Protein AF-0000000076750427 (afdb_homodimer)

Organism: NCBI:txid927661

pLDDT: mean 95.07, std 7.95, range [50.03, 99.0]

Nearest PDB structures (foldseek):
  4wec-assembly1_A  TM=8.550E-01  e=2.413E-19  Mycolicibacterium smegmatis MC2 155
  1uls-assembly1_C  TM=8.514E-01  e=1.960E-18  Thermus thermophilus
  1uls-assembly2_F  TM=8.350E-01  e=1.960E-18  Thermus thermophilus
  5jla-assembly1_A  TM=8.441E-01  e=3.853E-18  Paraburkholderia xenovorans LB400
  5jla-assembly1_C  TM=8.435E-01  e=1.950E-17  Paraburkholderia xenovorans LB400

Foldseek 3Di:
DAAEEEFEPCLDFLNVLLQLVVVVVRHQYEYEYQDPVSQVVSCVVRVHHYFHADLLDLVRLLVSLVVCVVVDVAHAEYELDWFAQFDCVQQCQAPVRDDPVRQCVGLSRLPVSLVSNCVSRVVRNVRDQAHEYEREAALLLAPVQCCDPVFPNVPRHHDRRNVSSVNNLVVQLVCCVVCVRYFGEYEHLAFEQDPRVVGPGPHHSNSSSVRRNCRRPVVDPAHGSFYKAQCVRVVDGGMGTDHD/DAAEEEFEPCLDFLNVLLQLVVVVVRHQYEYEYQDPVSQVVSCVVRVHHYFHADLLDLVSLLVSLVVCVVVDVAHAEYELDWFAQFDCVQQCQAPVRDDPVRLCVGLSRLPVSLVSNCVSRVVRNVRDQAHEYEREAALLLAPVQCCDPPFPNVPRHTDRRNVNSVNNLVVQLVCCVVCVRYFGEYEHLAFEQDPRVVGPGPHHSNSSSVRRNCRRPVVDPAHGSFYKAQCVRVVDGGMGTDHD

Secondary structure (DSSP, 8-state):
---EEEEES-SSHHHHHHHHHHHHTT-EEEEEES-HHHHHHHHHHHTPEEEE--TT-HHHHHHHHHHHHHH-S--SEEEE-------TTTTTTSGGG--HHHHHHHHIIIIIIHHHHHHHHHHHHTTSSS-EEEEE--GGG-HHHHT-TTSGGGG---SHHHHHHHHHHHHHHHHHHH-TTSEEEEEE--SB-SGGGTT--SB-HHHHHHHHHHHHHT-S---TTEEEEE-GGGT-SSEEEPP-/---EEEEES-SSHHHHHHHHHHHHTT-EEEEEES-HHHHHHHHHHHTPEEEE--TT-HHHHHHHHHHHHHH-S--SEEEE-------TTTTTTSGGG--HHHHHHHHIIIIIIHHHHHHHHHHHHTTSSS-EEEEE--GGG-HHHHT-TTSGGGG---SHHHHHHHHHHHHHHHHHHH-TTSEEEEEE--SB-SGGGTT--SB-HHHHHHHHHHHHHT-S---TTEEEEE-GGGT-SSEEEPP-

Solvent-accessible surface area (backbone atoms only — not comparable to full-atom values): 23358 Å² total; per-residue (Å²): 130,83,46,31,34,38,32,33,40,22,53,48,55,39,28,28,38,30,48,45,55,41,36,75,71,60,32,47,33,36,30,15,15,62,48,61,68,60,18,41,55,41,15,57,77,59,74,33,43,60,38,59,33,33,60,74,35,70,66,38,37,51,52,38,37,52,52,48,57,73,75,35,87,46,27,32,25,42,34,42,46,44,63,58,59,52,69,57,73,61,24,71,37,34,52,77,47,45,47,56,66,47,37,48,59,19,32,40,35,40,32,41,10,43,49,45,49,48,47,59,41,40,72,32,28,71,61,27,93,73,15,27,37,36,38,59,44,38,62,60,21,11,52,54,49,34,69,29,84,86,28,81,51,34,77,66,52,41,39,45,39,34,21,26,28,24,20,35,47,38,42,24,35,32,39,27,69,70,36,78,76,36,46,19,29,23,26,17,40,52,59,37,33,28,83,80,59,73,49,69,33,88,36,48,28,58,61,17,12,49,44,49,46,25,59,58,72,59,74,44,94,68,68,64,34,35,43,32,23,54,25,60,79,76,76,38,85,58,67,44,78,50,70,66,130,83,46,30,34,38,32,31,39,21,53,49,55,41,27,27,36,31,48,44,56,42,37,76,72,60,32,47,32,36,30,17,14,63,49,61,68,60,17,42,55,39,14,56,76,60,74,33,43,60,36,59,34,34,60,77,34,70,66,38,37,51,52,38,38,51,52,48,57,74,75,36,87,45,27,32,25,42,33,41,46,44,64,56,58,50,66,56,77,62,24,70,40,32,52,77,45,45,45,54,65,47,37,49,58,17,32,39,35,40,32,42,11,44,48,46,47,49,47,57,40,40,72,32,28,71,60,27,92,73,15,27,38,36,38,59,44,38,62,60,21,11,52,53,50,35,70,29,84,87,28,83,52,34,77,65,51,42,40,44,38,33,20,25,28,24,20,35,47,38,43,25,34,32,41,27,70,69,35,78,76,34,45,19,29,24,26,16,41,53,58,38,33,27,82,80,60,72,50,70,33,89,36,49,26,57,62,18,13,50,45,48,46,25,59,58,72,60,74,43,94,67,70,63,33,36,43,33,21,54,25,59,79,76,77,37,85,60,67,43,79,50,69,66

Structure (mmCIF, N/CA/C/O backbone):
data_AF-0000000076750427-model_v1
#
loop_
_entity.id
_entity.type
_entity.pdbx_description
1 polymer 'Short-chain alcohol dehydrogenase'
#
loop_
_atom_site.group_PDB
_atom_site.id
_atom_site.type_symbol
_atom_site.label_atom_id
_atom_site.label_alt_id
_atom_site.label_comp_id
_atom_site.label_asym_id
_atom_site.label_entity_id
_atom_site.label_seq_id
_atom_site.pdbx_PDB_ins_code
_atom_site.Cartn_x
_atom_site.Cartn_y
_atom_site.Cartn_z
_atom_site.occupancy
_atom_site.B_iso_or_equiv
_atom_site.auth_seq_id
_atom_site.auth_comp_id
_atom_site.auth_asym_id
_atom_site.auth_atom_id
_atom_site.pdbx_PDB_model_num
ATOM 1 N N . MET A 1 1 ? 7.48 32.469 18.359 1 65.62 1 MET A N 1
ATOM 2 C CA . MET A 1 1 ? 7.246 32.531 16.922 1 65.62 1 MET A CA 1
ATOM 3 C C . MET A 1 1 ? 5.945 31.812 16.562 1 65.62 1 MET A C 1
ATOM 5 O O . MET A 1 1 ? 5.539 30.859 17.219 1 65.62 1 MET A O 1
ATOM 9 N N . THR A 1 2 ? 5.184 32.375 15.664 1 89.19 2 THR A N 1
ATOM 10 C CA . THR A 1 2 ? 3.885 31.812 15.312 1 89.19 2 THR A CA 1
ATOM 11 C C . THR A 1 2 ? 4.051 30.469 14.602 1 89.19 2 THR A C 1
ATOM 13 O O . THR A 1 2 ? 4.926 30.328 13.742 1 89.19 2 THR A O 1
ATOM 16 N N . GLN A 1 3 ? 3.4 29.484 15.125 1 97.56 3 GLN A N 1
ATOM 17 C CA . GLN A 1 3 ? 3.445 28.172 14.492 1 97.56 3 GLN A CA 1
ATOM 18 C C . GLN A 1 3 ? 2.564 28.125 13.25 1 97.56 3 GLN A C 1
ATOM 20 O O . GLN A 1 3 ? 1.476 28.703 13.234 1 97.56 3 GLN A O 1
ATOM 25 N N . ILE A 1 4 ? 3.07 27.484 12.156 1 98.81 4 ILE A N 1
ATOM 26 C CA . ILE A 1 4 ? 2.391 27.453 10.867 1 98.81 4 ILE A CA 1
ATOM 27 C C . ILE A 1 4 ? 2.061 26 10.5 1 98.81 4 ILE A C 1
ATOM 29 O O . ILE A 1 4 ? 2.918 25.125 10.594 1 98.81 4 ILE A O 1
ATOM 33 N N . ALA A 1 5 ? 0.811 25.797 10.125 1 98.94 5 ALA A N 1
ATOM 34 C CA . ALA A 1 5 ? 0.359 24.469 9.719 1 98.94 5 ALA A CA 1
ATOM 35 C C . ALA A 1 5 ? -0.297 24.516 8.336 1 98.94 5 ALA A C 1
ATOM 37 O O . ALA A 1 5 ? -1.083 25.422 8.047 1 98.94 5 ALA A O 1
ATOM 38 N N . LEU A 1 6 ? 0.085 23.609 7.484 1 98.94 6 LEU A N 1
ATOM 39 C CA . LEU A 1 6 ? -0.599 23.406 6.211 1 98.94 6 LEU A CA 1
ATOM 40 C C . LEU A 1 6 ? -1.448 22.141 6.246 1 98.94 6 LEU A C 1
ATOM 42 O O . LEU A 1 6 ? -0.969 21.078 6.645 1 98.94 6 LEU A O 1
ATOM 46 N N . VAL A 1 7 ? -2.719 22.25 5.895 1 98.94 7 VAL A N 1
ATOM 47 C CA . VAL A 1 7 ? -3.656 21.141 5.852 1 98.94 7 VAL A CA 1
ATOM 48 C C . VAL A 1 7 ? -4.176 20.953 4.426 1 98.94 7 VAL A C 1
ATOM 50 O O . VAL A 1 7 ? -4.844 21.844 3.885 1 98.94 7 VAL A O 1
ATOM 53 N N . THR A 1 8 ? -3.869 19.844 3.809 1 98.94 8 THR A N 1
ATOM 54 C CA . THR A 1 8 ? -4.414 19.578 2.48 1 98.94 8 THR A CA 1
ATOM 55 C C . THR A 1 8 ? -5.844 19.062 2.578 1 98.94 8 THR A C 1
ATOM 57 O O . THR A 1 8 ? -6.199 18.375 3.541 1 98.94 8 THR A O 1
ATOM 60 N N . GLY A 1 9 ? -6.637 19.328 1.521 1 97.75 9 GLY A N 1
ATOM 61 C CA . GLY A 1 9 ? -8.023 18.875 1.525 1 97.75 9 GLY A CA 1
ATOM 62 C C . GLY A 1 9 ? -8.828 19.453 2.682 1 97.75 9 GLY A C 1
ATOM 63 O O . GLY A 1 9 ? -9.531 18.719 3.373 1 97.75 9 GLY A O 1
ATOM 64 N N . SER A 1 10 ? -8.734 20.734 2.934 1 97.44 10 SER A N 1
ATOM 65 C CA . SER A 1 10 ? -9.258 21.297 4.176 1 97.44 10 SER A CA 1
ATOM 66 C C . SER A 1 10 ? -10.562 22.047 3.938 1 97.44 10 SER A C 1
ATOM 68 O O . SER A 1 10 ? -11.055 22.734 4.824 1 97.44 10 SER A O 1
ATOM 70 N N . ASN A 1 11 ? -11.164 21.875 2.748 1 95.06 11 ASN A N 1
ATOM 71 C CA . ASN A 1 11 ? -12.352 22.656 2.438 1 95.06 11 ASN A CA 1
ATOM 72 C C . ASN A 1 11 ? -13.602 22.047 3.053 1 95.06 11 ASN A C 1
ATOM 74 O O . ASN A 1 11 ? -14.641 22.703 3.145 1 95.06 11 ASN A O 1
ATOM 78 N N . LYS A 1 12 ? -13.555 20.797 3.447 1 93.31 12 LYS A N 1
ATOM 79 C CA . LYS A 1 12 ? -14.688 20.156 4.09 1 93.31 12 LYS A CA 1
ATOM 80 C C . LYS A 1 12 ? -14.234 18.984 4.969 1 93.31 12 LYS A C 1
ATOM 82 O O . LYS A 1 12 ? -13.047 18.656 5 1 93.31 12 LYS A O 1
ATOM 87 N N . GLY A 1 13 ? -15.148 18.531 5.762 1 94.88 13 GLY A N 1
ATOM 88 C CA . GLY A 1 13 ? -14.953 17.297 6.484 1 94.88 13 GLY A CA 1
ATOM 89 C C . GLY A 1 13 ? -13.891 17.391 7.562 1 94.88 13 GLY A C 1
ATOM 90 O O . GLY A 1 13 ? -13.844 18.375 8.305 1 94.88 13 GLY A O 1
ATOM 91 N N . ILE A 1 14 ? -13.125 16.312 7.723 1 97.19 14 ILE A N 1
ATOM 92 C CA . ILE A 1 14 ? -12.109 16.188 8.766 1 97.19 14 ILE A CA 1
ATOM 93 C C . ILE A 1 14 ? -11.047 17.266 8.578 1 97.19 14 ILE A C 1
ATOM 95 O O . ILE A 1 14 ? -10.578 17.859 9.555 1 97.19 14 ILE A O 1
ATOM 99 N N . GLY A 1 15 ? -10.688 17.562 7.297 1 98.25 15 GLY A N 1
ATOM 100 C CA . GLY A 1 15 ? -9.688 18.578 7.012 1 98.25 15 GLY A CA 1
ATOM 101 C C . GLY A 1 15 ? -10.102 19.969 7.469 1 98.25 15 GLY A C 1
ATOM 102 O O . GLY A 1 15 ? -9.297 20.703 8.039 1 98.25 15 GLY A O 1
ATOM 103 N N . HIS A 1 16 ? -11.336 20.25 7.203 1 98.31 16 HIS A N 1
ATOM 104 C CA . HIS A 1 16 ? -11.859 21.547 7.609 1 98.31 16 HIS A CA 1
ATOM 105 C C . HIS A 1 16 ? -11.859 21.688 9.125 1 98.31 16 HIS A C 1
ATOM 107 O O . HIS A 1 16 ? -11.422 22.719 9.656 1 98.31 16 HIS A O 1
ATOM 113 N N . GLU A 1 17 ? -12.297 20.703 9.797 1 98.62 17 GLU A N 1
ATOM 114 C CA . GLU A 1 17 ? -12.32 20.719 11.258 1 98.62 17 GLU A CA 1
ATOM 115 C C . GLU A 1 17 ? -10.914 20.719 11.836 1 98.62 17 GLU A C 1
ATOM 117 O O . GLU A 1 17 ? -10.664 21.328 12.883 1 98.62 17 GLU A O 1
ATOM 122 N N . THR A 1 18 ? -9.953 20.047 11.18 1 98.88 18 THR A N 1
ATOM 123 C CA . THR A 1 18 ? -8.555 20.078 11.594 1 98.88 18 THR A CA 1
ATOM 124 C C . THR A 1 18 ? -8.008 21.5 11.508 1 98.88 18 THR A C 1
ATOM 126 O O . THR A 1 18 ? -7.379 21.984 12.453 1 98.88 18 THR A O 1
ATOM 129 N N . ALA A 1 19 ? -8.305 22.156 10.406 1 98.88 19 ALA A N 1
ATOM 130 C CA . ALA A 1 19 ? -7.887 23.547 10.227 1 98.88 19 ALA A CA 1
ATOM 131 C C . ALA A 1 19 ? -8.484 24.438 11.312 1 98.88 19 ALA A C 1
ATOM 133 O O . ALA A 1 19 ? -7.777 25.266 11.898 1 98.88 19 ALA A O 1
ATOM 134 N N . ARG A 1 20 ? -9.75 24.25 11.586 1 98.81 20 ARG A N 1
ATOM 135 C CA . ARG A 1 20 ? -10.43 25.047 12.609 1 98.81 20 ARG A CA 1
ATOM 136 C C . ARG A 1 20 ? -9.773 24.859 13.969 1 98.81 20 ARG A C 1
ATOM 138 O O . ARG A 1 20 ? -9.422 25.844 14.625 1 98.81 20 ARG A O 1
ATOM 145 N N . LEU A 1 21 ? -9.57 23.641 14.367 1 98.81 21 LEU A N 1
ATOM 146 C CA . LEU A 1 21 ? -9.031 23.344 15.688 1 98.81 21 LEU A CA 1
ATOM 147 C C . LEU A 1 21 ? -7.602 23.859 15.828 1 98.81 21 LEU A C 1
ATOM 149 O O . LEU A 1 21 ? -7.203 24.312 16.906 1 98.81 21 LEU A O 1
ATOM 153 N N . LEU A 1 22 ? -6.793 23.797 14.766 1 98.81 22 LEU A N 1
ATOM 154 C CA . LEU A 1 22 ? -5.441 24.344 14.789 1 98.81 22 LEU A CA 1
ATOM 155 C C . LEU A 1 22 ? -5.477 25.859 14.961 1 98.81 22 LEU A C 1
ATOM 157 O O . LEU A 1 22 ? -4.676 26.422 15.703 1 98.81 22 LEU A O 1
ATOM 161 N N . GLY A 1 23 ? -6.41 26.5 14.281 1 98.38 23 GLY A N 1
ATOM 162 C CA . GLY A 1 23 ? -6.582 27.938 14.469 1 98.38 23 GLY A CA 1
ATOM 163 C C . GLY A 1 23 ? -6.898 28.312 15.898 1 98.38 23 GLY A C 1
ATOM 164 O O . GLY A 1 23 ? -6.344 29.281 16.422 1 98.38 23 GLY A O 1
ATOM 165 N N . GLU A 1 24 ? -7.742 27.562 16.469 1 97.94 24 GLU A N 1
ATOM 166 C CA . GLU A 1 24 ? -8.133 27.781 17.859 1 97.94 24 GLU A CA 1
ATOM 167 C C . GLU A 1 24 ? -6.945 27.625 18.812 1 97.94 24 GLU A C 1
ATOM 169 O O . GLU A 1 24 ? -6.953 28.172 19.906 1 97.94 24 GLU A O 1
ATOM 174 N N . ARG A 1 25 ? -5.961 26.938 18.406 1 97.25 25 ARG A N 1
ATOM 175 C CA . ARG A 1 25 ? -4.766 26.703 19.203 1 97.25 25 ARG A CA 1
ATOM 176 C C . ARG A 1 25 ? -3.684 27.734 18.875 1 97.25 25 ARG A C 1
ATOM 178 O O . ARG A 1 25 ? -2.557 27.625 19.375 1 97.25 25 ARG A O 1
ATOM 185 N N . GLY A 1 26 ? -3.996 28.656 17.953 1 97.56 26 GLY A N 1
ATOM 186 C CA . GLY A 1 26 ? -3.111 29.797 17.719 1 97.56 26 GLY A CA 1
ATOM 187 C C . GLY A 1 26 ? -2.221 29.609 16.5 1 97.56 26 GLY A C 1
ATOM 188 O O . GLY A 1 26 ? -1.374 30.453 16.219 1 97.56 26 GLY A O 1
ATOM 189 N N . TYR A 1 27 ? -2.381 28.562 15.758 1 98.5 27 TYR A N 1
ATOM 190 C CA . TYR A 1 27 ? -1.583 28.359 14.555 1 98.5 27 TYR A CA 1
ATOM 191 C C . TYR A 1 27 ? -2.023 29.297 13.438 1 98.5 27 TYR A C 1
ATOM 193 O O . TYR A 1 27 ? -3.215 29.594 13.297 1 98.5 27 TYR A O 1
ATOM 201 N N . THR A 1 28 ? -1.06 29.781 12.75 1 98.62 28 THR A N 1
ATOM 202 C CA . THR A 1 28 ? -1.363 30.234 11.398 1 98.62 28 THR A CA 1
ATOM 203 C C . THR A 1 28 ? -1.673 29.047 10.492 1 98.62 28 THR A C 1
ATOM 205 O O . THR A 1 28 ? -0.818 28.188 10.273 1 98.62 28 THR A O 1
ATOM 208 N N . VAL A 1 29 ? -2.904 29.047 9.984 1 98.81 29 VAL A N 1
ATOM 209 C CA . VAL A 1 29 ? -3.332 27.875 9.219 1 98.81 29 VAL A CA 1
ATOM 210 C C . VAL A 1 29 ? -3.342 28.219 7.73 1 98.81 29 VAL A C 1
ATOM 212 O O . VAL A 1 29 ? -3.973 29.188 7.309 1 98.81 29 VAL A O 1
ATOM 215 N N . LEU A 1 30 ? -2.559 27.438 6.98 1 98.94 30 LEU A N 1
ATOM 216 C CA . LEU A 1 30 ? -2.654 27.391 5.523 1 98.94 30 LEU A CA 1
ATOM 217 C C . LEU A 1 30 ? -3.605 26.297 5.074 1 98.94 30 LEU A C 1
ATOM 219 O O . LEU A 1 30 ? -3.268 25.109 5.141 1 98.94 30 LEU A O 1
ATOM 223 N N . ALA A 1 31 ? -4.844 26.703 4.664 1 98.81 31 ALA A N 1
ATOM 224 C CA . ALA A 1 31 ? -5.898 25.781 4.246 1 98.81 31 ALA A CA 1
ATOM 225 C C . ALA A 1 31 ? -5.816 25.5 2.748 1 98.81 31 ALA A C 1
ATOM 227 O O . ALA A 1 31 ? -6.176 26.359 1.93 1 98.81 31 ALA A O 1
ATOM 228 N N . ALA A 1 32 ? -5.426 24.312 2.395 1 98.81 32 ALA A N 1
ATOM 229 C CA . ALA A 1 32 ? -5.164 24 0.991 1 98.81 32 ALA A CA 1
ATOM 230 C C . ALA A 1 32 ? -6.297 23.172 0.391 1 98.81 32 ALA A C 1
ATOM 232 O O . ALA A 1 32 ? -6.84 22.281 1.05 1 98.81 32 ALA A O 1
ATOM 233 N N . ALA A 1 33 ? -6.656 23.484 -0.777 1 98.38 33 ALA A N 1
ATOM 234 C CA . ALA A 1 33 ? -7.66 22.75 -1.545 1 98.38 33 ALA A CA 1
ATOM 235 C C . ALA A 1 33 ? -7.461 22.953 -3.043 1 98.38 33 ALA A C 1
ATOM 237 O O . ALA A 1 33 ? -6.797 23.906 -3.463 1 98.38 33 ALA A O 1
ATOM 238 N N . ARG A 1 34 ? -7.996 22.094 -3.803 1 96.88 34 ARG A N 1
ATOM 239 C CA . ARG A 1 34 ? -7.797 22.125 -5.246 1 96.88 34 ARG A CA 1
ATOM 240 C C . ARG A 1 34 ? -8.68 23.188 -5.891 1 96.88 34 ARG A C 1
ATOM 242 O O . ARG A 1 34 ? -8.25 23.891 -6.812 1 96.88 34 ARG A O 1
ATOM 249 N N . ASP A 1 35 ? -9.883 23.328 -5.352 1 96.75 35 ASP A N 1
ATOM 250 C CA . ASP A 1 35 ? -10.852 24.25 -5.914 1 96.75 35 ASP A CA 1
ATOM 251 C C . ASP A 1 35 ? -10.711 25.641 -5.277 1 96.75 35 ASP A C 1
ATOM 253 O O . ASP A 1 35 ? -10.914 25.797 -4.074 1 96.75 35 ASP A O 1
ATOM 257 N N . SER A 1 36 ? -10.484 26.609 -6.066 1 97.44 36 SER A N 1
ATOM 258 C CA . SER A 1 36 ? -10.188 27.938 -5.535 1 97.44 36 SER A CA 1
ATOM 259 C C . SER A 1 36 ? -11.422 28.578 -4.895 1 97.44 36 SER A C 1
ATOM 261 O O . SER A 1 36 ? -11.32 29.219 -3.848 1 97.44 36 SER A O 1
ATOM 263 N N . SER A 1 37 ? -12.547 28.375 -5.523 1 97.5 37 SER A N 1
ATOM 264 C CA . SER A 1 37 ? -13.758 29 -5.008 1 97.5 37 SER A CA 1
ATOM 265 C C . SER A 1 37 ? -14.18 28.375 -3.68 1 97.5 37 SER A C 1
ATOM 267 O O . SER A 1 37 ? -14.336 29.078 -2.68 1 97.5 37 SER A O 1
ATOM 269 N N . ARG A 1 38 ? -14.32 27.156 -3.629 1 96.12 38 ARG A N 1
ATOM 270 C CA . ARG A 1 38 ? -14.727 26.453 -2.414 1 96.12 38 ARG A CA 1
ATOM 271 C C . ARG A 1 38 ? -13.672 26.578 -1.324 1 96.12 38 ARG A C 1
ATOM 273 O O . ARG A 1 38 ? -14 26.734 -0.146 1 96.12 38 ARG A O 1
ATOM 280 N N . GLY A 1 39 ? -12.422 26.562 -1.737 1 98.12 39 GLY A N 1
ATOM 281 C CA . GLY A 1 39 ? -11.32 26.656 -0.797 1 98.12 39 GLY A CA 1
ATOM 282 C C . GLY A 1 39 ? -11.227 28.016 -0.13 1 98.12 39 GLY A C 1
ATOM 283 O O . GLY A 1 39 ? -11.039 28.109 1.085 1 98.12 39 GLY A O 1
ATOM 284 N N . THR A 1 40 ? -11.391 29.031 -0.912 1 98.12 40 THR A N 1
ATOM 285 C CA . THR A 1 40 ? -11.336 30.375 -0.371 1 98.12 40 THR A CA 1
ATOM 286 C C . THR A 1 40 ? -12.469 30.609 0.623 1 98.12 40 THR A C 1
ATOM 288 O O . THR A 1 40 ? -12.25 31.141 1.711 1 98.12 40 THR A O 1
ATOM 291 N N . ALA A 1 41 ? -13.625 30.156 0.251 1 98.25 41 ALA A N 1
ATOM 292 C CA . ALA A 1 41 ? -14.773 30.312 1.138 1 98.25 41 ALA A CA 1
ATOM 293 C C . ALA A 1 41 ? -14.555 29.594 2.463 1 98.25 41 ALA A C 1
ATOM 295 O O . ALA A 1 41 ? -14.836 30.141 3.531 1 98.25 41 ALA A O 1
ATOM 296 N N . ALA A 1 42 ? -14.062 28.406 2.402 1 98.06 42 ALA A N 1
ATOM 297 C CA . ALA A 1 42 ? -13.812 27.609 3.6 1 98.06 42 ALA A CA 1
ATOM 298 C C . ALA A 1 42 ? -12.734 28.25 4.469 1 98.06 42 ALA A C 1
ATOM 300 O O . ALA A 1 42 ? -12.867 28.297 5.691 1 98.06 42 ALA A O 1
ATOM 301 N N . ALA A 1 43 ? -11.68 28.719 3.867 1 98.56 43 ALA A N 1
ATOM 302 C CA . ALA A 1 43 ? -10.586 29.359 4.59 1 98.56 43 ALA A CA 1
ATOM 303 C C . ALA A 1 43 ? -11.055 30.641 5.266 1 98.56 43 ALA A C 1
ATOM 305 O O . ALA A 1 43 ? -10.734 30.891 6.43 1 98.56 43 ALA A O 1
ATOM 306 N N . ASP A 1 44 ? -11.797 31.406 4.559 1 98.31 44 ASP A N 1
ATOM 307 C CA . ASP A 1 44 ? -12.305 32.656 5.094 1 98.31 44 ASP A CA 1
ATOM 308 C C . ASP A 1 44 ? -13.172 32.438 6.332 1 98.31 44 ASP A C 1
ATOM 310 O O . ASP A 1 44 ? -13.086 33.188 7.305 1 98.31 44 ASP A O 1
ATOM 314 N N . ALA A 1 45 ? -13.914 31.406 6.242 1 98.19 45 ALA A N 1
ATOM 315 C CA . ALA A 1 45 ? -14.805 31.078 7.355 1 98.19 45 ALA A CA 1
ATOM 316 C C . ALA A 1 45 ? -14.008 30.766 8.617 1 98.19 45 ALA A C 1
ATOM 318 O O . ALA A 1 45 ? -14.516 30.922 9.734 1 98.19 45 ALA A O 1
ATOM 319 N N . LEU A 1 46 ? -12.734 30.391 8.492 1 98.25 46 LEU A N 1
ATOM 320 C CA . LEU A 1 46 ? -11.906 29.969 9.617 1 98.25 46 LEU A CA 1
ATOM 321 C C . LEU A 1 46 ? -10.891 31.047 9.977 1 98.25 46 LEU A C 1
ATOM 323 O O . LEU A 1 46 ? -10.148 30.891 10.953 1 98.25 46 LEU A O 1
ATOM 327 N N . GLY A 1 47 ? -10.844 32.094 9.18 1 98.06 47 GLY A N 1
ATOM 328 C CA . GLY A 1 47 ? -9.766 33.031 9.344 1 98.06 47 GL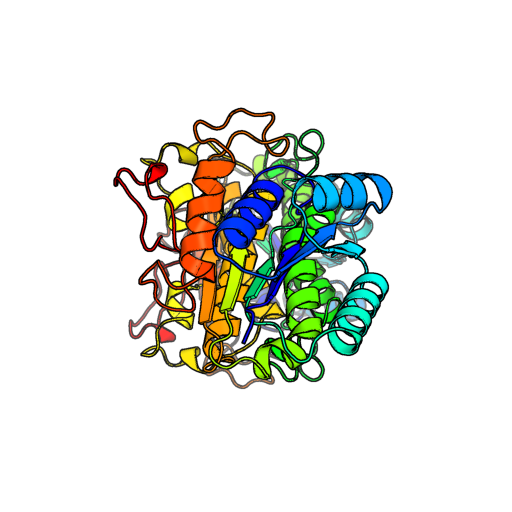Y A CA 1
ATOM 329 C C . GLY A 1 47 ? -8.406 32.5 8.961 1 98.06 47 GLY A C 1
ATOM 330 O O . GLY A 1 47 ? -7.379 32.938 9.484 1 98.06 47 GLY A O 1
ATOM 331 N N . ALA A 1 48 ? -8.367 31.484 8.133 1 98.56 48 ALA A N 1
ATOM 332 C CA . ALA A 1 48 ? -7.133 30.859 7.652 1 98.56 48 ALA A CA 1
ATOM 333 C C . ALA A 1 48 ? -6.715 31.438 6.301 1 98.56 48 ALA A C 1
ATOM 335 O O . ALA A 1 48 ? -7.457 32.219 5.695 1 98.56 48 ALA A O 1
ATOM 336 N N . THR A 1 49 ? -5.57 31.172 5.898 1 98.56 49 THR A N 1
ATOM 337 C CA . THR A 1 49 ? -5.074 31.547 4.582 1 98.56 49 THR A CA 1
ATOM 338 C C . THR A 1 49 ? -5.305 30.438 3.568 1 98.56 49 THR A C 1
ATOM 340 O O . THR A 1 49 ? -4.902 29.297 3.797 1 98.56 49 THR A O 1
ATOM 343 N N . PHE A 1 50 ? -5.953 30.766 2.451 1 98.75 50 PHE A N 1
ATOM 344 C CA . PHE A 1 50 ? -6.184 29.766 1.406 1 98.75 50 PHE A CA 1
ATOM 345 C C . PHE A 1 50 ? -4.926 29.562 0.57 1 98.75 50 PHE A C 1
ATOM 347 O O . PHE A 1 50 ? -4.258 30.516 0.193 1 98.75 50 PHE A O 1
ATOM 354 N N . VAL A 1 51 ? -4.562 28.297 0.311 1 98.81 51 VAL A N 1
ATOM 355 C CA . VAL A 1 51 ? -3.504 27.906 -0.612 1 98.81 51 VAL A CA 1
ATOM 356 C C . VAL A 1 51 ? -4.066 26.938 -1.652 1 98.81 51 VAL A C 1
ATOM 358 O O . VAL A 1 51 ? -4.543 25.859 -1.308 1 98.81 51 VAL A O 1
ATOM 361 N N . GLN A 1 52 ? -4.051 27.312 -2.93 1 98.75 52 GLN A N 1
ATOM 362 C CA . GLN A 1 52 ? -4.484 26.375 -3.965 1 98.75 52 GLN A CA 1
ATOM 363 C C . GLN A 1 52 ? -3.465 25.25 -4.156 1 98.75 52 GLN A C 1
ATOM 365 O O . GLN A 1 52 ? -2.285 25.516 -4.406 1 98.75 52 GLN A O 1
ATOM 370 N N . LEU A 1 53 ? -3.967 24.047 -4.008 1 98.81 53 LEU A N 1
ATOM 371 C CA . LEU A 1 53 ? -3.076 22.906 -4.082 1 98.81 53 LEU A CA 1
ATOM 372 C C . LEU A 1 53 ? -3.848 21.641 -4.473 1 98.81 53 LEU A C 1
ATOM 374 O O . LEU A 1 53 ? -4.758 21.219 -3.754 1 98.81 53 LEU A O 1
ATOM 378 N N . ASP A 1 54 ? -3.541 21.156 -5.652 1 98.81 54 ASP A N 1
ATOM 379 C CA . ASP A 1 54 ? -4.008 19.844 -6.102 1 98.81 54 ASP A CA 1
ATOM 380 C C . ASP A 1 54 ? -2.928 18.781 -5.91 1 98.81 54 ASP A C 1
ATOM 382 O O . ASP A 1 54 ? -1.915 18.781 -6.613 1 98.81 54 ASP A O 1
ATOM 386 N N . VAL A 1 55 ? -3.223 17.828 -5.016 1 98.81 55 VAL A N 1
ATOM 387 C CA . VAL A 1 55 ? -2.188 16.891 -4.617 1 98.81 55 VAL A CA 1
ATOM 388 C C . VAL A 1 55 ? -1.901 15.922 -5.766 1 98.81 55 VAL A C 1
ATOM 390 O O . VAL A 1 55 ? -0.921 15.172 -5.727 1 98.81 55 VAL A O 1
ATOM 393 N N . THR A 1 56 ? -2.715 15.906 -6.848 1 98.5 56 THR A N 1
ATOM 394 C CA . THR A 1 56 ? -2.5 15 -7.973 1 98.5 56 THR A CA 1
ATOM 395 C C . THR A 1 56 ? -1.746 15.711 -9.094 1 98.5 56 THR A C 1
ATOM 397 O O . THR A 1 56 ? -1.519 15.125 -10.156 1 98.5 56 THR A O 1
ATOM 400 N N . ASP A 1 57 ? -1.372 16.938 -8.875 1 98.75 57 ASP A N 1
ATOM 401 C CA . ASP A 1 57 ? -0.714 17.75 -9.891 1 98.75 57 ASP A CA 1
ATOM 402 C C . ASP A 1 57 ? 0.593 18.344 -9.359 1 98.75 57 ASP A C 1
ATOM 404 O O . ASP A 1 57 ? 0.583 19.297 -8.586 1 98.75 57 ASP A O 1
ATOM 408 N N . ASP A 1 58 ? 1.693 17.891 -9.914 1 98.5 58 ASP A N 1
ATOM 409 C CA . ASP A 1 58 ? 3.006 18.25 -9.391 1 98.5 58 ASP A CA 1
ATOM 410 C C . ASP A 1 58 ? 3.297 19.734 -9.609 1 98.5 58 ASP A C 1
ATOM 412 O O . ASP A 1 58 ? 3.977 20.375 -8.805 1 98.5 58 ASP A O 1
ATOM 416 N N . GLU A 1 59 ? 2.801 20.266 -10.648 1 98.56 59 GLU A N 1
ATOM 417 C CA . GLU A 1 59 ? 2.975 21.703 -10.867 1 98.56 59 GLU A CA 1
ATOM 418 C C . GLU A 1 59 ? 2.215 22.516 -9.828 1 98.56 59 GLU A C 1
ATOM 420 O O . GLU A 1 59 ? 2.727 23.516 -9.32 1 98.56 59 GLU A O 1
ATOM 425 N N . SER A 1 60 ? 1.006 22.078 -9.539 1 98.81 60 SER A N 1
ATOM 426 C CA . SER A 1 60 ? 0.221 22.719 -8.484 1 98.81 60 SER A CA 1
ATOM 427 C C . SER A 1 60 ? 0.937 22.641 -7.141 1 98.81 60 SER A C 1
ATOM 429 O O . SER A 1 60 ? 0.994 23.641 -6.41 1 98.81 60 SER A O 1
ATOM 431 N N . ILE A 1 61 ? 1.55 21.547 -6.832 1 98.94 61 ILE A N 1
ATOM 432 C CA . ILE A 1 61 ? 2.258 21.312 -5.578 1 98.94 61 ILE A CA 1
ATOM 433 C C . ILE A 1 61 ? 3.475 22.234 -5.5 1 98.94 61 ILE A C 1
ATOM 435 O O . ILE A 1 61 ? 3.684 22.922 -4.492 1 98.94 61 ILE A O 1
ATOM 439 N N . ARG A 1 62 ? 4.219 22.266 -6.555 1 98.62 62 ARG A N 1
ATOM 440 C CA . ARG A 1 62 ? 5.406 23.109 -6.586 1 98.62 62 ARG A CA 1
ATOM 441 C C . ARG A 1 62 ? 5.039 24.594 -6.441 1 98.62 62 ARG A C 1
ATOM 443 O O . ARG A 1 62 ? 5.727 25.344 -5.742 1 98.62 62 ARG A O 1
ATOM 450 N N . GLY A 1 63 ? 4.004 24.953 -7.133 1 98.75 63 GLY A N 1
ATOM 451 C CA . GLY A 1 63 ? 3.535 26.328 -7.016 1 98.75 63 GLY A CA 1
ATOM 452 C C . GLY A 1 63 ? 3.123 26.703 -5.605 1 98.75 63 GLY A C 1
ATOM 453 O O . GLY A 1 63 ? 3.461 27.781 -5.117 1 98.75 63 GLY A O 1
ATOM 454 N N . ALA A 1 64 ? 2.418 25.828 -4.941 1 98.88 64 ALA A N 1
ATOM 455 C CA . ALA A 1 64 ? 1.992 26.062 -3.562 1 98.88 64 ALA A CA 1
ATOM 456 C C . ALA A 1 64 ? 3.193 26.156 -2.629 1 98.88 64 ALA A C 1
ATOM 458 O O . ALA A 1 64 ? 3.254 27.047 -1.775 1 98.88 64 ALA A O 1
ATOM 459 N N . ALA A 1 65 ? 4.176 25.266 -2.773 1 98.88 65 ALA A N 1
ATOM 460 C CA . ALA A 1 65 ? 5.375 25.281 -1.937 1 98.88 65 ALA A CA 1
ATOM 461 C C . ALA A 1 65 ? 6.164 26.562 -2.123 1 98.88 65 ALA A C 1
ATOM 463 O O . ALA A 1 65 ? 6.645 27.156 -1.15 1 98.88 65 ALA A O 1
ATOM 464 N N . ALA A 1 66 ? 6.262 26.953 -3.357 1 98.75 66 ALA A N 1
ATOM 465 C CA . ALA A 1 66 ? 6.977 28.188 -3.66 1 98.75 66 ALA A CA 1
ATOM 466 C C . ALA A 1 66 ? 6.281 29.391 -3.029 1 98.75 66 ALA A C 1
ATOM 468 O O . ALA A 1 66 ? 6.938 30.281 -2.479 1 98.75 66 ALA A O 1
ATOM 469 N N . ARG A 1 67 ? 5.004 29.406 -3.119 1 98.62 67 ARG A N 1
ATOM 470 C CA . ARG A 1 67 ? 4.242 30.5 -2.529 1 98.62 67 ARG A CA 1
ATOM 471 C C . ARG A 1 67 ? 4.438 30.547 -1.017 1 98.62 67 ARG A C 1
ATOM 473 O O . ARG A 1 67 ? 4.695 31.609 -0.453 1 98.62 67 ARG A O 1
ATOM 480 N N . VAL A 1 68 ? 4.301 29.422 -0.372 1 98.81 68 VAL A N 1
ATOM 481 C CA . VAL A 1 68 ? 4.445 29.375 1.079 1 98.81 68 VAL A CA 1
ATOM 482 C C . VAL A 1 68 ? 5.859 29.797 1.473 1 98.81 68 VAL A C 1
ATOM 484 O O . VAL A 1 68 ? 6.051 30.531 2.445 1 98.81 68 VAL A O 1
ATOM 487 N N . ALA A 1 69 ? 6.844 29.406 0.703 1 98.62 69 ALA A N 1
ATOM 488 C CA . ALA A 1 69 ? 8.234 29.75 0.98 1 98.62 69 ALA A CA 1
ATOM 489 C C . ALA A 1 69 ? 8.469 31.25 0.846 1 98.62 69 ALA A C 1
ATOM 491 O O . ALA A 1 69 ? 9.328 31.812 1.527 1 98.62 69 ALA A O 1
ATOM 492 N N . ALA A 1 70 ? 7.73 31.859 -0.034 1 98.44 70 ALA A N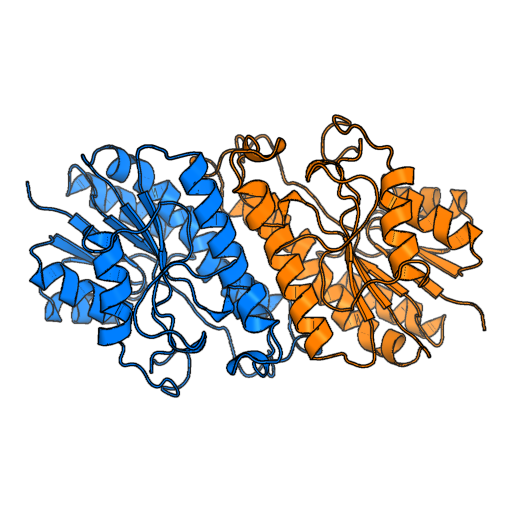 1
ATOM 493 C CA . ALA A 1 70 ? 7.855 33.281 -0.241 1 98.44 70 ALA A CA 1
ATOM 494 C C . ALA A 1 70 ? 7.211 34.062 0.901 1 98.44 70 ALA A C 1
ATOM 496 O O . ALA A 1 70 ? 7.641 35.188 1.226 1 98.44 70 ALA A O 1
ATOM 497 N N . GLU A 1 71 ? 6.266 33.469 1.566 1 98.12 71 GLU A N 1
ATOM 498 C CA . GLU A 1 71 ? 5.449 34.188 2.535 1 98.12 71 GLU A CA 1
ATOM 499 C C . GLU A 1 71 ? 5.836 33.812 3.965 1 98.12 71 GLU A C 1
ATOM 501 O O . GLU A 1 71 ? 5.551 34.562 4.902 1 98.12 71 GLU A O 1
ATOM 506 N N . HIS A 1 72 ? 6.414 32.719 4.113 1 97.88 72 HIS A N 1
ATOM 507 C CA . HIS A 1 72 ? 6.758 32.219 5.438 1 97.88 72 HIS A CA 1
ATOM 508 C C . HIS A 1 72 ? 8.172 31.641 5.461 1 97.88 72 HIS A C 1
ATOM 510 O O . HIS A 1 72 ? 8.625 31.062 4.477 1 97.88 72 HIS A O 1
ATOM 516 N N . ASP A 1 73 ? 8.844 31.719 6.582 1 96.94 73 ASP A N 1
ATOM 517 C CA . ASP A 1 73 ? 10.234 31.297 6.711 1 96.94 73 ASP A CA 1
ATOM 518 C C . ASP A 1 73 ? 10.32 29.797 6.941 1 96.94 73 ASP A C 1
ATOM 520 O O . ASP A 1 73 ? 11.352 29.172 6.66 1 96.94 73 ASP A O 1
ATOM 524 N N . HIS A 1 74 ? 9.273 29.297 7.562 1 98.38 74 HIS A N 1
ATOM 525 C CA . HIS A 1 74 ? 9.258 27.875 7.922 1 98.38 74 HIS A CA 1
ATOM 526 C C . HIS A 1 74 ? 7.836 27.328 7.93 1 98.38 74 HIS A C 1
ATOM 528 O O . HIS A 1 74 ? 6.879 28.062 7.676 1 98.38 74 HIS A O 1
ATOM 534 N N . LEU A 1 75 ? 7.703 26.047 8.008 1 98.81 75 LEU A N 1
ATOM 535 C CA . LEU A 1 75 ? 6.473 25.312 8.25 1 98.81 75 LEU A CA 1
ATOM 536 C C . LEU A 1 75 ? 6.633 24.359 9.438 1 98.81 75 LEU A C 1
ATOM 538 O O . LEU A 1 75 ? 7.59 23.594 9.492 1 98.81 75 LEU A O 1
ATOM 542 N N . ASP A 1 76 ? 5.754 24.469 10.383 1 98.88 76 ASP A N 1
ATOM 543 C CA . ASP A 1 76 ? 5.895 23.656 11.594 1 98.88 76 ASP A CA 1
ATOM 544 C C . ASP A 1 76 ? 5.207 22.312 11.438 1 98.88 76 ASP A C 1
ATOM 546 O O . ASP A 1 76 ? 5.688 21.297 11.961 1 98.88 76 ASP A O 1
ATOM 550 N N . VAL A 1 77 ? 4.039 22.312 10.75 1 98.94 77 VAL A N 1
ATOM 551 C CA . VAL A 1 77 ? 3.227 21.109 10.672 1 98.94 77 VAL A CA 1
ATOM 552 C C . VAL A 1 77 ? 2.676 20.953 9.258 1 98.94 77 VAL A C 1
ATOM 554 O O . VAL A 1 77 ? 2.162 21.906 8.672 1 98.94 77 VAL A O 1
ATOM 557 N N . LEU A 1 78 ? 2.85 19.812 8.672 1 99 78 LEU A N 1
ATOM 558 C CA . LEU A 1 78 ? 2.188 19.406 7.438 1 99 78 LEU A CA 1
ATOM 559 C C . LEU A 1 78 ? 1.19 18.281 7.703 1 99 78 LEU A C 1
ATOM 561 O O . LEU A 1 78 ? 1.559 17.234 8.242 1 99 78 LEU A O 1
ATOM 565 N N . ILE A 1 79 ? -0.044 18.531 7.402 1 99 79 ILE A N 1
ATOM 566 C CA . ILE A 1 79 ? -1.083 17.516 7.52 1 99 79 ILE A CA 1
ATOM 567 C C . ILE A 1 79 ? -1.546 17.078 6.125 1 99 79 ILE A C 1
ATOM 569 O O . ILE A 1 79 ? -2.221 17.844 5.43 1 99 79 ILE A O 1
ATOM 573 N N . ASN A 1 80 ? -1.156 15.914 5.762 1 98.94 80 ASN A N 1
ATOM 574 C CA . ASN A 1 80 ? -1.671 15.281 4.551 1 98.94 80 ASN A CA 1
ATOM 575 C C . ASN A 1 80 ? -3.035 14.641 4.789 1 98.94 80 ASN A C 1
ATOM 577 O O . ASN A 1 80 ? -3.121 13.461 5.137 1 98.94 80 ASN A O 1
ATOM 581 N N . ASN A 1 81 ? -4.078 15.406 4.496 1 98.69 81 ASN A N 1
ATOM 582 C CA . ASN A 1 81 ? -5.449 15 4.785 1 98.69 81 ASN A CA 1
ATOM 583 C C . ASN A 1 81 ? -6.227 14.711 3.506 1 98.69 81 ASN A C 1
ATOM 585 O O . ASN A 1 81 ? -7.191 13.938 3.523 1 98.69 81 ASN A O 1
ATOM 589 N N . ALA A 1 82 ? -5.777 15.344 2.387 1 97.75 82 ALA A N 1
ATOM 590 C CA . ALA A 1 82 ? -6.473 15.086 1.128 1 97.75 82 ALA A CA 1
ATOM 591 C C . ALA A 1 82 ? -6.531 13.586 0.833 1 97.75 82 ALA A C 1
ATOM 593 O O . ALA A 1 82 ? -5.52 12.891 0.939 1 97.75 82 ALA A O 1
ATOM 594 N N . GLY A 1 83 ? -7.684 13.078 0.584 1 94.69 83 GLY A N 1
ATOM 595 C CA . GLY A 1 83 ? -7.883 11.664 0.307 1 94.69 83 GLY A CA 1
ATOM 596 C C . GLY A 1 83 ? -9.242 11.359 -0.286 1 94.69 83 GLY A C 1
ATOM 597 O O . GLY A 1 83 ? -10.156 12.18 -0.213 1 94.69 83 GLY A O 1
ATOM 598 N N . LEU A 1 84 ? -9.305 10.203 -0.885 1 91.5 84 LEU A N 1
ATOM 599 C CA . LEU A 1 84 ? -10.594 9.75 -1.41 1 91.5 84 LEU A CA 1
ATOM 600 C C . LEU A 1 84 ? -10.727 8.242 -1.275 1 91.5 84 LEU A C 1
ATOM 602 O O . LEU A 1 84 ? -9.727 7.527 -1.17 1 91.5 84 LEU A O 1
ATOM 606 N N . ILE A 1 85 ? -11.898 7.773 -1.164 1 87.69 85 ILE A N 1
ATOM 607 C CA . ILE A 1 85 ? -12.188 6.348 -1.046 1 87.69 85 ILE A CA 1
ATOM 608 C C . ILE A 1 85 ? -12.266 5.719 -2.436 1 87.69 85 ILE A C 1
ATOM 610 O O . ILE A 1 85 ? -11.945 4.539 -2.607 1 87.69 85 ILE A O 1
ATOM 614 N N . GLY A 1 86 ? -12.523 6.488 -3.498 1 80.56 86 GLY A N 1
ATOM 615 C CA . GLY A 1 86 ? -12.719 5.996 -4.852 1 80.56 86 GLY A CA 1
ATOM 616 C C . GLY A 1 86 ? -14.18 5.762 -5.191 1 80.56 86 GLY A C 1
ATOM 617 O O . GLY A 1 86 ? -15.047 5.832 -4.316 1 80.56 86 GLY A O 1
ATOM 618 N N . ASP A 1 87 ? -14.445 5.695 -6.562 1 67.69 87 ASP A N 1
ATOM 619 C CA . ASP A 1 87 ? -15.82 5.52 -7.027 1 67.69 87 ASP A CA 1
ATOM 620 C C . ASP A 1 87 ? -16.391 4.176 -6.582 1 67.69 87 ASP A C 1
ATOM 622 O O . ASP A 1 87 ? -15.828 3.123 -6.906 1 67.69 87 ASP A O 1
ATOM 626 N N . HIS A 1 88 ? -17.359 4.215 -5.695 1 57.66 88 HIS A N 1
ATOM 627 C CA . HIS A 1 88 ? -18.016 3.072 -5.086 1 57.66 88 HIS A CA 1
ATOM 628 C C . HIS A 1 88 ? -18.625 2.158 -6.145 1 57.66 88 HIS A C 1
ATOM 630 O O . HIS A 1 88 ? -18.703 0.942 -5.949 1 57.66 88 HIS A O 1
ATOM 636 N N . GLU A 1 89 ? -19.188 2.744 -7.145 1 57.09 89 GLU A N 1
ATOM 637 C CA . GLU A 1 89 ? -19.906 1.909 -8.102 1 57.09 89 GLU A CA 1
ATOM 638 C C . GLU A 1 89 ? -18.969 0.925 -8.789 1 57.09 89 GLU A C 1
ATOM 640 O O . GLU A 1 89 ? -19.344 -0.22 -9.055 1 57.09 89 GLU A O 1
ATOM 645 N N . GLU A 1 90 ? -17.938 1.284 -9.297 1 50.53 90 GLU A N 1
ATOM 646 C CA . GLU A 1 90 ? -17.031 0.394 -10.008 1 50.53 90 GLU A CA 1
ATOM 647 C C . GLU A 1 90 ? -16.438 -0.656 -9.07 1 50.53 90 GLU A C 1
ATOM 649 O O . GLU A 1 90 ? -16.234 -1.803 -9.469 1 50.53 90 GLU A O 1
ATOM 654 N N . ALA A 1 91 ? -16 -0.252 -8.07 1 50.03 91 ALA A N 1
ATOM 655 C CA . ALA A 1 91 ? -15.367 -1.172 -7.129 1 50.03 91 ALA A CA 1
ATOM 656 C C . ALA A 1 91 ? -16.406 -2.059 -6.445 1 50.03 91 ALA A C 1
ATOM 658 O O . ALA A 1 91 ? -16.047 -2.908 -5.621 1 50.03 91 ALA A O 1
ATOM 659 N N . ARG A 1 92 ? -17.797 -2.008 -7.32 1 55.69 92 ARG A N 1
ATOM 660 C CA . ARG A 1 92 ? -18.859 -2.648 -6.555 1 55.69 92 ARG A CA 1
ATOM 661 C C . ARG A 1 92 ? -18.406 -2.955 -5.133 1 55.69 92 ARG A C 1
ATOM 663 O O . ARG A 1 92 ? -18.984 -3.807 -4.457 1 55.69 92 ARG A O 1
ATOM 670 N N . GLY A 1 93 ? -17.266 -2.5 -4.922 1 74.62 93 GLY A N 1
ATOM 671 C CA . GLY A 1 93 ? -16.672 -2.471 -3.598 1 74.62 93 GLY A CA 1
ATOM 672 C C . GLY A 1 93 ? -15.914 -3.742 -3.254 1 74.62 93 GLY A C 1
ATOM 673 O O . GLY A 1 93 ? -15.398 -3.883 -2.143 1 74.62 93 GLY A O 1
ATOM 674 N N . ARG A 1 94 ? -15.93 -4.684 -4.395 1 89.88 94 ARG A N 1
ATOM 675 C CA . ARG A 1 94 ? -15.258 -5.941 -4.09 1 89.88 94 ARG A CA 1
ATOM 676 C C . ARG A 1 94 ? -13.914 -6.035 -4.809 1 89.88 94 ARG A C 1
ATOM 678 O O . ARG A 1 94 ? -13.734 -5.453 -5.879 1 89.88 94 ARG A O 1
ATOM 685 N N . PRO A 1 95 ? -13.047 -6.863 -4.266 1 96 95 PRO A N 1
ATOM 686 C CA . PRO A 1 95 ? -11.742 -7.074 -4.898 1 96 95 PRO A CA 1
ATOM 687 C C . PRO A 1 95 ? -11.859 -7.609 -6.324 1 96 95 PRO A C 1
ATOM 689 O O . PRO A 1 95 ? -11.172 -7.117 -7.227 1 96 95 PRO A O 1
ATOM 692 N N . SER A 1 96 ? -12.797 -8.453 -6.602 1 96.06 96 SER A N 1
ATOM 693 C CA . SER A 1 96 ? -12.953 -9.102 -7.898 1 96.06 96 SER A CA 1
ATOM 694 C C . SER A 1 96 ? -13.469 -8.125 -8.945 1 96.06 96 SER A C 1
ATOM 696 O O . SER A 1 96 ? -13.422 -8.414 -10.148 1 96.06 96 SER A O 1
ATOM 698 N N . GLY A 1 97 ? -13.953 -7.035 -8.57 1 93.5 97 GLY A N 1
ATOM 699 C CA . GLY A 1 97 ? -14.461 -6.027 -9.484 1 93.5 97 GLY A CA 1
ATOM 700 C C . GLY A 1 97 ? -13.586 -4.793 -9.555 1 93.5 97 GLY A C 1
ATOM 701 O O . GLY A 1 97 ? -13.945 -3.811 -10.211 1 93.5 97 GLY A O 1
ATOM 702 N N . THR A 1 98 ? -12.438 -4.816 -8.906 1 95.44 98 THR A N 1
ATOM 703 C CA . THR A 1 98 ? -11.555 -3.656 -8.852 1 95.44 98 THR A CA 1
ATOM 704 C C . THR A 1 98 ? -10.852 -3.441 -10.188 1 95.44 98 THR A C 1
ATOM 706 O O . THR A 1 98 ? -10.273 -4.375 -10.75 1 95.44 98 THR A O 1
ATOM 709 N N . SER A 1 99 ? -10.922 -2.211 -10.719 1 94.44 99 SER A N 1
ATOM 710 C CA . SER A 1 99 ? -10.25 -1.868 -11.977 1 94.44 99 SER A CA 1
ATOM 711 C C . SER A 1 99 ? -8.938 -1.131 -11.719 1 94.44 99 SER A C 1
ATOM 713 O O . SER A 1 99 ? -8.758 -0.521 -10.664 1 94.44 99 SER A O 1
ATOM 715 N N . ARG A 1 100 ? -8.07 -1.194 -12.68 1 96.12 100 ARG A N 1
ATOM 716 C CA . ARG A 1 100 ? -6.828 -0.424 -12.641 1 96.12 100 ARG A CA 1
ATOM 717 C C . ARG A 1 100 ? -7.113 1.065 -12.477 1 96.12 100 ARG A C 1
ATOM 719 O O . ARG A 1 100 ? -6.395 1.767 -11.758 1 96.12 100 ARG A O 1
ATOM 726 N N . GLU A 1 101 ? -8.109 1.512 -13.148 1 94.94 101 GLU A N 1
ATOM 727 C CA . GLU A 1 101 ? -8.477 2.924 -13.094 1 94.94 101 GLU A CA 1
ATOM 728 C C . GLU A 1 101 ? -8.875 3.336 -11.68 1 94.94 101 GLU A C 1
ATOM 730 O O . GLU A 1 101 ? -8.492 4.406 -11.203 1 94.94 101 GLU A O 1
ATOM 735 N N . ALA A 1 102 ? -9.633 2.482 -10.992 1 94.69 102 ALA A N 1
ATOM 736 C CA . ALA A 1 102 ? -10.031 2.768 -9.617 1 94.69 102 ALA A CA 1
ATOM 737 C C . ALA A 1 102 ? -8.812 2.854 -8.703 1 94.69 102 ALA A C 1
ATOM 739 O O . ALA A 1 102 ? -8.734 3.734 -7.84 1 94.69 102 ALA A O 1
ATOM 740 N N . LEU A 1 103 ? -7.906 1.934 -8.914 1 97.12 103 LEU A N 1
ATOM 741 C CA . LEU A 1 103 ? -6.68 1.952 -8.125 1 97.12 103 LEU A CA 1
ATOM 742 C C . LEU A 1 103 ? -5.887 3.229 -8.383 1 97.12 103 LEU A C 1
ATOM 744 O O . LEU A 1 103 ? -5.484 3.914 -7.438 1 97.12 103 LEU A O 1
ATOM 748 N N . ARG A 1 104 ? -5.734 3.547 -9.656 1 97.12 104 ARG A N 1
ATOM 749 C CA . ARG A 1 104 ? -4.984 4.742 -10.023 1 97.12 104 ARG A CA 1
ATOM 750 C C . ARG A 1 104 ? -5.578 5.988 -9.375 1 97.12 104 ARG A C 1
ATOM 752 O O . ARG A 1 104 ? -4.848 6.809 -8.82 1 97.12 104 ARG A O 1
ATOM 759 N N . GLN A 1 105 ? -6.809 6.051 -9.461 1 95.44 105 GLN A N 1
ATOM 760 C CA . GLN A 1 105 ? -7.484 7.23 -8.922 1 95.44 105 GLN A CA 1
ATOM 761 C C . GLN A 1 105 ? -7.195 7.395 -7.43 1 95.44 105 GLN A C 1
ATOM 763 O O . GLN A 1 105 ? -6.82 8.477 -6.98 1 95.44 105 GLN A O 1
ATOM 768 N N . VAL A 1 106 ? -7.285 6.371 -6.676 1 96.94 106 VAL A N 1
ATOM 769 C CA . VAL A 1 106 ? -7.164 6.43 -5.223 1 96.94 106 VAL A CA 1
ATOM 770 C C . VAL A 1 106 ? -5.699 6.598 -4.832 1 96.94 106 VAL A C 1
ATOM 772 O O . VAL A 1 106 ? -5.367 7.438 -3.994 1 96.94 106 VAL A O 1
ATOM 775 N N . PHE A 1 107 ? -4.797 5.895 -5.461 1 98.5 107 PHE A N 1
ATOM 776 C CA . PHE A 1 107 ? -3.391 5.93 -5.078 1 98.5 107 PHE A CA 1
ATOM 777 C C . PHE A 1 107 ? -2.754 7.254 -5.473 1 98.5 107 PHE A C 1
ATOM 779 O O . PHE A 1 107 ? -1.865 7.754 -4.777 1 98.5 107 PHE A O 1
ATOM 786 N N . GLU A 1 108 ? -3.217 7.84 -6.578 1 98.31 108 GLU A N 1
ATOM 787 C CA . GLU A 1 108 ? -2.689 9.125 -7.023 1 98.31 108 GLU A CA 1
ATOM 788 C C . GLU A 1 108 ? -2.891 10.203 -5.961 1 98.31 108 GLU A C 1
ATOM 790 O O . GLU A 1 108 ? -2.037 11.078 -5.785 1 98.31 108 GLU A O 1
ATOM 795 N N . THR A 1 109 ? -3.932 10.086 -5.297 1 97.94 109 THR A N 1
ATOM 796 C CA . THR A 1 109 ? -4.273 11.078 -4.293 1 97.94 109 THR A CA 1
ATOM 797 C C . THR A 1 109 ? -3.762 10.664 -2.918 1 97.94 109 THR A C 1
ATOM 799 O O . THR A 1 109 ? -2.975 11.383 -2.299 1 97.94 109 THR A O 1
ATOM 802 N N . ASN A 1 110 ? -4.082 9.445 -2.475 1 98.5 110 ASN A N 1
ATOM 803 C CA . ASN A 1 110 ? -3.91 9.039 -1.085 1 98.5 110 ASN A CA 1
ATOM 804 C C . ASN A 1 110 ? -2.445 8.75 -0.763 1 98.5 110 ASN A C 1
ATOM 806 O O . ASN A 1 110 ? -2.031 8.844 0.395 1 98.5 110 ASN A O 1
ATOM 810 N N . VAL A 1 111 ? -1.702 8.367 -1.805 1 98.94 111 VAL A N 1
ATOM 811 C CA . VAL A 1 111 ? -0.34 7.914 -1.537 1 98.94 111 VAL A CA 1
ATOM 812 C C . VAL A 1 111 ? 0.653 8.789 -2.297 1 98.94 111 VAL A C 1
ATOM 814 O O . VAL A 1 111 ? 1.479 9.477 -1.687 1 98.94 111 VAL A O 1
ATOM 817 N N . PHE A 1 112 ? 0.52 8.852 -3.619 1 98.81 112 PHE A N 1
ATOM 818 C CA . PHE A 1 112 ? 1.491 9.578 -4.426 1 98.81 112 PHE A CA 1
ATOM 819 C C . PHE A 1 112 ? 1.436 11.07 -4.121 1 98.81 112 PHE A C 1
ATOM 821 O O . PHE A 1 112 ? 2.473 11.734 -4.035 1 98.81 112 PHE A O 1
ATOM 828 N N . GLY A 1 113 ? 0.217 11.539 -3.953 1 98.88 113 GLY A N 1
ATOM 829 C CA . GLY A 1 113 ? 0.038 12.938 -3.598 1 98.88 113 GLY A CA 1
ATOM 830 C C . GLY A 1 113 ? 0.676 13.297 -2.271 1 98.88 113 GLY A C 1
ATOM 831 O O . GLY A 1 113 ? 1.348 14.328 -2.162 1 98.88 113 GLY A O 1
ATOM 832 N N . ALA A 1 114 ? 0.505 12.453 -1.255 1 98.94 114 ALA A N 1
ATOM 833 C CA . ALA A 1 114 ? 1.071 12.711 0.067 1 98.94 114 ALA A CA 1
ATOM 834 C C . ALA A 1 114 ? 2.596 12.75 0.012 1 98.94 114 ALA A C 1
ATOM 836 O O . ALA A 1 114 ? 3.223 13.602 0.651 1 98.94 114 ALA A O 1
ATOM 837 N N . VAL A 1 115 ? 3.205 11.859 -0.759 1 98.75 115 VAL A N 1
ATOM 838 C CA . VAL A 1 115 ? 4.656 11.812 -0.897 1 98.75 115 VAL A CA 1
ATOM 839 C C . VAL A 1 115 ? 5.145 13.062 -1.629 1 98.75 115 VAL A C 1
ATOM 841 O O . VAL A 1 115 ? 6.098 13.711 -1.196 1 98.75 115 VAL A O 1
ATOM 844 N N . ALA A 1 116 ? 4.457 13.414 -2.717 1 98.75 116 ALA A N 1
ATOM 845 C CA . ALA A 1 116 ? 4.848 14.578 -3.51 1 98.75 116 ALA A CA 1
ATOM 846 C C . ALA A 1 116 ? 4.754 15.859 -2.686 1 98.75 116 ALA A C 1
ATOM 848 O O . ALA A 1 116 ? 5.664 16.703 -2.715 1 98.75 116 ALA A O 1
ATOM 849 N N . VAL A 1 117 ? 3.682 15.992 -1.968 1 98.94 117 VAL A N 1
ATOM 850 C CA . VAL A 1 117 ? 3.482 17.172 -1.134 1 98.94 117 VAL A CA 1
ATOM 851 C C . VAL A 1 117 ? 4.543 17.219 -0.035 1 98.94 117 VAL A C 1
ATOM 853 O O . VAL A 1 117 ? 5.164 18.25 0.199 1 98.94 117 VAL A O 1
ATOM 856 N N . THR A 1 118 ? 4.758 16.094 0.64 1 98.94 118 THR A N 1
ATOM 857 C CA . THR A 1 118 ? 5.742 16.031 1.714 1 98.94 118 THR A CA 1
ATOM 858 C C . THR A 1 118 ? 7.113 16.469 1.219 1 98.94 118 THR A C 1
ATOM 860 O O . THR A 1 118 ? 7.754 17.328 1.836 1 98.94 118 THR A O 1
ATOM 863 N N . ASN A 1 119 ? 7.516 15.945 0.095 1 98.38 119 ASN A N 1
ATOM 864 C CA . ASN A 1 119 ? 8.852 16.25 -0.414 1 98.38 119 ASN A CA 1
ATOM 865 C C . ASN A 1 119 ? 8.961 17.703 -0.862 1 98.38 119 ASN A C 1
ATOM 867 O O . ASN A 1 119 ? 10.016 18.328 -0.708 1 98.38 119 ASN A O 1
ATOM 871 N N . ALA A 1 120 ? 7.891 18.234 -1.397 1 98.81 120 ALA A N 1
ATOM 872 C CA . ALA A 1 120 ? 7.898 19.625 -1.847 1 98.81 120 ALA A CA 1
ATOM 873 C C . ALA A 1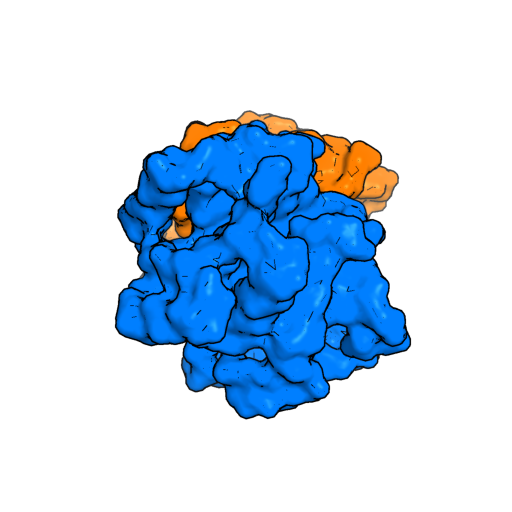 120 ? 8.016 20.594 -0.664 1 98.81 120 ALA A C 1
ATOM 875 O O . ALA A 1 120 ? 8.602 21.672 -0.786 1 98.81 120 ALA A O 1
ATOM 876 N N . PHE A 1 121 ? 7.504 20.234 0.494 1 98.88 121 PHE A N 1
ATOM 877 C CA . PHE A 1 121 ? 7.449 21.156 1.624 1 98.88 121 PHE A CA 1
ATOM 878 C C . PHE A 1 121 ? 8.539 20.828 2.639 1 98.88 121 PHE A C 1
ATOM 880 O O . PHE A 1 121 ? 8.695 21.547 3.635 1 98.88 121 PHE A O 1
ATOM 887 N N . LEU A 1 122 ? 9.305 19.781 2.373 1 98.75 122 LEU A N 1
ATOM 888 C CA . LEU A 1 122 ? 10.312 19.312 3.312 1 98.75 122 LEU A CA 1
ATOM 889 C C . LEU A 1 122 ? 11.344 20.406 3.598 1 98.75 122 LEU A C 1
ATOM 891 O O . LEU A 1 122 ? 11.742 20.609 4.746 1 98.75 122 LEU A O 1
ATOM 895 N N . PRO A 1 123 ? 11.734 21.203 2.604 1 98.56 123 PRO A N 1
ATOM 896 C CA . PRO A 1 123 ? 12.688 22.266 2.906 1 98.56 123 PRO A CA 1
ATOM 897 C C . PRO A 1 123 ? 12.164 23.266 3.939 1 98.56 123 PRO A C 1
ATOM 899 O O . PRO A 1 123 ? 12.914 23.734 4.793 1 98.56 123 PRO A O 1
ATOM 902 N N . LEU A 1 124 ? 10.914 23.578 3.926 1 98.81 124 LEU A N 1
ATOM 903 C CA . LEU A 1 124 ? 10.328 24.5 4.891 1 98.81 124 LEU A CA 1
ATOM 904 C C . LEU A 1 124 ? 10.172 23.828 6.254 1 98.81 124 LEU A C 1
ATOM 906 O O . LEU A 1 124 ? 10.344 24.484 7.289 1 98.81 124 LEU A O 1
ATOM 910 N N . LEU A 1 125 ? 9.844 22.547 6.242 1 98.81 125 LEU A N 1
ATOM 911 C CA . LEU A 1 125 ? 9.703 21.797 7.484 1 98.81 125 LEU A CA 1
ATOM 912 C C . LEU A 1 125 ? 11.031 21.719 8.227 1 98.81 125 LEU A C 1
ATOM 914 O O . LEU A 1 125 ? 11.078 21.891 9.453 1 98.81 125 LEU A O 1
ATOM 918 N N . ARG A 1 126 ? 12.086 21.562 7.535 1 98.06 126 ARG A N 1
ATOM 919 C CA . ARG A 1 126 ? 13.414 21.391 8.125 1 98.06 126 ARG A CA 1
ATOM 920 C C . ARG A 1 126 ? 13.891 22.672 8.789 1 98.06 126 ARG A C 1
ATOM 922 O O . ARG A 1 126 ? 14.859 22.672 9.555 1 98.06 126 ARG A O 1
ATOM 929 N N . LYS A 1 127 ? 13.211 23.75 8.492 1 98.12 127 LYS A N 1
ATOM 930 C CA . LYS A 1 127 ? 13.578 25.031 9.086 1 98.12 127 LYS A CA 1
ATOM 931 C C . LYS A 1 127 ? 12.852 25.266 10.406 1 98.12 127 LYS A C 1
ATOM 933 O O . LYS A 1 127 ? 13.188 26.172 11.156 1 98.12 127 LYS A O 1
ATOM 938 N N . ALA A 1 128 ? 11.883 24.453 10.742 1 98.25 128 ALA A N 1
ATOM 939 C CA . ALA A 1 128 ? 11.133 24.578 11.984 1 98.25 128 ALA A CA 1
ATOM 940 C C . ALA A 1 128 ? 11.867 23.906 13.141 1 98.25 128 ALA A C 1
ATOM 942 O O . ALA A 1 128 ? 12.602 22.938 12.938 1 98.25 128 ALA A O 1
ATOM 943 N N . PRO A 1 129 ? 11.688 24.359 14.336 1 96.94 129 PRO A N 1
ATOM 944 C CA . PRO A 1 129 ? 12.398 23.797 15.484 1 96.94 129 PRO A CA 1
ATOM 945 C C . PRO A 1 129 ? 11.945 22.375 15.812 1 96.94 129 PRO A C 1
ATOM 947 O O . PRO A 1 129 ? 12.758 21.547 16.234 1 96.94 129 PRO A O 1
ATOM 950 N N . SER A 1 130 ? 10.656 22.094 15.719 1 96.94 130 SER A N 1
ATOM 951 C CA . SER A 1 130 ? 10.086 20.781 16.016 1 96.94 130 SER A CA 1
ATOM 952 C C . SER A 1 130 ? 9.008 20.406 15 1 96.94 130 SER A C 1
ATOM 954 O O . SER A 1 130 ? 7.836 20.266 15.352 1 96.94 130 SER A O 1
ATOM 956 N N . PRO A 1 131 ? 9.398 20.156 13.742 1 98.69 131 PRO A N 1
ATOM 957 C CA . PRO A 1 131 ? 8.43 19.922 12.672 1 98.69 131 PRO A CA 1
ATOM 958 C C . PRO A 1 131 ? 7.719 18.578 12.812 1 98.69 131 PRO A C 1
ATOM 960 O O . PRO A 1 131 ? 8.289 17.625 13.344 1 98.69 131 PRO A O 1
ATOM 963 N N . ARG A 1 132 ? 6.473 18.547 12.375 1 98.81 132 ARG A N 1
ATOM 964 C CA . ARG A 1 132 ? 5.652 17.328 12.414 1 98.81 132 ARG A CA 1
ATOM 965 C C . ARG A 1 132 ? 4.922 17.125 11.086 1 98.81 132 ARG A C 1
ATOM 967 O O . ARG A 1 132 ? 4.461 18.094 10.469 1 98.81 132 ARG A O 1
ATOM 974 N N . ILE A 1 133 ? 4.859 15.914 10.656 1 98.94 133 ILE A N 1
ATOM 975 C CA . ILE A 1 133 ? 4.047 15.477 9.531 1 98.94 133 ILE A CA 1
ATOM 976 C C . ILE A 1 133 ? 2.973 14.5 10.016 1 98.94 133 ILE A C 1
ATOM 978 O O . ILE A 1 133 ? 3.271 13.547 10.734 1 98.94 133 ILE A O 1
ATOM 982 N N . VAL A 1 134 ? 1.728 14.781 9.719 1 99 134 VAL A N 1
ATOM 983 C CA . VAL A 1 134 ? 0.634 13.859 10.008 1 99 134 VAL A CA 1
ATOM 984 C C . VAL A 1 134 ? -0.014 13.406 8.703 1 99 134 VAL A C 1
ATOM 986 O O . VAL A 1 134 ? -0.607 14.211 7.98 1 99 134 VAL A O 1
ATOM 989 N N . ASN A 1 135 ? 0.174 12.141 8.375 1 98.94 135 ASN A N 1
ATOM 990 C CA . ASN A 1 135 ? -0.556 11.5 7.289 1 98.94 135 ASN A CA 1
ATOM 991 C C . ASN A 1 135 ? -1.888 10.93 7.77 1 98.94 135 ASN A C 1
ATOM 993 O O . ASN A 1 135 ? -1.916 10.039 8.617 1 98.94 135 ASN A O 1
ATOM 997 N N . VAL A 1 136 ? -2.994 11.414 7.211 1 98.88 136 VAL A N 1
ATOM 998 C CA . VAL A 1 136 ? -4.293 10.922 7.664 1 98.88 136 VAL A CA 1
ATOM 999 C C . VAL A 1 136 ? -4.594 9.578 7.012 1 98.88 136 VAL A C 1
ATOM 1001 O O . VAL A 1 136 ? -4.941 9.516 5.832 1 98.88 136 VAL A O 1
ATOM 1004 N N . SER A 1 137 ? -4.445 8.562 7.797 1 98.44 137 SER A N 1
ATOM 1005 C CA . SER A 1 137 ? -4.723 7.188 7.387 1 98.44 137 SER A CA 1
ATOM 1006 C C . SER A 1 137 ? -6.066 6.711 7.934 1 98.44 137 SER A C 1
ATOM 1008 O O . SER A 1 137 ? -7.074 7.41 7.816 1 98.44 137 SER A O 1
ATOM 1010 N N . SER A 1 138 ? -6.148 5.52 8.32 1 96.12 138 SER A N 1
ATOM 1011 C CA . SER A 1 138 ? -7.395 4.906 8.758 1 96.12 138 SER A CA 1
ATOM 1012 C C . SER A 1 138 ? -7.145 3.555 9.422 1 96.12 138 SER A C 1
ATOM 1014 O O . SER A 1 138 ? -6.109 2.924 9.188 1 96.12 138 SER A O 1
ATOM 1016 N N . GLU A 1 139 ? -8.086 3.158 10.25 1 94.56 139 GLU A N 1
ATOM 1017 C CA . GLU A 1 139 ? -8.031 1.806 10.805 1 94.56 139 GLU A CA 1
ATOM 1018 C C . GLU A 1 139 ? -8.125 0.758 9.695 1 94.56 139 GLU A C 1
ATOM 1020 O O . GLU A 1 139 ? -7.621 -0.357 9.844 1 94.56 139 GLU A O 1
ATOM 1025 N N . VAL A 1 140 ? -8.695 1.11 8.578 1 94.5 140 VAL A N 1
ATOM 1026 C CA . VAL A 1 140 ? -8.828 0.13 7.508 1 94.5 140 VAL A CA 1
ATOM 1027 C C . VAL A 1 140 ? -7.492 -0.049 6.797 1 94.5 140 VAL A C 1
ATOM 1029 O O . VAL A 1 140 ? -7.324 -0.976 6 1 94.5 140 VAL A O 1
ATOM 1032 N N . GLY A 1 141 ? -6.5 0.8 7.078 1 97.44 141 GLY A N 1
ATOM 1033 C CA . GLY A 1 141 ? -5.148 0.63 6.566 1 97.44 141 GLY A CA 1
ATOM 1034 C C . GLY A 1 141 ? -4.324 -0.352 7.379 1 97.44 141 GLY A C 1
ATOM 1035 O O . GLY A 1 141 ? -3.209 -0.7 6.992 1 97.44 141 GLY A O 1
ATOM 1036 N N . SER A 1 142 ? -4.82 -0.718 8.547 1 98.06 142 SER A N 1
ATOM 1037 C CA . SER A 1 142 ? -4.211 -1.775 9.344 1 98.06 142 SER A CA 1
ATOM 1038 C C . SER A 1 142 ? -4.629 -3.154 8.844 1 98.06 142 SER A C 1
ATOM 1040 O O . SER A 1 142 ? -5.777 -3.562 9.023 1 98.06 142 SER A O 1
ATOM 1042 N N . ILE A 1 143 ? -3.707 -3.879 8.273 1 98.31 143 ILE A N 1
ATOM 1043 C CA . ILE A 1 143 ? -4.039 -5.219 7.793 1 98.31 143 ILE A CA 1
ATOM 1044 C C . ILE A 1 143 ? -4.426 -6.105 8.969 1 98.31 143 ILE A C 1
ATOM 1046 O O . ILE A 1 143 ? -5.367 -6.898 8.875 1 98.31 143 ILE A O 1
ATOM 1050 N N . THR A 1 144 ? -3.729 -5.926 10.094 1 97 144 THR A N 1
ATOM 1051 C CA . THR A 1 144 ? -4.008 -6.691 11.305 1 97 144 THR A CA 1
ATOM 1052 C C . THR A 1 144 ? -5.461 -6.516 11.734 1 97 144 THR A C 1
ATOM 1054 O O . THR A 1 144 ? -6.16 -7.496 12 1 97 144 THR A O 1
ATOM 1057 N N . THR A 1 145 ? -5.922 -5.285 11.703 1 94.75 145 THR A N 1
ATOM 1058 C CA . THR A 1 145 ? -7.258 -4.973 12.195 1 94.75 145 THR A CA 1
ATOM 1059 C C . THR A 1 145 ? -8.32 -5.484 11.234 1 94.75 145 THR A C 1
ATOM 1061 O O . THR A 1 145 ? -9.258 -6.172 11.641 1 94.75 145 THR A O 1
ATOM 1064 N N . ILE A 1 146 ? -8.117 -5.262 9.984 1 94.38 146 ILE A N 1
ATOM 1065 C CA . ILE A 1 146 ? -9.219 -5.504 9.07 1 94.38 146 ILE A CA 1
ATOM 1066 C C . ILE A 1 146 ? -9.258 -6.98 8.68 1 94.38 146 ILE A C 1
ATOM 1068 O O . ILE A 1 146 ? -10.258 -7.457 8.125 1 94.38 146 ILE A O 1
ATOM 1072 N N . SER A 1 147 ? -8.148 -7.723 8.969 1 95.5 147 SER A N 1
ATOM 1073 C CA . SER A 1 147 ? -8.125 -9.141 8.641 1 95.5 147 SER A CA 1
ATOM 1074 C C . SER A 1 147 ? -8.523 -9.992 9.844 1 95.5 147 SER A C 1
ATOM 1076 O O . SER A 1 147 ? -8.555 -11.227 9.758 1 95.5 147 SER A O 1
ATOM 1078 N N . ASP A 1 148 ? -8.82 -9.383 10.969 1 94.38 148 ASP A N 1
ATOM 1079 C CA . ASP A 1 148 ? -9.297 -10.07 12.172 1 94.38 148 ASP A CA 1
ATOM 1080 C C . ASP A 1 148 ? -10.789 -10.344 12.094 1 94.38 148 ASP A C 1
ATOM 1082 O O . ASP A 1 148 ? -11.602 -9.414 12.133 1 94.38 148 ASP A O 1
ATOM 1086 N N . PRO A 1 149 ? -11.172 -11.641 12.07 1 94.38 149 PRO A N 1
ATOM 1087 C CA . PRO A 1 149 ? -12.594 -11.961 11.922 1 94.38 149 PRO A CA 1
ATOM 1088 C C . PRO A 1 149 ? -13.438 -11.453 13.086 1 94.38 149 PRO A C 1
ATOM 1090 O O . PRO A 1 149 ? -14.664 -11.359 12.969 1 94.38 149 PRO A O 1
ATOM 1093 N N . GLU A 1 150 ? -12.789 -11.117 14.203 1 94.12 150 GLU A N 1
ATOM 1094 C CA . GLU A 1 150 ? -13.531 -10.656 15.375 1 94.12 150 GLU A CA 1
ATOM 1095 C C . GLU A 1 150 ? -13.734 -9.148 15.344 1 94.12 150 GLU A C 1
ATOM 1097 O O . GLU A 1 150 ? -14.453 -8.594 16.172 1 94.12 150 GLU A O 1
ATOM 1102 N N . ASN A 1 151 ? -13.062 -8.477 14.438 1 92.69 151 ASN A N 1
ATOM 1103 C CA . ASN A 1 151 ? -13.219 -7.031 14.312 1 92.69 151 ASN A CA 1
ATOM 1104 C C . ASN A 1 151 ? -14.453 -6.676 13.484 1 92.69 151 ASN A C 1
ATOM 1106 O O . ASN A 1 151 ? -14.711 -7.293 12.453 1 92.69 151 ASN A O 1
ATOM 1110 N N . PRO A 1 152 ? -15.219 -5.664 13.922 1 88.69 152 PRO A N 1
ATOM 1111 C CA . PRO A 1 152 ? -16.406 -5.273 13.172 1 88.69 152 PRO A CA 1
ATOM 1112 C C . PRO A 1 152 ? -16.094 -4.855 11.734 1 88.69 152 PRO A C 1
ATOM 1114 O O . PRO A 1 152 ? -16.969 -4.926 10.859 1 88.69 152 PRO A O 1
ATOM 1117 N N . LEU A 1 153 ? -14.891 -4.5 11.492 1 88.5 153 LEU A N 1
ATOM 1118 C CA . LEU A 1 153 ? -14.5 -4.035 10.172 1 88.5 153 LEU A CA 1
ATOM 1119 C C . LEU A 1 153 ? -14.164 -5.207 9.258 1 88.5 153 LEU A C 1
ATOM 1121 O O . LEU A 1 153 ? -13.891 -5.02 8.07 1 88.5 153 LEU A O 1
ATOM 1125 N N . TYR A 1 154 ? -14.258 -6.375 9.781 1 92.56 154 TYR A N 1
ATOM 1126 C CA . TYR A 1 154 ? -13.891 -7.547 8.992 1 92.56 154 TYR A CA 1
ATOM 1127 C C . TYR A 1 154 ? -14.766 -7.656 7.746 1 92.56 154 TYR A C 1
ATOM 1129 O O . TYR A 1 154 ? -14.312 -8.148 6.707 1 92.56 154 TYR A O 1
ATOM 1137 N N . GLN A 1 155 ? -15.953 -7.141 7.836 1 89.75 155 GLN A N 1
ATOM 1138 C CA . GLN A 1 155 ? -16.906 -7.281 6.742 1 89.75 155 GLN A CA 1
ATOM 1139 C C . GLN A 1 155 ? -16.562 -6.344 5.59 1 89.75 155 GLN A C 1
ATOM 1141 O O . GLN A 1 155 ? -17.062 -6.512 4.477 1 89.75 155 GLN A O 1
ATOM 1146 N N . LEU A 1 156 ? -15.758 -5.316 5.863 1 88.06 156 LEU A N 1
ATOM 1147 C CA . LEU A 1 156 ? -15.328 -4.422 4.797 1 88.06 156 LEU A CA 1
ATOM 1148 C C . LEU A 1 156 ? -14.367 -5.133 3.846 1 88.06 156 LEU A C 1
ATOM 1150 O O . LEU A 1 156 ? -13.344 -5.664 4.277 1 88.06 156 LEU A O 1
ATOM 1154 N N . VAL A 1 157 ? -14.93 -5.141 2.639 1 90.75 157 VAL A N 1
ATOM 1155 C CA . VAL A 1 157 ? -14.117 -5.785 1.609 1 90.75 157 VAL A CA 1
ATOM 1156 C C . VAL A 1 157 ? -13.906 -4.82 0.443 1 90.75 157 VAL A C 1
ATOM 1158 O O . VAL A 1 157 ? -14.844 -4.148 0.007 1 90.75 157 VAL A O 1
ATOM 1161 N N . GLY A 1 158 ? -12.75 -4.496 0.114 1 92.69 158 GLY A N 1
ATOM 1162 C CA . GLY A 1 158 ? -12.352 -3.613 -0.97 1 92.69 158 GLY A CA 1
ATOM 1163 C C . GLY A 1 158 ? -10.844 -3.408 -1.049 1 92.69 158 GLY A C 1
ATOM 1164 O O . GLY A 1 158 ? -10.133 -3.605 -0.062 1 92.69 158 GLY A O 1
ATOM 1165 N N . ILE A 1 159 ? -10.43 -2.992 -2.205 1 95.88 159 ILE A N 1
ATOM 1166 C CA . ILE A 1 159 ? -8.984 -2.945 -2.346 1 95.88 159 ILE A CA 1
ATOM 1167 C C . ILE A 1 159 ? -8.516 -1.493 -2.418 1 95.88 159 ILE A C 1
ATOM 1169 O O . ILE A 1 159 ? -7.625 -1.082 -1.673 1 95.88 159 ILE A O 1
ATOM 1173 N N . PRO A 1 160 ? -9.133 -0.626 -3.217 1 96.31 160 PRO A N 1
ATOM 1174 C CA . PRO A 1 160 ? -8.469 0.645 -3.504 1 96.31 160 PRO A CA 1
ATOM 1175 C C . PRO A 1 160 ? -8.188 1.464 -2.246 1 96.31 160 PRO A C 1
ATOM 1177 O O . PRO A 1 160 ? -7.043 1.852 -1.998 1 96.31 160 PRO A O 1
ATOM 1180 N N . TYR A 1 161 ? -9.172 1.628 -1.428 1 95.56 161 TYR A N 1
ATOM 1181 C CA . TYR A 1 161 ? -9.008 2.514 -0.28 1 95.56 161 TYR A CA 1
ATOM 1182 C C . TYR A 1 161 ? -8.164 1.851 0.806 1 95.56 161 TYR A C 1
ATOM 1184 O O . TYR A 1 161 ? -7.125 2.379 1.205 1 95.56 161 TYR A O 1
ATOM 1192 N N . PRO A 1 162 ? -8.445 0.63 1.277 1 96.38 162 PRO A N 1
ATOM 1193 C CA . PRO A 1 162 ? -7.621 0.009 2.316 1 96.38 162 PRO A CA 1
ATOM 1194 C C . PRO A 1 162 ? -6.164 -0.152 1.894 1 96.38 162 PRO A C 1
ATOM 1196 O O . PRO A 1 162 ? -5.254 0.132 2.678 1 96.38 162 PRO A O 1
ATOM 1199 N N . ALA A 1 163 ? -5.977 -0.547 0.677 1 98.06 163 ALA A N 1
ATOM 1200 C CA . ALA A 1 163 ? -4.605 -0.742 0.208 1 98.06 163 ALA A CA 1
ATOM 1201 C C . ALA A 1 163 ? -3.855 0.585 0.135 1 98.06 163 ALA A C 1
ATOM 1203 O O . ALA A 1 163 ? -2.654 0.643 0.406 1 98.06 163 ALA A O 1
ATOM 1204 N N . SER A 1 164 ? -4.512 1.623 -0.257 1 98.38 164 SER A N 1
ATOM 1205 C CA . SER A 1 164 ? -3.877 2.936 -0.291 1 98.38 164 SER A CA 1
ATOM 1206 C C . SER A 1 164 ? -3.475 3.393 1.107 1 98.38 164 SER A C 1
ATOM 1208 O O . SER A 1 164 ? -2.381 3.928 1.3 1 98.38 164 SER A O 1
ATOM 1210 N N . LYS A 1 165 ? -4.359 3.186 2.045 1 98.44 165 LYS A N 1
ATOM 1211 C CA . LYS A 1 165 ? -4.059 3.621 3.406 1 98.44 165 LYS A CA 1
ATOM 1212 C C . LYS A 1 165 ? -2.982 2.744 4.035 1 98.44 165 LYS A C 1
ATOM 1214 O O . LYS A 1 165 ? -2.166 3.227 4.824 1 98.44 165 LYS A O 1
ATOM 1219 N N . THR A 1 166 ? -2.943 1.492 3.654 1 98.88 166 THR A N 1
ATOM 1220 C CA . THR A 1 166 ? -1.851 0.63 4.094 1 98.88 166 THR A CA 1
ATOM 1221 C C . THR A 1 166 ? -0.521 1.107 3.516 1 98.88 166 THR A C 1
ATOM 1223 O O . THR A 1 166 ? 0.49 1.148 4.223 1 98.88 166 THR A O 1
ATOM 1226 N N . ALA A 1 167 ? -0.532 1.416 2.258 1 98.94 167 ALA A N 1
ATOM 1227 C CA . ALA A 1 167 ? 0.67 1.965 1.637 1 98.94 167 ALA A CA 1
ATOM 1228 C C . ALA A 1 167 ? 1.096 3.264 2.316 1 98.94 167 ALA A C 1
ATOM 1230 O O . ALA A 1 167 ? 2.287 3.498 2.529 1 98.94 167 ALA A O 1
ATOM 1231 N N . LEU A 1 168 ? 0.144 4.086 2.662 1 98.94 168 LEU A N 1
ATOM 1232 C CA . LEU A 1 168 ? 0.435 5.34 3.352 1 98.94 168 LEU A CA 1
ATOM 1233 C C . LEU A 1 168 ? 1.068 5.074 4.711 1 98.94 168 LEU A C 1
ATOM 1235 O O . LEU A 1 168 ? 1.934 5.836 5.156 1 98.94 168 LEU A O 1
ATOM 1239 N N . ASN A 1 169 ? 0.644 3.996 5.395 1 98.88 169 ASN A N 1
ATOM 1240 C CA . ASN A 1 169 ? 1.275 3.592 6.645 1 98.88 169 ASN A CA 1
ATOM 1241 C C . ASN A 1 169 ? 2.752 3.264 6.445 1 98.88 169 ASN A C 1
ATOM 1243 O O . ASN A 1 169 ? 3.596 3.67 7.246 1 98.88 169 ASN A O 1
ATOM 1247 N N . MET A 1 170 ? 3.053 2.566 5.367 1 98.81 170 MET A N 1
ATOM 1248 C CA . MET A 1 170 ? 4.453 2.27 5.078 1 98.81 170 MET A CA 1
ATOM 1249 C C . MET A 1 170 ? 5.227 3.547 4.758 1 98.81 170 MET A C 1
ATOM 1251 O O . MET A 1 170 ? 6.352 3.727 5.223 1 98.81 170 MET A O 1
ATOM 1255 N N . VAL A 1 171 ? 4.629 4.406 3.99 1 98.81 171 VAL A N 1
ATOM 1256 C CA . VAL A 1 171 ? 5.223 5.703 3.68 1 98.81 171 VAL A CA 1
ATOM 1257 C C . VAL A 1 171 ? 5.586 6.43 4.973 1 98.81 171 VAL A C 1
ATOM 1259 O O . VAL A 1 171 ? 6.684 6.977 5.098 1 98.81 171 VAL A O 1
ATOM 1262 N N . THR A 1 172 ? 4.719 6.387 5.918 1 98.88 172 THR A N 1
ATOM 1263 C CA . THR A 1 172 ? 4.918 7.027 7.211 1 98.88 172 THR A CA 1
ATOM 1264 C C . THR A 1 172 ? 6.129 6.43 7.93 1 98.88 172 THR A C 1
ATOM 1266 O O . THR A 1 172 ? 7.004 7.16 8.391 1 98.88 172 THR A O 1
ATOM 1269 N N . ALA A 1 173 ? 6.164 5.125 7.992 1 98.56 173 ALA A N 1
ATOM 1270 C CA . ALA A 1 173 ? 7.266 4.445 8.672 1 98.56 173 ALA A CA 1
ATOM 1271 C C . ALA A 1 173 ? 8.602 4.762 8.008 1 98.56 173 ALA A C 1
ATOM 1273 O O . ALA A 1 173 ? 9.602 4.984 8.688 1 98.56 173 ALA A O 1
ATOM 1274 N N . MET A 1 174 ? 8.625 4.824 6.703 1 97.88 174 MET A N 1
ATOM 1275 C CA . MET A 1 174 ? 9.867 5.047 5.965 1 97.88 174 MET A CA 1
ATOM 1276 C C . MET A 1 174 ? 10.359 6.477 6.156 1 97.88 174 MET A C 1
ATOM 1278 O O . MET A 1 174 ? 11.555 6.703 6.344 1 97.88 174 MET A O 1
ATOM 1282 N N . TYR A 1 175 ? 9.438 7.434 6.098 1 98.62 175 TYR A N 1
ATOM 1283 C CA . TYR A 1 175 ? 9.852 8.805 6.355 1 98.62 175 TYR A CA 1
ATOM 1284 C C . TYR A 1 175 ? 10.43 8.945 7.758 1 98.62 175 TYR A C 1
ATOM 1286 O O . TYR A 1 175 ? 11.422 9.656 7.961 1 98.62 175 TYR A O 1
ATOM 1294 N N . ALA A 1 176 ? 9.812 8.32 8.727 1 98.44 176 ALA A N 1
ATOM 1295 C CA . ALA A 1 176 ? 10.266 8.43 10.109 1 98.44 176 ALA A CA 1
ATOM 1296 C C . ALA A 1 176 ? 11.688 7.906 10.266 1 98.44 176 ALA A C 1
ATOM 1298 O O . ALA A 1 176 ? 12.445 8.391 11.109 1 98.44 176 ALA A O 1
ATOM 1299 N N . LYS A 1 177 ? 12.016 6.93 9.5 1 96.81 177 LYS A N 1
ATOM 1300 C CA . LYS A 1 177 ? 13.359 6.359 9.555 1 96.81 177 LYS A CA 1
ATOM 1301 C C . LYS A 1 177 ? 14.391 7.328 8.984 1 96.81 177 LYS A C 1
ATOM 1303 O O . LYS A 1 177 ? 15.516 7.426 9.492 1 96.81 177 LYS A O 1
ATOM 1308 N N . GLU A 1 178 ? 14 8.023 7.957 1 95.94 178 GLU A N 1
ATOM 1309 C CA . GLU A 1 178 ? 14.945 8.953 7.352 1 95.94 178 GLU A CA 1
ATOM 1310 C C . GLU A 1 178 ? 15 10.273 8.125 1 95.94 178 GLU A C 1
ATOM 1312 O O . GLU A 1 178 ? 16.078 10.812 8.359 1 95.94 178 GLU A O 1
ATOM 1317 N N . LEU A 1 179 ? 13.797 10.789 8.43 1 97.81 179 LEU A N 1
ATOM 1318 C CA . LEU A 1 179 ? 13.68 12.141 8.961 1 97.81 179 LEU A CA 1
ATOM 1319 C C . LEU A 1 179 ? 13.672 12.133 10.484 1 97.81 179 LEU A C 1
ATOM 1321 O O . LEU A 1 179 ? 12.664 12.477 11.109 1 97.81 179 LEU A O 1
ATOM 1325 N N . THR A 1 180 ? 14.812 11.961 11.062 1 95.75 180 THR A N 1
ATOM 1326 C CA . THR A 1 180 ? 14.898 11.828 12.516 1 95.75 180 THR A CA 1
ATOM 1327 C C . THR A 1 180 ? 14.641 13.172 13.195 1 95.75 180 THR A C 1
ATOM 1329 O O . THR A 1 180 ? 14.352 13.227 14.391 1 95.75 180 THR A O 1
ATOM 1332 N N . GLU A 1 181 ? 14.688 14.242 12.398 1 97.25 181 GLU A N 1
ATOM 1333 C CA . GLU A 1 181 ? 14.453 15.586 12.922 1 97.25 181 GLU A CA 1
ATOM 1334 C C . GLU A 1 181 ? 12.984 15.977 12.812 1 97.25 181 GLU A C 1
ATOM 1336 O O . GLU A 1 181 ? 12.57 17.031 13.305 1 97.25 181 GLU A O 1
ATOM 1341 N N . VAL A 1 182 ? 12.172 15.203 12.18 1 98.38 182 VAL A N 1
ATOM 1342 C CA . VAL A 1 182 ? 10.75 15.43 11.969 1 98.38 182 VAL A CA 1
ATOM 1343 C C . VAL A 1 182 ? 9.945 14.273 12.562 1 98.38 182 VAL A C 1
ATOM 1345 O O . VAL A 1 182 ? 10.219 13.102 12.273 1 98.38 182 VAL A O 1
ATOM 1348 N N . ASP A 1 183 ? 8.992 14.531 13.453 1 98.69 183 ASP A N 1
ATOM 1349 C CA . ASP A 1 183 ? 8.062 13.484 13.844 1 98.69 183 ASP A CA 1
ATOM 1350 C C . ASP A 1 183 ? 7.043 13.219 12.734 1 98.69 183 ASP A C 1
ATOM 1352 O O . ASP A 1 183 ? 6.418 14.148 12.219 1 98.69 183 ASP A O 1
ATOM 1356 N N . VAL A 1 184 ? 6.91 11.992 12.32 1 98.88 184 VAL A N 1
ATOM 1357 C CA . VAL A 1 184 ? 6 11.602 11.258 1 98.88 184 VAL A CA 1
ATOM 1358 C C . VAL A 1 184 ? 4.98 10.594 11.797 1 98.88 184 VAL A C 1
ATOM 1360 O O . VAL A 1 184 ? 5.352 9.578 12.383 1 98.88 184 VAL A O 1
ATOM 1363 N N . PHE A 1 185 ? 3.664 10.906 11.555 1 98.88 185 PHE A N 1
ATOM 1364 C CA . PHE A 1 185 ? 2.611 10.055 12.102 1 98.88 185 PHE A CA 1
ATOM 1365 C C . PHE A 1 185 ? 1.611 9.672 11.016 1 98.88 185 PHE A C 1
ATOM 1367 O O . PHE A 1 185 ? 1.347 10.453 10.102 1 98.88 185 PHE A O 1
ATOM 1374 N N . ALA A 1 186 ? 1.115 8.484 11.148 1 98.88 186 ALA A N 1
ATOM 1375 C CA . ALA A 1 186 ? -0.178 8.164 10.547 1 98.88 186 ALA A CA 1
ATOM 1376 C C . ALA A 1 186 ? -1.307 8.312 11.562 1 98.88 186 ALA A C 1
ATOM 1378 O O . ALA A 1 186 ? -1.205 7.828 12.695 1 98.88 186 ALA A O 1
ATOM 1379 N N . ALA A 1 187 ? -2.367 8.977 11.188 1 98.88 187 ALA A N 1
ATOM 1380 C CA . ALA A 1 187 ? -3.471 9.234 12.109 1 98.88 187 ALA A CA 1
ATOM 1381 C C . ALA A 1 187 ? -4.699 8.406 11.734 1 98.88 187 ALA A C 1
ATOM 1383 O O . ALA A 1 187 ? -5.043 8.297 10.555 1 98.88 187 ALA A O 1
ATOM 1384 N N . ASN A 1 188 ? -5.312 7.852 12.688 1 98.44 188 ASN A N 1
ATOM 1385 C CA . ASN A 1 188 ? -6.617 7.215 12.555 1 98.44 188 ASN A CA 1
ATOM 1386 C C . ASN A 1 188 ? -7.719 8.047 13.203 1 98.44 188 ASN A C 1
ATOM 1388 O O . ASN A 1 188 ? -7.965 7.934 14.406 1 98.44 188 ASN A O 1
ATOM 1392 N N . PRO A 1 189 ? -8.383 8.789 12.367 1 97.44 189 PRO A N 1
ATOM 1393 C CA . PRO A 1 189 ? -9.43 9.648 12.922 1 97.44 189 PRO A CA 1
ATOM 1394 C C . PRO A 1 189 ? -10.641 8.867 13.414 1 97.44 189 PRO A C 1
ATOM 1396 O O . PRO A 1 189 ? -11.508 9.422 14.102 1 97.44 189 PRO A O 1
ATOM 1399 N N . GLY A 1 190 ? -10.711 7.57 13.031 1 94.75 190 GLY A N 1
ATOM 1400 C CA . GLY A 1 190 ? -11.906 6.785 13.305 1 94.75 190 GLY A CA 1
ATOM 1401 C C . GLY A 1 190 ? -12.961 6.895 12.227 1 94.75 190 GLY A C 1
ATOM 1402 O O . GLY A 1 190 ? -12.742 7.555 11.203 1 94.75 190 GLY A O 1
ATOM 1403 N N . TYR A 1 191 ? -14.062 6.223 12.383 1 91.06 191 TYR A N 1
ATOM 1404 C CA . TYR A 1 191 ? -15.125 6.16 11.383 1 91.06 191 TYR A CA 1
ATOM 1405 C C . TYR A 1 191 ? -16.031 7.379 11.477 1 91.06 191 TYR A C 1
ATOM 1407 O O . TYR A 1 191 ? -17.094 7.32 12.094 1 91.06 191 TYR A O 1
ATOM 1415 N N . CYS A 1 192 ? -15.617 8.422 10.766 1 87.62 192 CYS A N 1
ATOM 1416 C CA . CYS A 1 192 ? -16.297 9.711 10.867 1 87.62 192 CYS A CA 1
ATOM 1417 C C . CYS A 1 192 ? -17.344 9.859 9.773 1 87.62 192 CYS A C 1
ATOM 1419 O O . CYS A 1 192 ? -17.125 9.453 8.633 1 87.62 192 CYS A O 1
ATOM 1421 N N . ALA A 1 193 ? -18.406 10.445 10.109 1 83.56 193 ALA A N 1
ATOM 1422 C CA . ALA A 1 193 ? -19.469 10.75 9.156 1 83.56 193 ALA A CA 1
ATOM 1423 C C . ALA A 1 193 ? -19.062 11.898 8.234 1 83.56 193 ALA A C 1
ATOM 1425 O O . ALA A 1 193 ? -19.078 13.062 8.641 1 83.56 193 ALA A O 1
ATOM 1426 N N . THR A 1 194 ? -18.641 11.555 7.016 1 81.5 194 THR A N 1
ATOM 1427 C CA . THR A 1 194 ? -18.234 12.539 6.012 1 81.5 194 THR A CA 1
ATOM 1428 C C . THR A 1 194 ? -18.766 12.156 4.637 1 81.5 194 THR A C 1
ATOM 1430 O O . THR A 1 194 ? -19.375 11.094 4.477 1 81.5 194 THR A O 1
ATOM 1433 N N . ASP A 1 195 ? -18.594 13.023 3.668 1 76.31 195 ASP A N 1
ATOM 1434 C CA . ASP A 1 195 ? -18.984 12.727 2.291 1 76.31 195 ASP A CA 1
ATOM 1435 C C . ASP A 1 195 ? -18.297 11.461 1.79 1 76.31 195 ASP A C 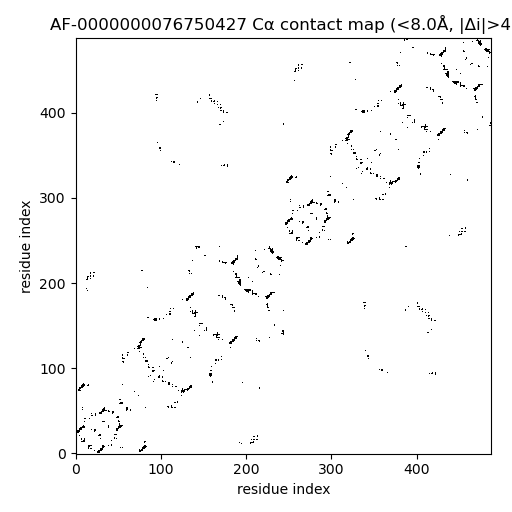1
ATOM 1437 O O . ASP A 1 195 ? -18.844 10.734 0.964 1 76.31 195 ASP A O 1
ATOM 1441 N N . LEU A 1 196 ? -17.203 11.148 2.381 1 73 196 LEU A N 1
ATOM 1442 C CA . LEU A 1 196 ? -16.391 10.023 1.935 1 73 196 LEU A CA 1
ATOM 1443 C C . LEU A 1 196 ? -17.141 8.711 2.078 1 73 196 LEU A C 1
ATOM 1445 O O . LEU A 1 196 ? -16.969 7.797 1.267 1 73 196 LEU A O 1
ATOM 1449 N N . ASN A 1 197 ? -18.016 8.656 3.088 1 74.25 197 ASN A N 1
ATOM 1450 C CA . ASN A 1 197 ? -18.719 7.406 3.342 1 74.25 197 ASN A CA 1
ATOM 1451 C C . ASN A 1 197 ? -20.234 7.621 3.373 1 74.25 197 ASN A C 1
ATOM 1453 O O . ASN A 1 197 ? -20.953 6.863 4.02 1 74.25 197 ASN A O 1
ATOM 1457 N N . GLY A 1 198 ? -20.688 8.703 2.82 1 76.38 198 GLY A N 1
ATOM 1458 C CA . GLY A 1 198 ? -22.109 9.016 2.818 1 76.38 198 GLY A CA 1
ATOM 1459 C C . GLY A 1 198 ? -22.672 9.258 4.207 1 76.38 198 GLY A C 1
ATOM 1460 O O . GLY A 1 198 ? -23.812 8.906 4.492 1 76.38 198 GLY A O 1
ATOM 1461 N N . HIS A 1 199 ? -21.797 9.672 5.078 1 82.31 199 HIS A N 1
ATOM 1462 C CA . HIS A 1 199 ? -22.125 10.07 6.441 1 82.31 199 HIS A CA 1
ATOM 1463 C C . HIS A 1 199 ? -22.625 8.883 7.258 1 82.31 199 HIS A C 1
ATOM 1465 O O . HIS A 1 199 ? -23.531 9.023 8.086 1 82.31 199 HIS A O 1
ATOM 1471 N N . SER A 1 200 ? -22.016 7.711 6.996 1 78.25 200 SER A N 1
ATOM 1472 C CA . SER A 1 200 ? -22.438 6.504 7.695 1 78.25 200 SER A CA 1
ATOM 1473 C C . SER A 1 200 ? -21.609 6.285 8.961 1 78.25 200 SER A C 1
ATOM 1475 O O . SER A 1 200 ? -21.922 5.41 9.773 1 78.25 200 SER A O 1
ATOM 1477 N N . GLY A 1 201 ? -20.656 7.133 9.219 1 84.44 201 GLY A N 1
ATOM 1478 C CA . GLY A 1 201 ? -19.812 6.977 10.391 1 84.44 201 GLY A CA 1
ATOM 1479 C C . GLY A 1 201 ? -20.484 7.375 11.68 1 84.44 201 GLY A C 1
ATOM 1480 O O . GLY A 1 201 ? -21.469 8.117 11.664 1 84.44 201 GLY A O 1
ATOM 1481 N N . PHE A 1 202 ? -19.859 6.938 12.828 1 87.38 202 PHE A N 1
ATOM 1482 C CA . PHE A 1 202 ? -20.516 7.223 14.102 1 87.38 202 PHE A CA 1
ATOM 1483 C C . PHE A 1 202 ? -19.781 8.336 14.844 1 87.38 202 PHE A C 1
ATOM 1485 O O . PHE A 1 202 ? -20.25 8.828 15.867 1 87.38 202 PHE A O 1
ATOM 1492 N N . ARG A 1 203 ? -18.641 8.766 14.242 1 91.56 203 ARG A N 1
ATOM 1493 C CA . ARG A 1 203 ? -17.922 9.914 14.797 1 91.56 203 ARG A CA 1
ATOM 1494 C C . ARG A 1 203 ? -18.172 11.164 13.961 1 91.56 203 ARG A C 1
ATOM 1496 O O . ARG A 1 203 ? -18.391 11.078 12.75 1 91.56 203 ARG A O 1
ATOM 1503 N N . THR A 1 204 ? -18.141 12.297 14.641 1 94.12 204 THR A N 1
ATOM 1504 C CA . THR A 1 204 ? -18.203 13.562 13.914 1 94.12 204 THR A CA 1
ATOM 1505 C C . THR A 1 204 ? -16.859 13.906 13.305 1 94.12 204 THR A C 1
ATOM 1507 O O . THR A 1 204 ? -15.812 13.445 13.789 1 94.12 204 THR A O 1
ATOM 1510 N N . PRO A 1 205 ? -16.844 14.727 12.281 1 95.5 205 PRO A N 1
ATOM 1511 C CA . PRO A 1 205 ? -15.57 15.188 11.734 1 95.5 205 PRO A CA 1
ATOM 1512 C C . PRO A 1 205 ? -14.695 15.875 12.781 1 95.5 205 PRO A C 1
ATOM 1514 O O . PRO A 1 205 ? -13.469 15.719 12.766 1 95.5 205 PRO A O 1
ATOM 1517 N N . ALA A 1 206 ? -15.305 16.547 13.727 1 97 206 ALA A N 1
ATOM 1518 C CA . ALA A 1 206 ? -14.562 17.234 14.773 1 97 206 ALA A CA 1
ATOM 1519 C C . ALA A 1 206 ? -13.852 16.25 15.695 1 97 206 ALA A C 1
ATOM 1521 O O . ALA A 1 206 ? -12.719 16.484 16.125 1 97 206 ALA A O 1
ATOM 1522 N N . GLN A 1 207 ? -14.523 15.164 15.977 1 96.44 207 GLN A N 1
ATOM 1523 C CA . GLN A 1 207 ? -13.914 14.125 16.797 1 96.44 207 GLN A CA 1
ATOM 1524 C C . GLN A 1 207 ? -12.711 13.5 16.094 1 96.44 207 GLN A C 1
ATOM 1526 O O . GLN A 1 207 ? -11.68 13.25 16.719 1 96.44 207 GLN A O 1
ATOM 1531 N N . GLY A 1 208 ? -12.836 13.25 14.82 1 97.69 208 GLY A N 1
ATOM 1532 C CA . GLY A 1 208 ? -11.711 12.758 14.039 1 97.69 208 GLY A CA 1
ATOM 1533 C C . GLY A 1 208 ? -10.57 13.75 13.953 1 97.69 208 GLY A C 1
ATOM 1534 O O . GLY A 1 208 ? -9.398 13.367 14.094 1 97.69 208 GLY A O 1
ATOM 1535 N N . ALA A 1 209 ? -10.922 14.977 13.773 1 98.62 209 ALA A N 1
ATOM 1536 C CA . ALA A 1 209 ? -9.93 16.047 13.664 1 98.62 209 ALA A CA 1
ATOM 1537 C C . ALA A 1 209 ? -9.125 16.188 14.953 1 98.62 209 ALA A C 1
ATOM 1539 O O . ALA A 1 209 ? -7.938 16.516 14.922 1 98.62 209 ALA A O 1
ATOM 1540 N N . ALA A 1 210 ? -9.734 15.93 16.078 1 98.5 210 ALA A N 1
ATOM 1541 C CA . ALA A 1 210 ? -9.062 16.062 17.359 1 98.5 210 ALA A CA 1
ATOM 1542 C C . ALA A 1 210 ? -7.859 15.125 17.453 1 98.5 210 ALA A C 1
ATOM 1544 O O . ALA A 1 210 ? -6.84 15.477 18.047 1 98.5 210 ALA A O 1
ATOM 1545 N N . VAL A 1 211 ? -7.977 13.953 16.859 1 98.5 211 VAL A N 1
ATOM 1546 C CA . VAL A 1 211 ? -6.883 12.992 16.844 1 98.5 211 VAL A CA 1
ATOM 1547 C C . VAL A 1 211 ? -5.715 13.562 16.031 1 98.5 211 VAL A C 1
ATOM 1549 O O . VAL A 1 211 ? -4.562 13.508 16.484 1 98.5 211 VAL A O 1
ATOM 1552 N N . ILE A 1 212 ? -5.996 14.133 14.906 1 98.88 212 ILE A N 1
ATOM 1553 C CA . ILE A 1 212 ? -5.004 14.703 14 1 98.88 212 ILE A CA 1
ATOM 1554 C C . ILE A 1 212 ? -4.309 15.883 14.68 1 98.88 212 ILE A C 1
ATOM 1556 O O . ILE A 1 212 ? -3.078 15.984 14.656 1 98.88 212 ILE A O 1
ATOM 1560 N N . VAL A 1 213 ? -5.066 16.703 15.367 1 98.88 213 VAL A N 1
ATOM 1561 C CA . VAL A 1 213 ? -4.555 17.906 16.016 1 98.88 213 VAL A CA 1
ATOM 1562 C C . VAL A 1 213 ? -3.682 17.516 17.203 1 98.88 213 VAL A C 1
ATOM 1564 O O . VAL A 1 213 ? -2.645 18.125 17.453 1 98.88 213 VAL A O 1
ATOM 1567 N N . ALA A 1 214 ? -4.09 16.484 17.922 1 98.81 214 ALA A N 1
ATOM 1568 C CA . ALA A 1 214 ? -3.285 16.016 19.047 1 98.81 214 ALA A CA 1
ATOM 1569 C C . ALA A 1 214 ? -1.892 15.594 18.594 1 98.81 214 ALA A C 1
ATOM 1571 O O . ALA A 1 214 ? -0.897 15.875 19.266 1 98.81 214 ALA A O 1
ATOM 1572 N N . LEU A 1 215 ? -1.796 14.969 17.453 1 98.81 215 LEU A N 1
ATOM 1573 C CA . LEU A 1 215 ? -0.511 14.578 16.875 1 98.81 215 LEU A CA 1
ATOM 1574 C C . LEU A 1 215 ? 0.248 15.797 16.359 1 98.81 215 LEU A C 1
ATOM 1576 O O . LEU A 1 215 ? 1.449 15.93 16.594 1 98.81 215 LEU A O 1
ATOM 1580 N N . ALA A 1 216 ? -0.429 16.688 15.727 1 98.81 216 ALA A N 1
ATOM 1581 C CA . ALA A 1 216 ? 0.159 17.844 15.062 1 98.81 216 ALA A CA 1
ATOM 1582 C C . ALA A 1 216 ? 0.762 18.812 16.078 1 98.81 216 ALA A C 1
ATOM 1584 O O . ALA A 1 216 ? 1.761 19.484 15.805 1 98.81 216 ALA A O 1
ATOM 1585 N N . THR A 1 217 ? 0.183 18.891 17.297 1 98.12 217 THR A N 1
ATOM 1586 C CA . THR A 1 217 ? 0.555 19.922 18.266 1 98.12 217 THR A CA 1
ATOM 1587 C C . THR A 1 217 ? 1.444 19.344 19.359 1 98.12 217 THR A C 1
ATOM 1589 O O . THR A 1 217 ? 1.953 20.078 20.203 1 98.12 217 THR A O 1
ATOM 1592 N N . GLY A 1 218 ? 1.518 18.078 19.406 1 97.31 218 GLY A N 1
ATOM 1593 C CA . GLY A 1 218 ? 2.32 17.438 20.453 1 97.31 218 GLY A CA 1
ATOM 1594 C C . GLY A 1 218 ? 1.54 17.156 21.719 1 97.31 218 GLY A C 1
ATOM 1595 O O . GLY A 1 218 ? 2.125 16.797 22.734 1 97.31 218 GLY A O 1
ATOM 1596 N N . GLU A 1 219 ? 0.243 17.266 21.578 1 96.88 219 GLU A N 1
ATOM 1597 C CA . GLU A 1 219 ? -0.608 16.953 22.719 1 96.88 219 GLU A CA 1
ATOM 1598 C C . GLU A 1 219 ? -0.676 15.445 22.953 1 96.88 219 GLU A C 1
ATOM 1600 O O . GLU A 1 219 ? -0.914 14.992 24.078 1 96.88 219 GLU A O 1
ATOM 1605 N N . ALA A 1 220 ? -0.501 14.695 21.891 1 95.94 220 ALA A N 1
ATOM 1606 C CA . ALA A 1 220 ? -0.459 13.234 21.984 1 95.94 220 ALA A CA 1
ATOM 1607 C C . ALA A 1 220 ? 0.968 12.742 22.203 1 95.94 220 ALA A C 1
ATOM 1609 O O . ALA A 1 220 ? 1.907 13.25 21.578 1 95.94 220 ALA A O 1
ATOM 1610 N N . SER A 1 221 ? 1.156 11.852 23.156 1 93.69 221 SER A N 1
ATOM 1611 C CA . SER A 1 221 ? 2.436 11.172 23.328 1 93.69 221 SER A CA 1
ATOM 1612 C C . SER A 1 221 ? 2.529 9.945 22.422 1 93.69 221 SER A C 1
ATOM 1614 O O . SER A 1 221 ? 2.385 8.812 22.891 1 93.69 221 SER A O 1
ATOM 1616 N N . ALA A 1 222 ? 2.691 10.141 21.234 1 96.69 222 ALA A N 1
ATOM 1617 C CA . ALA A 1 222 ? 2.777 9.07 20.234 1 96.69 222 ALA A CA 1
ATOM 1618 C C . ALA A 1 222 ? 4.191 8.945 19.688 1 96.69 222 ALA A C 1
ATOM 1620 O O . ALA A 1 222 ? 4.859 9.953 19.438 1 96.69 222 ALA A O 1
ATOM 1621 N N . PRO A 1 223 ? 4.68 7.766 19.547 1 97.06 223 PRO A N 1
ATOM 1622 C CA . PRO A 1 223 ? 5.973 7.613 18.875 1 97.06 223 PRO A CA 1
ATOM 1623 C C . PRO A 1 223 ? 5.906 7.914 17.391 1 97.06 223 PRO A C 1
ATOM 1625 O O . PRO A 1 223 ? 4.926 7.566 16.734 1 97.06 223 PRO A O 1
ATOM 1628 N N . SER A 1 224 ? 6.938 8.578 16.859 1 98.25 224 SER A N 1
ATOM 1629 C CA . SER A 1 224 ? 7.047 8.828 15.422 1 98.25 224 SER A CA 1
ATOM 1630 C C . SER A 1 224 ? 7.055 7.516 14.633 1 98.25 224 SER A C 1
ATOM 1632 O O . SER A 1 224 ? 7.555 6.5 15.117 1 98.25 224 SER A O 1
ATOM 1634 N N . GLY A 1 225 ? 6.477 7.488 13.492 1 98.38 225 GLY A N 1
ATOM 1635 C CA . GLY A 1 225 ? 6.551 6.367 12.57 1 98.38 225 GLY A CA 1
ATOM 1636 C C . GLY A 1 225 ? 5.484 5.316 12.812 1 98.38 225 GLY A C 1
ATOM 1637 O O . GLY A 1 225 ? 5.617 4.172 12.375 1 98.38 225 GLY A O 1
ATOM 1638 N N . ARG A 1 226 ? 4.43 5.719 13.555 1 98.25 226 ARG A N 1
ATOM 1639 C CA . ARG A 1 226 ? 3.408 4.738 13.914 1 98.25 226 ARG A CA 1
ATOM 1640 C C . ARG A 1 226 ? 2.029 5.188 13.438 1 98.25 226 ARG A C 1
ATOM 1642 O O . ARG A 1 226 ? 1.818 6.367 13.156 1 98.25 226 ARG A O 1
ATOM 1649 N N . LEU A 1 227 ? 1.158 4.223 13.297 1 98.62 227 LEU A N 1
ATOM 1650 C CA . LEU A 1 227 ? -0.272 4.492 13.188 1 98.62 227 LEU A CA 1
ATOM 1651 C C . LEU A 1 227 ? -0.896 4.688 14.57 1 98.62 227 LEU A C 1
ATOM 1653 O O . LEU A 1 227 ? -0.776 3.82 15.438 1 98.62 227 LEU A O 1
ATOM 1657 N N . TRP A 1 228 ? -1.52 5.848 14.734 1 98.69 228 TRP A N 1
ATOM 1658 C CA . TRP A 1 228 ? -2.012 6.215 16.062 1 98.69 228 TRP A CA 1
ATOM 1659 C C . TRP A 1 228 ? -3.375 6.891 15.961 1 98.69 228 TRP A C 1
ATOM 1661 O O . TRP A 1 228 ? -3.623 7.672 15.039 1 98.69 228 TRP A O 1
ATOM 1671 N N . GLY A 1 229 ? -4.27 6.66 16.906 1 98.31 229 GLY A N 1
ATOM 1672 C CA . GLY A 1 229 ? -5.531 7.379 16.984 1 98.31 229 GLY A CA 1
ATOM 1673 C C . GLY A 1 229 ? -6.641 6.566 17.625 1 98.31 229 GLY A C 1
ATOM 1674 O O . GLY A 1 229 ? -6.414 5.852 18.594 1 98.31 229 GLY A O 1
ATOM 1675 N N . ASP A 1 230 ? -7.824 6.703 17.125 1 97.44 230 ASP A N 1
ATOM 1676 C CA . ASP A 1 230 ? -9.031 6.137 17.719 1 97.44 230 ASP A CA 1
ATOM 1677 C C . ASP A 1 230 ? -8.953 4.613 17.781 1 97.44 230 ASP A C 1
ATOM 1679 O O . ASP A 1 230 ? -8.68 3.961 16.766 1 97.44 230 ASP A O 1
ATOM 1683 N N . LEU A 1 231 ? -9.25 4.051 18.922 1 96.19 231 LEU A N 1
ATOM 1684 C CA . LEU A 1 231 ? -9.156 2.609 19.125 1 96.19 231 LEU A CA 1
ATOM 1685 C C . LEU A 1 231 ? -10.531 1.986 19.297 1 96.19 231 LEU A C 1
ATOM 1687 O O . LEU A 1 231 ? -10.656 0.796 19.594 1 96.19 231 LEU A O 1
ATOM 1691 N N . SER A 1 232 ? -11.562 2.746 19.047 1 92.62 232 SER A N 1
ATOM 1692 C CA . SER A 1 232 ? -12.914 2.305 19.359 1 92.62 232 SER A CA 1
ATOM 1693 C C . SER A 1 232 ? -13.266 1.016 18.625 1 92.62 232 SER A C 1
ATOM 1695 O O . SER A 1 232 ? -13.852 0.103 19.219 1 92.62 232 SER A O 1
ATOM 1697 N N . LEU A 1 233 ? -12.82 0.933 17.406 1 90.19 233 LEU A N 1
ATOM 1698 C CA . LEU A 1 233 ? -13.195 -0.232 16.609 1 90.19 233 LEU A CA 1
ATOM 1699 C C . LEU A 1 233 ? -12.25 -1.398 16.891 1 90.19 233 LEU A C 1
ATOM 1701 O O . LEU A 1 233 ? -12.398 -2.473 16.297 1 90.19 233 LEU A O 1
ATOM 1705 N N . LEU A 1 234 ? -11.312 -1.16 17.75 1 89.56 234 LEU A N 1
ATOM 1706 C CA . LEU A 1 234 ? -10.453 -2.236 18.234 1 89.56 234 LEU A CA 1
ATOM 1707 C C . LEU A 1 234 ? -10.875 -2.695 19.625 1 89.56 234 LEU A C 1
ATOM 1709 O O . LEU A 1 234 ? -10.172 -3.482 20.266 1 89.56 234 LEU A O 1
ATOM 1713 N N . GLY A 1 235 ? -11.953 -2.102 20.109 1 88.19 235 GLY A N 1
ATOM 1714 C CA . GLY A 1 235 ? -12.531 -2.531 21.375 1 88.19 235 GLY A CA 1
ATOM 1715 C C . GLY A 1 235 ? -11.922 -1.841 22.578 1 88.19 235 GLY A C 1
ATOM 1716 O O . GLY A 1 235 ? -12.094 -2.287 23.703 1 88.19 235 GLY A O 1
ATOM 1717 N N . THR A 1 236 ? -11.07 -0.877 22.391 1 90.38 236 THR A N 1
ATOM 1718 C CA . THR A 1 236 ? -10.406 -0.114 23.438 1 90.38 236 THR A CA 1
ATOM 1719 C C . THR A 1 236 ? -10.844 1.348 23.406 1 90.38 236 THR A C 1
ATOM 1721 O O . THR A 1 236 ? -10.812 1.982 22.344 1 90.38 236 THR A O 1
ATOM 1724 N N . PRO A 1 237 ? -11.258 1.881 24.547 1 91.69 237 PRO A N 1
ATOM 1725 C CA . PRO A 1 237 ? -11.578 3.309 24.562 1 91.69 237 PRO A CA 1
ATOM 1726 C C . PRO A 1 237 ? -10.344 4.199 24.438 1 91.69 237 PRO A C 1
ATOM 1728 O O . PRO A 1 237 ? -9.258 3.814 24.875 1 91.69 237 PRO A O 1
ATOM 1731 N N . GLY A 1 238 ? -10.57 5.348 23.812 1 94.88 238 GLY A N 1
ATOM 1732 C CA . GLY A 1 238 ? -9.492 6.316 23.734 1 94.88 238 GLY A CA 1
ATOM 1733 C C . GLY A 1 238 ? -8.633 6.164 22.5 1 94.88 238 GLY A C 1
ATOM 1734 O O . GLY A 1 238 ? -9.094 5.652 21.469 1 94.88 238 GLY A O 1
ATOM 1735 N N . ASP A 1 239 ? -7.488 6.789 22.5 1 97.38 239 ASP A N 1
ATOM 1736 C CA . ASP A 1 239 ? -6.551 6.801 21.375 1 97.38 239 ASP A CA 1
ATOM 1737 C C . ASP A 1 239 ? -5.258 6.07 21.734 1 97.38 239 ASP A C 1
ATOM 1739 O O . ASP A 1 239 ? -4.902 5.969 22.922 1 97.38 239 ASP A O 1
ATOM 1743 N N . GLY A 1 240 ? -4.602 5.531 20.781 1 97.94 240 GLY A N 1
ATOM 1744 C CA . GLY A 1 240 ? -3.336 4.844 20.969 1 97.94 240 GLY A CA 1
ATOM 1745 C C . GLY A 1 240 ? -2.748 4.305 19.688 1 97.94 240 GLY A C 1
ATOM 1746 O O . GLY A 1 240 ? -3.201 4.66 18.594 1 97.94 240 GLY A O 1
ATOM 1747 N N . VAL A 1 241 ? -1.699 3.543 19.844 1 97.94 241 VAL A N 1
ATOM 1748 C CA . VAL A 1 241 ? -1.031 2.934 18.688 1 97.94 241 VAL A CA 1
ATOM 1749 C C . VAL A 1 241 ? -1.89 1.802 18.141 1 97.94 241 VAL A C 1
ATOM 1751 O O . VAL A 1 241 ? -2.432 0.993 18.891 1 97.94 241 VAL A O 1
ATOM 1754 N N . ILE A 1 242 ? -2.094 1.78 16.875 1 97.25 242 ILE A N 1
ATOM 1755 C CA . ILE A 1 242 ? -2.799 0.719 16.172 1 97.25 242 ILE A CA 1
ATOM 1756 C C . ILE A 1 242 ? -1.791 -0.199 15.477 1 97.25 242 ILE A C 1
ATOM 1758 O O . ILE A 1 242 ? -0.832 0.272 14.859 1 97.25 242 ILE A O 1
ATOM 1762 N N . PRO A 1 243 ? -1.955 -1.541 15.641 1 96.06 243 PRO A N 1
ATOM 1763 C CA . PRO A 1 243 ? -1.059 -2.432 14.898 1 96.06 243 PRO A CA 1
ATOM 1764 C C . PRO A 1 243 ? -1.117 -2.207 13.391 1 96.06 243 PRO A C 1
ATOM 1766 O O . PRO A 1 243 ? -2.119 -1.704 12.875 1 96.06 243 PRO A O 1
ATOM 1769 N N . TRP A 1 244 ? -0.066 -2.574 12.742 1 96.25 244 TRP A N 1
ATOM 1770 C CA . TRP A 1 244 ? -0.017 -2.348 11.305 1 96.25 244 TRP A CA 1
ATOM 1771 C C . TRP A 1 244 ? -1.016 -3.244 10.578 1 96.25 244 TRP A C 1
ATOM 1773 O O . TRP A 1 244 ? -1.216 -4.398 10.961 1 96.25 244 TRP A O 1
ATOM 1783 N N . MET B 1 1 ? -6.66 -35 -13.625 1 66.12 1 MET B N 1
ATOM 1784 C CA . MET B 1 1 ? -6.602 -33.875 -14.555 1 66.12 1 MET B CA 1
ATOM 1785 C C . MET B 1 1 ? -5.316 -33.094 -14.367 1 66.12 1 MET B C 1
ATOM 1787 O O . MET B 1 1 ? -4.773 -33.031 -13.266 1 66.12 1 MET B O 1
ATOM 1791 N N . THR B 1 2 ? -4.699 -32.688 -15.445 1 89.38 2 THR B N 1
ATOM 1792 C CA . THR B 1 2 ? -3.42 -31.984 -15.367 1 89.38 2 THR B CA 1
ATOM 1793 C C . THR B 1 2 ? -3.592 -30.609 -14.719 1 89.38 2 THR B C 1
ATOM 1795 O O . THR B 1 2 ? -4.559 -29.906 -15.008 1 89.38 2 THR B O 1
ATOM 1798 N N . GLN B 1 3 ? -2.828 -30.375 -13.711 1 97.56 3 GLN B N 1
ATOM 1799 C CA . GLN B 1 3 ? -2.869 -29.062 -13.055 1 97.56 3 GLN B CA 1
ATOM 1800 C C . GLN B 1 3 ? -2.152 -28.016 -13.891 1 97.56 3 GLN B C 1
ATOM 1802 O O . GLN B 1 3 ? -1.113 -28.281 -14.492 1 97.56 3 GLN B O 1
ATOM 1807 N N . ILE B 1 4 ? -2.748 -26.781 -13.984 1 98.81 4 ILE B N 1
ATOM 1808 C CA . ILE B 1 4 ? -2.238 -25.703 -14.82 1 98.81 4 ILE B CA 1
ATOM 1809 C C . ILE B 1 4 ? -1.867 -24.5 -13.945 1 98.81 4 ILE B C 1
ATOM 1811 O O . ILE B 1 4 ? -2.646 -24.094 -13.086 1 98.81 4 ILE B O 1
ATOM 1815 N N . ALA B 1 5 ? -0.667 -24 -14.164 1 98.94 5 ALA B N 1
ATOM 1816 C CA . ALA B 1 5 ? -0.188 -22.844 -13.422 1 98.94 5 ALA B CA 1
ATOM 1817 C C . ALA B 1 5 ? 0.283 -21.734 -14.375 1 98.94 5 ALA B C 1
ATOM 1819 O O . ALA B 1 5 ? 0.974 -22.016 -15.359 1 98.94 5 ALA B O 1
ATOM 1820 N N . LEU B 1 6 ? -0.151 -20.531 -14.133 1 98.94 6 LEU B N 1
ATOM 1821 C CA . LEU B 1 6 ? 0.375 -19.375 -14.836 1 98.94 6 LEU B CA 1
ATOM 1822 C C . LEU B 1 6 ? 1.298 -18.562 -13.922 1 98.94 6 LEU B C 1
ATOM 1824 O O . LEU B 1 6 ? 0.94 -18.25 -12.789 1 98.94 6 LEU B O 1
ATOM 1828 N N . VAL B 1 7 ? 2.504 -18.281 -14.391 1 98.94 7 VAL B N 1
ATOM 1829 C CA . VAL B 1 7 ? 3.496 -17.5 -13.656 1 98.94 7 VAL B CA 1
ATOM 1830 C C . VAL B 1 7 ? 3.842 -16.234 -14.445 1 98.94 7 VAL B C 1
ATOM 1832 O O . VAL B 1 7 ? 4.379 -16.312 -15.547 1 98.94 7 VAL B O 1
ATOM 1835 N N . THR B 1 8 ? 3.52 -15.094 -13.906 1 98.94 8 THR B N 1
ATOM 1836 C CA . THR B 1 8 ? 3.908 -13.852 -14.57 1 98.94 8 THR B CA 1
ATOM 1837 C C . THR B 1 8 ? 5.371 -13.523 -14.289 1 98.94 8 THR B C 1
ATOM 1839 O O . THR B 1 8 ? 5.887 -13.836 -13.211 1 98.94 8 THR B O 1
ATOM 1842 N N . GLY B 1 9 ? 6.004 -12.797 -15.227 1 97.75 9 GLY B N 1
ATOM 1843 C CA . GLY B 1 9 ? 7.402 -12.445 -15.055 1 97.75 9 GLY B CA 1
ATOM 1844 C C . GLY B 1 9 ? 8.305 -13.648 -14.906 1 97.75 9 GLY B C 1
ATOM 1845 O O . GLY B 1 9 ? 9.148 -13.695 -14.008 1 97.75 9 GLY B O 1
ATOM 1846 N N . SER B 1 10 ? 8.172 -14.641 -15.75 1 97.44 10 SER B N 1
ATOM 1847 C CA . SER B 1 10 ? 8.812 -15.93 -15.508 1 97.44 10 SER B CA 1
ATOM 1848 C C . SER B 1 10 ? 10.031 -16.109 -16.406 1 97.44 10 SER B C 1
ATOM 1850 O O . SER B 1 10 ? 10.586 -17.219 -16.484 1 97.44 10 SER B O 1
ATOM 1852 N N . ASN B 1 11 ? 10.469 -15.031 -17.078 1 95.19 11 ASN B N 1
ATOM 1853 C CA . ASN B 1 11 ? 11.562 -15.195 -18.031 1 95.19 11 ASN B CA 1
ATOM 1854 C C . ASN B 1 11 ? 12.922 -15.219 -17.344 1 95.19 11 ASN B C 1
ATOM 1856 O O . ASN B 1 11 ? 13.914 -15.633 -17.938 1 95.19 11 ASN B O 1
ATOM 1860 N N . LYS B 1 12 ? 13 -14.766 -16.109 1 93.31 12 LYS B N 1
ATOM 1861 C CA . LYS B 1 12 ? 14.25 -14.789 -15.359 1 93.31 12 LYS B CA 1
ATOM 1862 C C . LYS B 1 12 ? 13.977 -14.797 -13.859 1 93.31 12 LYS B C 1
ATOM 1864 O O . LYS B 1 12 ? 12.828 -14.703 -13.422 1 93.31 12 LYS B O 1
ATOM 1869 N N . GLY B 1 13 ? 15.008 -15.078 -13.133 1 94.88 13 GLY B N 1
ATOM 1870 C CA . GLY B 1 13 ? 14.984 -14.898 -11.695 1 94.88 13 GLY B CA 1
ATOM 1871 C C . GLY B 1 13 ? 14.07 -15.875 -10.984 1 94.88 13 GLY B C 1
ATOM 1872 O O . GLY B 1 13 ? 14.055 -17.062 -11.305 1 94.88 13 GLY B O 1
ATOM 1873 N N . ILE B 1 14 ? 13.398 -15.391 -9.945 1 97.25 14 ILE B N 1
ATOM 1874 C CA . ILE B 1 14 ? 12.539 -16.203 -9.086 1 97.25 14 ILE B CA 1
ATOM 1875 C C . ILE B 1 14 ? 11.398 -16.781 -9.906 1 97.25 14 ILE B C 1
ATOM 1877 O O . ILE B 1 14 ? 11.031 -17.953 -9.727 1 97.25 14 ILE B O 1
ATOM 1881 N N . GLY B 1 15 ? 10.852 -15.984 -10.875 1 98.25 15 GLY B N 1
ATOM 1882 C CA . GLY B 1 15 ? 9.766 -16.453 -11.719 1 98.25 15 GLY B CA 1
ATOM 1883 C C . GLY B 1 15 ? 10.148 -17.641 -12.586 1 98.25 15 GLY B C 1
ATOM 1884 O O . GLY B 1 15 ? 9.383 -18.594 -12.711 1 98.25 15 GLY B O 1
ATOM 1885 N N . HIS B 1 16 ? 11.32 -17.516 -13.125 1 98.38 16 HIS B N 1
ATOM 1886 C CA . HIS B 1 16 ? 11.805 -18.594 -13.969 1 98.38 16 HIS B CA 1
ATOM 1887 C C . HIS B 1 16 ? 11.992 -19.875 -13.172 1 98.38 16 HIS B C 1
ATOM 1889 O O . HIS B 1 16 ? 11.57 -20.953 -13.602 1 98.38 16 HIS B O 1
ATOM 1895 N N . GLU B 1 17 ? 12.586 -19.766 -12.039 1 98.62 17 GLU B N 1
ATOM 1896 C CA . GLU B 1 17 ? 12.805 -20.922 -11.172 1 98.62 17 GLU B CA 1
ATOM 1897 C C . GLU B 1 17 ? 11.477 -21.469 -10.648 1 98.62 17 GLU B C 1
ATOM 1899 O O . GLU B 1 17 ? 11.336 -22.688 -10.453 1 98.62 17 GLU B O 1
ATOM 1904 N N . THR B 1 18 ? 10.484 -20.609 -10.383 1 98.88 18 THR B N 1
ATOM 1905 C CA . THR B 1 18 ? 9.148 -21.047 -9.977 1 98.88 18 THR B CA 1
ATOM 1906 C C . THR B 1 18 ? 8.508 -21.891 -11.078 1 98.88 18 THR B C 1
ATOM 1908 O O . THR B 1 18 ? 7.98 -22.969 -10.805 1 98.88 18 THR B O 1
ATOM 1911 N N . ALA B 1 19 ? 8.617 -21.406 -12.297 1 98.88 19 ALA B N 1
ATOM 1912 C CA . ALA B 1 19 ? 8.094 -22.141 -13.438 1 98.88 19 ALA B CA 1
ATOM 1913 C C . ALA B 1 19 ? 8.766 -23.516 -13.562 1 98.88 19 ALA B C 1
ATOM 1915 O O . ALA B 1 19 ? 8.094 -24.531 -13.773 1 98.88 19 ALA B O 1
ATOM 1916 N N . ARG B 1 20 ? 10.07 -23.531 -13.422 1 98.81 20 ARG B N 1
ATOM 1917 C CA . ARG B 1 20 ? 10.828 -24.766 -13.516 1 98.81 20 ARG B CA 1
ATOM 1918 C C . ARG B 1 20 ? 10.359 -25.781 -12.469 1 98.81 20 ARG B C 1
ATOM 1920 O O . ARG B 1 20 ? 10.039 -26.922 -12.797 1 98.81 20 ARG B O 1
ATOM 1927 N N . LEU B 1 21 ? 10.289 -25.359 -11.234 1 98.81 21 LEU B N 1
ATOM 1928 C CA . LEU B 1 21 ? 9.945 -26.234 -10.125 1 98.81 21 LEU B CA 1
ATOM 1929 C C . LEU B 1 21 ? 8.516 -26.75 -10.273 1 98.81 21 LEU B C 1
ATOM 1931 O O . LEU B 1 21 ? 8.234 -27.906 -9.93 1 98.81 21 LEU B O 1
ATOM 1935 N N . LEU B 1 22 ? 7.578 -25.938 -10.75 1 98.81 22 LEU B N 1
ATOM 1936 C CA . LEU B 1 22 ? 6.211 -26.375 -11 1 98.81 22 LEU B CA 1
ATOM 1937 C C . LEU B 1 22 ? 6.172 -27.438 -12.086 1 98.81 22 LEU B C 1
ATOM 1939 O O . LEU B 1 22 ? 5.438 -28.422 -11.977 1 98.81 22 LEU B O 1
ATOM 1943 N N . GLY B 1 23 ? 6.961 -27.234 -13.133 1 98.38 23 GLY B N 1
ATOM 1944 C CA . GLY B 1 23 ? 7.07 -28.25 -14.164 1 98.38 23 GLY B CA 1
ATOM 1945 C C . GLY B 1 23 ? 7.547 -29.594 -13.641 1 98.38 23 GLY B C 1
ATOM 1946 O O . GLY B 1 23 ? 7.004 -30.641 -14.008 1 98.38 23 GLY B O 1
ATOM 1947 N N . GLU B 1 24 ? 8.5 -29.516 -12.797 1 97.94 24 GLU B N 1
ATOM 1948 C CA . GLU B 1 24 ? 9.055 -30.734 -12.195 1 97.94 24 GLU B CA 1
ATOM 1949 C C . GLU B 1 24 ? 8.008 -31.453 -11.352 1 97.94 24 GLU B C 1
ATOM 1951 O O . GLU B 1 24 ? 8.125 -32.656 -11.102 1 97.94 24 GLU B O 1
ATOM 1956 N N . ARG B 1 25 ? 7.02 -30.766 -10.93 1 97.25 25 ARG B N 1
ATOM 1957 C CA . ARG B 1 25 ? 5.957 -31.328 -10.102 1 97.25 25 ARG B CA 1
ATOM 1958 C C . ARG B 1 25 ? 4.773 -31.781 -10.961 1 97.25 25 ARG B C 1
ATOM 1960 O O . ARG B 1 25 ? 3.73 -32.156 -10.438 1 97.25 25 ARG B O 1
ATOM 1967 N N . GLY B 1 26 ? 4.914 -31.609 -12.297 1 97.56 26 GLY B N 1
ATOM 1968 C CA . GLY B 1 26 ? 3.936 -32.188 -13.211 1 97.56 26 GLY B CA 1
ATOM 1969 C C . GLY B 1 26 ? 2.91 -31.172 -13.688 1 97.56 26 GLY B C 1
ATOM 1970 O O . GLY B 1 26 ? 1.981 -31.516 -14.414 1 97.56 26 GLY B O 1
ATOM 1971 N N . TYR B 1 27 ? 3.031 -29.938 -13.336 1 98.5 27 TYR B N 1
ATOM 1972 C CA . TYR B 1 27 ? 2.102 -28.906 -13.805 1 98.5 27 TYR B CA 1
ATOM 1973 C C . TYR B 1 27 ? 2.338 -28.594 -15.273 1 98.5 27 TYR B C 1
ATOM 1975 O O . TYR B 1 27 ? 3.48 -28.578 -15.742 1 98.5 27 TYR B O 1
ATOM 1983 N N . THR B 1 28 ? 1.262 -28.391 -15.953 1 98.69 28 THR B N 1
ATOM 1984 C CA . THR B 1 28 ? 1.364 -27.594 -17.156 1 98.69 28 THR B CA 1
ATOM 1985 C C . THR B 1 28 ? 1.629 -26.125 -16.812 1 98.69 28 THR B C 1
ATOM 1987 O O . THR B 1 28 ? 0.807 -25.484 -16.172 1 98.69 28 THR B O 1
ATOM 1990 N N . VAL B 1 29 ? 2.783 -25.656 -17.281 1 98.81 29 VAL B N 1
ATOM 1991 C CA . VAL B 1 29 ? 3.182 -24.312 -16.875 1 98.81 29 VAL B CA 1
ATOM 1992 C C . VAL B 1 29 ? 2.98 -23.344 -18.047 1 98.81 29 VAL B C 1
ATOM 1994 O O . VAL B 1 29 ? 3.49 -23.578 -19.141 1 98.81 29 VAL B O 1
ATOM 1997 N N . LEU B 1 30 ? 2.162 -22.328 -17.797 1 98.94 30 LEU B N 1
ATOM 1998 C CA . LEU B 1 30 ? 2.072 -21.156 -18.656 1 98.94 30 LEU B CA 1
ATOM 1999 C C . LEU B 1 30 ? 3.025 -20.062 -18.172 1 98.94 30 LEU B C 1
ATOM 2001 O O . LEU B 1 30 ? 2.77 -19.406 -17.172 1 98.94 30 LEU B O 1
ATOM 2005 N N . ALA B 1 31 ? 4.172 -19.906 -18.906 1 98.88 31 ALA B N 1
ATOM 2006 C CA . ALA B 1 31 ? 5.219 -18.953 -18.578 1 98.88 31 ALA B CA 1
ATOM 2007 C C . ALA B 1 31 ? 4.965 -17.609 -19.25 1 98.88 31 ALA B C 1
ATOM 2009 O O . ALA B 1 31 ? 5.16 -17.453 -20.453 1 98.88 31 ALA B O 1
ATOM 2010 N N . ALA B 1 32 ? 4.605 -16.625 -18.469 1 98.81 32 ALA B N 1
ATOM 2011 C CA . ALA B 1 32 ? 4.184 -15.344 -19.047 1 98.81 32 ALA B CA 1
ATOM 2012 C C . ALA B 1 32 ? 5.277 -14.289 -18.906 1 98.81 32 ALA B C 1
ATOM 2014 O O . ALA B 1 32 ? 5.957 -14.227 -17.875 1 98.81 32 ALA B O 1
ATOM 2015 N N . ALA B 1 33 ? 5.465 -13.539 -19.891 1 98.38 33 ALA B N 1
ATOM 2016 C CA . ALA B 1 33 ? 6.402 -12.422 -19.906 1 98.38 33 ALA B CA 1
ATOM 2017 C C . ALA B 1 33 ? 6.004 -11.383 -20.953 1 98.38 33 ALA B C 1
ATOM 2019 O O . ALA B 1 33 ? 5.23 -11.68 -21.859 1 98.38 33 ALA B O 1
ATOM 2020 N N . ARG B 1 34 ? 6.484 -10.219 -20.797 1 96.81 34 ARG B N 1
ATOM 2021 C CA . ARG B 1 34 ? 6.102 -9.117 -21.672 1 96.81 34 ARG B CA 1
ATOM 2022 C C . ARG B 1 34 ? 6.82 -9.211 -23.016 1 96.81 34 ARG B C 1
ATOM 2024 O O . ARG B 1 34 ? 6.23 -8.945 -24.062 1 96.81 34 ARG B O 1
ATOM 2031 N N . ASP B 1 35 ? 8.078 -9.617 -22.953 1 96.75 35 ASP B N 1
ATOM 2032 C CA . ASP B 1 35 ? 8.898 -9.688 -24.156 1 96.75 35 ASP B CA 1
ATOM 2033 C C . ASP B 1 35 ? 8.766 -11.047 -24.828 1 96.75 35 ASP B C 1
ATOM 2035 O O . ASP B 1 35 ? 9.109 -12.07 -24.25 1 96.75 35 ASP B O 1
ATOM 2039 N N . SER B 1 36 ? 8.383 -11.047 -26.047 1 97.44 36 SER B N 1
ATOM 2040 C CA . SER B 1 36 ? 8.07 -12.297 -26.734 1 97.44 36 SER B CA 1
ATOM 2041 C C . SER B 1 36 ? 9.328 -13.117 -27 1 97.44 36 SER B C 1
ATOM 2043 O O . SER B 1 36 ? 9.328 -14.336 -26.859 1 97.44 36 SER B O 1
ATOM 2045 N N . SER B 1 37 ? 10.383 -12.43 -27.359 1 97.5 37 SER B N 1
ATOM 2046 C CA . SER B 1 37 ? 11.609 -13.148 -27.703 1 97.5 37 SER B CA 1
ATOM 2047 C C . SER B 1 37 ? 12.234 -13.781 -26.453 1 97.5 37 SER B C 1
ATOM 2049 O O . SER B 1 37 ? 12.477 -14.992 -26.422 1 97.5 37 SER B O 1
ATOM 2051 N N . ARG B 1 38 ? 12.461 -13.055 -25.484 1 96.12 38 ARG B N 1
ATOM 2052 C CA . ARG B 1 38 ? 13.062 -13.547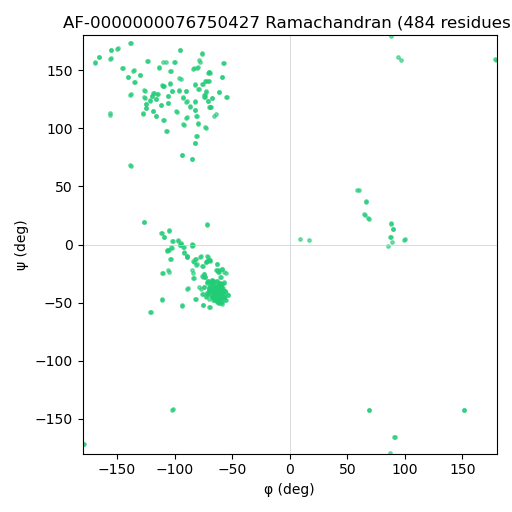 -24.25 1 96.12 38 ARG B CA 1
ATOM 2053 C C . ARG B 1 38 ? 12.148 -14.555 -23.562 1 96.12 38 ARG B C 1
ATOM 2055 O O . ARG B 1 38 ? 12.617 -15.547 -23 1 96.12 38 ARG B O 1
ATOM 2062 N N . GLY B 1 39 ? 10.852 -14.289 -23.625 1 98.12 39 GLY B N 1
ATOM 2063 C CA . GLY B 1 39 ? 9.867 -15.156 -23 1 98.12 39 GLY B CA 1
ATOM 2064 C C . GLY B 1 39 ? 9.781 -16.531 -23.656 1 98.12 39 GLY B C 1
ATOM 2065 O O . GLY B 1 39 ? 9.742 -17.547 -22.969 1 98.12 39 GLY B O 1
ATOM 2066 N N . THR B 1 40 ? 9.781 -16.516 -24.938 1 98.19 40 THR B N 1
ATOM 2067 C CA . THR B 1 40 ? 9.719 -17.781 -25.672 1 98.19 40 THR B CA 1
ATOM 2068 C C . THR B 1 40 ? 10.953 -18.641 -25.391 1 98.19 40 THR B C 1
ATOM 2070 O O . THR B 1 40 ? 10.844 -19.828 -25.125 1 98.19 40 THR B O 1
ATOM 2073 N N . ALA B 1 41 ? 12.078 -17.984 -25.422 1 98.31 41 ALA B N 1
ATOM 2074 C CA . ALA B 1 41 ? 13.32 -18.703 -25.156 1 98.31 41 ALA B CA 1
ATOM 2075 C C . ALA B 1 41 ? 13.312 -19.312 -23.75 1 98.31 41 ALA B C 1
ATOM 2077 O O . ALA B 1 41 ? 13.703 -20.469 -23.578 1 98.31 41 ALA B O 1
ATOM 2078 N N . ALA B 1 42 ? 12.898 -18.578 -22.781 1 98.12 42 ALA B N 1
ATOM 2079 C CA . ALA B 1 42 ? 12.852 -19.047 -21.406 1 98.12 42 ALA B CA 1
ATOM 2080 C C . ALA B 1 42 ? 11.852 -20.188 -21.25 1 98.12 42 ALA B C 1
ATOM 2082 O O . ALA B 1 42 ? 12.141 -21.172 -20.562 1 98.12 42 ALA B O 1
ATOM 2083 N N . ALA B 1 43 ? 10.711 -20.062 -21.844 1 98.56 43 ALA B N 1
ATOM 2084 C CA . ALA B 1 43 ? 9.68 -21.094 -21.766 1 98.56 43 ALA B CA 1
ATOM 2085 C C . ALA B 1 43 ? 10.148 -22.391 -22.422 1 98.56 43 ALA B C 1
ATOM 2087 O O . ALA B 1 43 ? 9.969 -23.484 -21.875 1 98.56 43 ALA B O 1
ATOM 2088 N N . ASP B 1 44 ? 10.742 -22.266 -23.547 1 98.31 44 ASP B N 1
ATOM 2089 C CA . ASP B 1 44 ? 11.234 -23.422 -24.281 1 98.31 44 ASP B CA 1
ATOM 2090 C C . ASP B 1 44 ? 12.266 -24.203 -23.453 1 98.31 44 ASP B C 1
ATOM 2092 O O . ASP B 1 44 ? 12.258 -25.438 -23.453 1 98.31 44 ASP B O 1
ATOM 2096 N N . ALA B 1 45 ? 13.062 -23.453 -22.812 1 98.19 45 ALA B N 1
ATOM 2097 C CA . ALA B 1 45 ? 14.109 -24.062 -22 1 98.19 45 ALA B CA 1
ATOM 2098 C C . ALA B 1 45 ? 13.508 -24.922 -20.891 1 98.19 45 ALA B C 1
ATOM 2100 O O . ALA B 1 45 ? 14.141 -25.859 -20.406 1 98.19 45 ALA B O 1
ATOM 2101 N N . LEU B 1 46 ? 12.242 -24.672 -20.5 1 98.25 46 LEU B N 1
ATOM 2102 C CA . LEU B 1 46 ? 11.602 -25.359 -19.391 1 98.25 46 LEU B CA 1
ATOM 2103 C C . LEU B 1 46 ? 10.57 -26.359 -19.891 1 98.25 46 LEU B C 1
ATOM 2105 O O . LEU B 1 46 ? 9.969 -27.094 -19.094 1 98.25 46 LEU B O 1
ATOM 2109 N N . GLY B 1 47 ? 10.359 -26.375 -21.188 1 98.06 47 GLY B N 1
ATOM 2110 C CA . GLY B 1 47 ? 9.258 -27.156 -21.703 1 98.06 47 GLY B CA 1
ATOM 2111 C C . GLY B 1 47 ? 7.895 -26.609 -21.328 1 98.06 47 GLY B C 1
ATOM 2112 O O . GLY B 1 47 ? 6.922 -27.359 -21.234 1 98.06 47 GLY B O 1
ATOM 2113 N N . ALA B 1 48 ? 7.809 -25.359 -21.031 1 98.56 48 ALA B N 1
ATOM 2114 C CA . ALA B 1 48 ? 6.566 -24.672 -20.672 1 98.56 48 ALA B CA 1
ATOM 2115 C C . ALA B 1 48 ? 5.941 -23.984 -21.875 1 98.56 48 ALA B C 1
ATOM 2117 O O . ALA B 1 48 ? 6.551 -23.938 -22.953 1 98.56 48 ALA B O 1
ATOM 2118 N N . THR B 1 49 ? 4.77 -23.578 -21.766 1 98.56 49 THR B N 1
ATOM 2119 C CA . THR B 1 49 ? 4.086 -22.812 -22.797 1 98.56 49 THR B CA 1
ATOM 2120 C C . THR B 1 49 ? 4.254 -21.312 -22.562 1 98.56 49 THR B C 1
ATOM 2122 O O . THR B 1 49 ? 3.957 -20.812 -21.469 1 98.56 49 THR B O 1
ATOM 2125 N N . PHE B 1 50 ? 4.723 -20.594 -23.578 1 98.75 50 PHE B N 1
ATOM 2126 C CA . PHE B 1 50 ? 4.879 -19.141 -23.453 1 98.75 50 PHE B CA 1
ATOM 2127 C C . PHE B 1 50 ? 3.541 -18.438 -23.641 1 98.75 50 PHE B C 1
ATOM 2129 O O . PHE B 1 50 ? 2.768 -18.781 -24.531 1 98.75 50 PHE B O 1
ATOM 2136 N N . VAL B 1 51 ? 3.23 -17.484 -22.766 1 98.81 51 VAL B N 1
ATOM 2137 C CA . VAL B 1 51 ? 2.09 -16.594 -22.875 1 98.81 51 VAL B CA 1
ATOM 2138 C C . VAL B 1 51 ? 2.568 -15.141 -22.812 1 98.81 51 VAL B C 1
ATOM 2140 O O . VAL B 1 51 ? 3.156 -14.711 -21.812 1 98.81 51 VAL B O 1
ATOM 2143 N N . GLN B 1 52 ? 2.361 -14.367 -23.875 1 98.75 52 GLN B N 1
ATOM 2144 C CA . GLN B 1 52 ? 2.715 -12.953 -23.828 1 98.75 52 GLN B CA 1
ATOM 2145 C C . GLN B 1 52 ? 1.754 -12.172 -22.922 1 98.75 52 GLN B C 1
ATOM 2147 O O . GLN B 1 52 ? 0.539 -12.219 -23.125 1 98.75 52 GLN B O 1
ATOM 2152 N N . LEU B 1 53 ? 2.352 -11.516 -21.953 1 98.81 53 LEU B N 1
ATOM 2153 C CA . LEU B 1 53 ? 1.535 -10.805 -20.969 1 98.81 53 LEU B CA 1
ATOM 2154 C C . LEU B 1 53 ? 2.328 -9.68 -20.312 1 98.81 53 LEU B C 1
ATOM 2156 O O . LEU B 1 53 ? 3.348 -9.93 -19.672 1 98.81 53 LEU B O 1
ATOM 2160 N N . ASP B 1 54 ? 1.909 -8.477 -20.625 1 98.81 54 ASP B N 1
ATOM 2161 C CA . ASP B 1 54 ? 2.395 -7.289 -19.922 1 98.81 54 ASP B CA 1
ATOM 2162 C C . ASP B 1 54 ? 1.417 -6.855 -18.828 1 98.81 54 ASP B C 1
ATOM 2164 O O . ASP B 1 54 ? 0.325 -6.363 -19.125 1 98.81 54 ASP B O 1
ATOM 2168 N N . VAL B 1 55 ? 1.88 -6.961 -17.578 1 98.81 55 VAL B N 1
ATOM 2169 C CA . VAL B 1 55 ? 0.966 -6.758 -16.453 1 98.81 55 VAL B CA 1
ATOM 2170 C C . VAL B 1 55 ? 0.594 -5.277 -16.359 1 98.81 55 VAL B C 1
ATOM 2172 O O . VAL B 1 55 ? -0.326 -4.91 -15.625 1 98.81 55 VAL B O 1
ATOM 2175 N N . THR B 1 56 ? 1.265 -4.363 -17.109 1 98.5 56 THR B N 1
ATOM 2176 C CA . THR B 1 56 ? 0.964 -2.939 -17.047 1 98.5 56 THR B CA 1
ATOM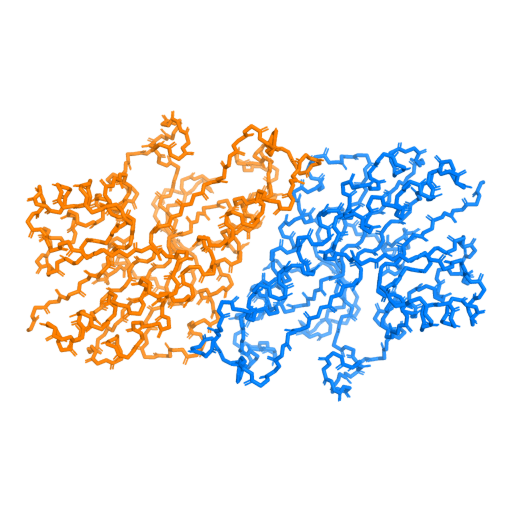 2177 C C . THR B 1 56 ? 0.028 -2.537 -18.188 1 98.5 56 THR B C 1
ATOM 2179 O O . THR B 1 56 ? -0.293 -1.357 -18.344 1 98.5 56 THR B O 1
ATOM 2182 N N . ASP B 1 57 ? -0.403 -3.488 -18.969 1 98.75 57 ASP B N 1
ATOM 2183 C CA . ASP B 1 57 ? -1.238 -3.234 -20.141 1 98.75 57 ASP B CA 1
ATOM 2184 C C . ASP B 1 57 ? -2.5 -4.094 -20.109 1 98.75 57 ASP B C 1
ATOM 2186 O O . ASP B 1 57 ? -2.447 -5.293 -20.391 1 98.75 57 ASP B O 1
ATOM 2190 N N . ASP B 1 58 ? -3.625 -3.449 -19.953 1 98.56 58 ASP B N 1
ATOM 2191 C CA . ASP B 1 58 ? -4.879 -4.168 -19.75 1 98.56 58 ASP B CA 1
ATOM 2192 C C . ASP B 1 58 ? -5.289 -4.926 -21.016 1 98.56 58 ASP B C 1
ATOM 2194 O O . ASP B 1 58 ? -5.898 -5.992 -20.922 1 98.56 58 ASP B O 1
ATOM 2198 N N . GLU B 1 59 ? -4.973 -4.398 -22.109 1 98.62 59 GLU B N 1
ATOM 2199 C CA . GLU B 1 59 ? -5.262 -5.113 -23.344 1 98.62 59 GLU B CA 1
ATOM 2200 C C . GLU B 1 59 ? -4.426 -6.387 -23.469 1 98.62 59 GLU B C 1
ATOM 2202 O O . GLU B 1 59 ? -4.93 -7.43 -23.875 1 98.62 59 GLU B O 1
ATOM 2207 N N . SER B 1 60 ? -3.166 -6.273 -23.094 1 98.81 60 SER B N 1
ATOM 2208 C CA . SER B 1 60 ? -2.295 -7.445 -23.078 1 98.81 60 SER B CA 1
ATOM 2209 C C . SER B 1 60 ? -2.824 -8.508 -22.109 1 98.81 60 SER B C 1
ATOM 2211 O O . SER B 1 60 ? -2.848 -9.695 -22.438 1 98.81 60 SER B O 1
ATOM 2213 N N . ILE B 1 61 ? -3.312 -8.117 -20.969 1 98.94 61 ILE B N 1
ATOM 2214 C CA . ILE B 1 61 ? -3.838 -9.008 -19.953 1 98.94 61 ILE B CA 1
ATOM 2215 C C . ILE B 1 61 ? -5.09 -9.711 -20.469 1 98.94 61 ILE B C 1
ATOM 2217 O O . ILE B 1 61 ? -5.211 -10.93 -20.375 1 98.94 61 ILE B O 1
ATOM 2221 N N . ARG B 1 62 ? -5.965 -8.953 -21.031 1 98.62 62 ARG B N 1
ATOM 2222 C CA . ARG B 1 62 ? -7.203 -9.523 -21.562 1 98.62 62 ARG B CA 1
ATOM 2223 C C . ARG B 1 62 ? -6.91 -10.516 -22.672 1 98.62 62 ARG B C 1
ATOM 2225 O O . ARG B 1 62 ? -7.547 -11.57 -22.75 1 98.62 62 ARG B O 1
ATOM 2232 N N . GLY B 1 63 ? -6.008 -10.125 -23.531 1 98.75 63 GLY B N 1
ATOM 2233 C CA . GLY B 1 63 ? -5.613 -11.031 -24.594 1 98.75 63 GLY B CA 1
ATOM 2234 C C . GLY B 1 63 ? -5.047 -12.336 -24.078 1 98.75 63 GLY B C 1
ATOM 2235 O O . GLY B 1 63 ? -5.387 -13.406 -24.594 1 98.75 63 GLY B O 1
ATOM 2236 N N . ALA B 1 64 ? -4.203 -12.289 -23.094 1 98.88 64 ALA B N 1
ATOM 2237 C CA . ALA B 1 64 ? -3.617 -13.484 -22.5 1 98.88 64 ALA B CA 1
ATOM 2238 C C . ALA B 1 64 ? -4.691 -14.359 -21.859 1 98.88 64 ALA B C 1
ATOM 2240 O O . ALA B 1 64 ? -4.695 -15.578 -22.047 1 98.88 64 ALA B O 1
ATOM 2241 N N . ALA B 1 65 ? -5.625 -13.758 -21.109 1 98.88 65 ALA B N 1
ATOM 2242 C CA . ALA B 1 65 ? -6.699 -14.5 -20.453 1 98.88 65 ALA B CA 1
ATOM 2243 C C . ALA B 1 65 ? -7.59 -15.195 -21.484 1 98.88 65 ALA B C 1
ATOM 2245 O O . ALA B 1 65 ? -7.973 -16.359 -21.312 1 98.88 65 ALA B O 1
ATOM 2246 N N . ALA B 1 66 ? -7.875 -14.469 -22.531 1 98.75 66 ALA B N 1
ATOM 2247 C CA . ALA B 1 66 ? -8.695 -15.039 -23.594 1 98.75 66 ALA B CA 1
ATOM 2248 C C . ALA B 1 66 ? -8 -16.234 -24.25 1 98.75 66 ALA B C 1
ATOM 2250 O O . ALA B 1 66 ? -8.633 -17.25 -24.531 1 98.75 66 ALA B O 1
ATOM 2251 N N . ARG B 1 67 ? -6.75 -16.078 -24.469 1 98.69 67 ARG B N 1
ATOM 2252 C CA . ARG B 1 67 ? -5.988 -17.172 -25.078 1 98.69 67 ARG B CA 1
ATOM 2253 C C . ARG B 1 67 ? -5.984 -18.406 -24.172 1 98.69 67 ARG B C 1
ATOM 2255 O O . ARG B 1 67 ? -6.234 -19.516 -24.641 1 98.69 67 ARG B O 1
ATOM 2262 N N . VAL B 1 68 ? -5.695 -18.219 -22.922 1 98.81 68 VAL B N 1
ATOM 2263 C CA . VAL B 1 68 ? -5.648 -19.328 -21.984 1 98.81 68 VAL B CA 1
ATOM 2264 C C . VAL B 1 68 ? -7.023 -19.984 -21.891 1 98.81 68 VAL B C 1
ATOM 2266 O O . VAL B 1 68 ? -7.129 -21.219 -21.859 1 98.81 68 VAL B O 1
ATOM 2269 N N . ALA B 1 69 ? -8.07 -19.203 -21.922 1 98.62 69 ALA B N 1
ATOM 2270 C CA . ALA B 1 69 ? -9.438 -19.734 -21.844 1 98.62 69 ALA B CA 1
ATOM 2271 C C . ALA B 1 69 ? -9.773 -20.562 -23.078 1 98.62 69 ALA B C 1
ATOM 2273 O O . ALA B 1 69 ? -10.57 -21.5 -23 1 98.62 69 ALA B O 1
ATOM 2274 N N . ALA B 1 70 ? -9.203 -20.188 -24.188 1 98.5 70 ALA B N 1
ATOM 2275 C CA . ALA B 1 70 ? -9.445 -20.922 -25.422 1 98.5 70 ALA B CA 1
ATOM 2276 C C . ALA B 1 70 ? -8.703 -22.25 -25.422 1 98.5 70 ALA B C 1
ATOM 2278 O O . ALA B 1 70 ? -9.156 -23.219 -26.047 1 98.5 70 ALA B O 1
ATOM 2279 N N . GLU B 1 71 ? -7.637 -22.344 -24.672 1 98.12 71 GLU B N 1
ATOM 2280 C CA . GLU B 1 71 ? -6.746 -23.484 -24.766 1 98.12 71 GLU B CA 1
ATOM 2281 C C . GLU B 1 71 ? -6.922 -24.422 -23.578 1 98.12 71 GLU B C 1
ATOM 2283 O O . GLU B 1 71 ? -6.566 -25.594 -23.641 1 98.12 71 GLU B O 1
ATOM 2288 N N . HIS B 1 72 ? -7.406 -23.891 -22.531 1 97.94 72 HIS B N 1
ATOM 2289 C CA . HIS B 1 72 ? -7.547 -24.656 -21.297 1 97.94 72 HIS B CA 1
ATOM 2290 C C . HIS B 1 72 ? -8.906 -24.406 -20.656 1 97.94 72 HIS B C 1
ATOM 2292 O O . HIS B 1 72 ? -9.453 -23.312 -20.734 1 97.94 72 HIS B O 1
ATOM 2298 N N . ASP B 1 73 ? -9.438 -25.375 -19.938 1 96.94 73 ASP B N 1
ATOM 2299 C CA . ASP B 1 73 ? -10.766 -25.297 -19.359 1 96.94 73 ASP B CA 1
ATOM 2300 C C . ASP B 1 73 ? -10.734 -24.562 -18.016 1 96.94 73 ASP B C 1
ATOM 2302 O O . ASP B 1 73 ? -11.75 -24.031 -17.562 1 96.94 73 ASP B O 1
ATOM 2306 N N . HIS B 1 74 ? -9.586 -24.688 -17.375 1 98.38 74 HIS B N 1
ATOM 2307 C CA . HIS B 1 74 ? -9.438 -24.094 -16.047 1 98.38 74 HIS B CA 1
ATOM 2308 C C . HIS B 1 74 ? -8 -23.672 -15.797 1 98.38 74 HIS B C 1
ATOM 2310 O O . HIS B 1 74 ? -7.129 -23.859 -16.656 1 98.38 74 HIS B O 1
ATOM 2316 N N . LEU B 1 75 ? -7.785 -22.953 -14.766 1 98.81 75 LEU B N 1
ATOM 2317 C CA . LEU B 1 75 ? -6.488 -22.609 -14.195 1 98.81 75 LEU B CA 1
ATOM 2318 C C . LEU B 1 75 ? -6.438 -22.969 -12.711 1 98.81 75 LEU B C 1
ATOM 2320 O O . LEU B 1 75 ? -7.332 -22.594 -11.945 1 98.81 75 LEU B O 1
ATOM 2324 N N . ASP B 1 76 ? -5.445 -23.703 -12.336 1 98.88 76 ASP B N 1
ATOM 2325 C CA . ASP B 1 76 ? -5.379 -24.172 -10.953 1 98.88 76 ASP B CA 1
ATOM 2326 C C . ASP B 1 76 ? -4.633 -23.172 -10.07 1 98.88 76 ASP B C 1
ATOM 2328 O O . ASP B 1 76 ? -4.977 -23 -8.898 1 98.88 76 ASP B O 1
ATOM 2332 N N . VAL B 1 77 ? -3.57 -22.578 -10.641 1 98.94 77 VAL B N 1
ATOM 2333 C CA . VAL B 1 77 ? -2.701 -21.719 -9.844 1 98.94 77 VAL B CA 1
ATOM 2334 C C . VAL B 1 77 ? -2.328 -20.469 -10.648 1 98.94 77 VAL B C 1
ATOM 2336 O O . VAL B 1 77 ? -1.961 -20.562 -11.82 1 98.94 77 VAL B O 1
ATOM 2339 N N . LEU B 1 78 ? -2.494 -19.328 -10.078 1 99 78 LEU B N 1
ATOM 2340 C CA . LEU B 1 78 ? -1.972 -18.062 -10.586 1 99 78 LEU B CA 1
ATOM 2341 C C . LEU B 1 78 ? -0.882 -17.516 -9.672 1 99 78 LEU B C 1
ATOM 2343 O O . LEU B 1 78 ? -1.113 -17.312 -8.477 1 99 78 LEU B O 1
ATOM 2347 N N . ILE B 1 79 ? 0.287 -17.344 -10.203 1 99 79 ILE B N 1
ATOM 2348 C CA . ILE B 1 79 ? 1.393 -16.75 -9.469 1 99 79 ILE B CA 1
ATOM 2349 C C . ILE B 1 79 ? 1.698 -15.359 -10.039 1 99 79 ILE B C 1
ATOM 2351 O O . ILE B 1 79 ? 2.227 -15.242 -11.148 1 99 79 ILE B O 1
ATOM 2355 N N . ASN B 1 80 ? 1.342 -14.375 -9.281 1 98.94 80 ASN B N 1
ATOM 2356 C CA . ASN B 1 80 ? 1.734 -13 -9.586 1 98.94 80 ASN B CA 1
ATOM 2357 C C . ASN B 1 80 ? 3.156 -12.711 -9.117 1 98.94 80 ASN B C 1
ATOM 2359 O O . ASN B 1 80 ? 3.359 -12.25 -7.992 1 98.94 80 ASN B O 1
ATOM 2363 N N . ASN B 1 81 ? 4.098 -12.891 -10.023 1 98.69 81 ASN B N 1
ATOM 2364 C CA . ASN B 1 81 ? 5.52 -12.781 -9.711 1 98.69 81 ASN B CA 1
ATOM 2365 C C . ASN B 1 81 ? 6.145 -11.547 -10.352 1 98.69 81 ASN B C 1
ATOM 2367 O O . ASN B 1 81 ? 7.148 -11.031 -9.859 1 98.69 81 ASN B O 1
ATOM 2371 N N . ALA B 1 82 ? 5.508 -11.078 -11.469 1 97.75 82 ALA B N 1
ATOM 2372 C CA . ALA B 1 82 ? 6.051 -9.883 -12.109 1 97.75 82 ALA B CA 1
ATOM 2373 C C . ALA B 1 82 ? 6.16 -8.727 -11.117 1 97.75 82 ALA B C 1
ATOM 2375 O O . ALA B 1 82 ? 5.219 -8.445 -10.375 1 97.75 82 ALA B O 1
ATOM 2376 N N . GLY B 1 83 ? 7.305 -8.148 -11.016 1 94.75 83 GLY B N 1
ATOM 2377 C CA . GLY B 1 83 ? 7.555 -7.047 -10.102 1 94.75 83 GLY B CA 1
ATOM 2378 C C . GLY B 1 83 ? 8.844 -6.301 -10.391 1 94.75 83 GLY B C 1
ATOM 2379 O O . GLY B 1 83 ? 9.703 -6.805 -11.117 1 94.75 83 GLY B O 1
ATOM 2380 N N . LEU B 1 84 ? 8.906 -5.117 -9.852 1 91.69 84 LEU B N 1
ATOM 2381 C CA . LEU B 1 84 ? 10.133 -4.344 -9.977 1 91.69 84 LEU B CA 1
ATOM 2382 C C . LEU B 1 84 ? 10.383 -3.51 -8.727 1 91.69 84 LEU B C 1
ATOM 2384 O O . LEU B 1 84 ? 9.445 -3.215 -7.977 1 91.69 84 LEU B O 1
ATOM 2388 N N . ILE B 1 85 ? 11.578 -3.238 -8.438 1 87.94 85 ILE B N 1
ATOM 2389 C CA . ILE B 1 85 ? 11.969 -2.436 -7.289 1 87.94 85 ILE B CA 1
ATOM 2390 C C . ILE B 1 85 ? 11.883 -0.952 -7.641 1 87.94 85 ILE B C 1
ATOM 2392 O O . ILE B 1 85 ? 11.609 -0.115 -6.777 1 87.94 85 ILE B O 1
ATOM 2396 N N . GLY B 1 86 ? 11.977 -0.569 -8.914 1 81.06 86 GLY B N 1
ATOM 2397 C CA . GLY B 1 86 ? 12.016 0.811 -9.367 1 81.06 86 GLY B CA 1
ATOM 2398 C C . GLY B 1 86 ? 13.43 1.32 -9.594 1 81.06 86 GLY B C 1
ATOM 2399 O O . GLY B 1 86 ? 14.398 0.66 -9.227 1 81.06 86 GLY B O 1
ATOM 2400 N N . ASP B 1 87 ? 13.516 2.416 -10.43 1 68.62 87 ASP B N 1
ATOM 2401 C CA . ASP B 1 87 ? 14.812 2.979 -10.773 1 68.62 87 ASP B CA 1
ATOM 2402 C C . ASP B 1 87 ? 15.492 3.574 -9.539 1 68.62 87 ASP B C 1
ATOM 2404 O O . ASP B 1 87 ? 14.953 4.477 -8.898 1 68.62 87 ASP B O 1
ATOM 2408 N N . HIS B 1 88 ? 16.547 2.949 -9.094 1 57.81 88 HIS B N 1
ATOM 2409 C CA . HIS B 1 88 ? 17.344 3.305 -7.922 1 57.81 88 HIS B CA 1
ATOM 2410 C C . HIS B 1 88 ? 17.844 4.746 -8.016 1 57.81 88 HIS B C 1
ATOM 2412 O O . HIS B 1 88 ? 17.984 5.426 -6.992 1 57.81 88 HIS B O 1
ATOM 2418 N N . GLU B 1 89 ? 18.266 5.133 -9.172 1 57.09 89 GLU B N 1
ATOM 2419 C CA . GLU B 1 89 ? 18.875 6.457 -9.273 1 57.09 89 GLU B CA 1
ATOM 2420 C C . GLU B 1 89 ? 17.891 7.543 -8.836 1 57.09 89 GLU B C 1
ATOM 2422 O O . GLU B 1 89 ? 18.281 8.523 -8.195 1 57.09 89 GLU B O 1
ATOM 2427 N N . GLU B 1 90 ? 16.75 7.539 -9.227 1 51.47 90 GLU B N 1
ATOM 2428 C CA . GLU B 1 90 ? 15.789 8.586 -8.906 1 51.47 90 GLU B CA 1
ATOM 2429 C C . GLU B 1 90 ? 15.383 8.539 -7.438 1 51.47 90 GLU B C 1
ATOM 2431 O O . GLU B 1 90 ? 15.164 9.578 -6.816 1 51.47 90 GLU B O 1
ATOM 2436 N N . ALA B 1 91 ? 15.078 7.406 -6.996 1 51.94 91 ALA B N 1
ATOM 2437 C CA . ALA B 1 91 ? 14.609 7.281 -5.617 1 51.94 91 ALA B CA 1
ATOM 2438 C C . ALA B 1 91 ? 15.75 7.496 -4.629 1 51.94 91 ALA B C 1
ATOM 2440 O O . ALA B 1 91 ? 15.531 7.527 -3.414 1 51.94 91 ALA B O 1
ATOM 2441 N N . ARG B 1 92 ? 17 8.211 -5.348 1 56.25 92 ARG B N 1
ATOM 2442 C CA . ARG B 1 92 ? 18.203 8.203 -4.531 1 56.25 92 ARG B CA 1
ATOM 2443 C C . ARG B 1 92 ? 18.109 7.184 -3.404 1 56.25 92 ARG B C 1
ATOM 2445 O O . ARG B 1 92 ? 18.875 7.227 -2.445 1 56.25 92 ARG B O 1
ATOM 2452 N N . GLY B 1 93 ? 17.016 6.473 -3.453 1 75.44 93 GLY B N 1
ATOM 2453 C CA . GLY B 1 93 ? 16.734 5.352 -2.572 1 75.44 93 GLY B CA 1
ATOM 2454 C C . GLY B 1 93 ? 16.109 5.77 -1.255 1 75.44 93 GLY B C 1
ATOM 2455 O O . GLY B 1 93 ? 15.734 4.922 -0.441 1 75.44 93 GLY B O 1
ATOM 2456 N N . ARG B 1 94 ? 15.953 7.227 -1.146 1 90.25 94 ARG B N 1
ATOM 2457 C CA . ARG B 1 94 ? 15.414 7.699 0.122 1 90.25 94 ARG B CA 1
ATOM 2458 C C . ARG B 1 94 ? 13.992 8.234 -0.057 1 90.25 94 ARG B C 1
ATOM 2460 O O . ARG B 1 94 ? 13.633 8.711 -1.137 1 90.25 94 ARG B O 1
ATOM 2467 N N . PRO B 1 95 ? 13.242 8.242 1.026 1 96.12 95 PRO B N 1
ATOM 2468 C CA . PRO B 1 95 ? 11.883 8.789 0.982 1 96.12 95 PRO B CA 1
ATOM 2469 C C . PRO B 1 95 ? 11.852 10.25 0.529 1 96.12 95 PRO B C 1
ATOM 2471 O O . PRO B 1 95 ? 11.031 10.617 -0.314 1 96.12 95 PRO B O 1
ATOM 2474 N N . SER B 1 96 ? 12.797 11.031 0.917 1 96.12 96 SER B N 1
ATOM 2475 C CA . SER B 1 96 ? 12.828 12.461 0.626 1 96.12 96 SER B CA 1
ATOM 2476 C C . SER B 1 96 ? 13.148 12.727 -0.842 1 96.12 96 SER B C 1
ATOM 2478 O O . SER B 1 96 ? 12.969 13.836 -1.335 1 96.12 96 SER B O 1
ATOM 2480 N N . GLY B 1 97 ? 13.617 11.789 -1.545 1 93.75 97 GLY B N 1
ATOM 2481 C CA . GLY B 1 97 ? 13.945 11.914 -2.955 1 93.75 97 GLY B CA 1
ATOM 2482 C C . GLY B 1 97 ? 12.992 11.164 -3.863 1 93.75 97 GLY B C 1
ATOM 2483 O O . GLY B 1 97 ? 13.203 11.109 -5.078 1 93.75 97 GLY B O 1
ATOM 2484 N N . THR B 1 98 ? 11.93 10.609 -3.301 1 95.56 98 THR B N 1
ATOM 2485 C CA . THR B 1 98 ? 10.992 9.789 -4.066 1 95.56 98 THR B CA 1
ATOM 2486 C C . THR B 1 98 ? 10.109 10.664 -4.949 1 95.56 98 THR B C 1
ATOM 2488 O O . THR B 1 98 ? 9.523 11.641 -4.477 1 95.56 98 THR B O 1
ATOM 2491 N N . SER B 1 99 ? 10.039 10.336 -6.254 1 94.5 99 SER B N 1
ATOM 2492 C CA . SER B 1 99 ? 9.195 11.07 -7.191 1 94.5 99 SER B CA 1
ATOM 2493 C C . SER B 1 99 ? 7.883 10.336 -7.441 1 94.5 99 SER B C 1
ATOM 2495 O O . SER B 1 99 ? 7.797 9.125 -7.258 1 94.5 99 SER B O 1
ATOM 2497 N N . ARG B 1 100 ? 6.891 11.078 -7.859 1 96.19 100 ARG B N 1
ATOM 2498 C CA . ARG B 1 100 ? 5.621 10.492 -8.273 1 96.19 100 ARG B CA 1
ATOM 2499 C C . ARG B 1 100 ? 5.828 9.469 -9.383 1 96.19 100 ARG B C 1
ATOM 2501 O O . ARG B 1 100 ? 5.156 8.438 -9.414 1 96.19 100 ARG B O 1
ATOM 2508 N N . GLU B 1 101 ? 6.699 9.781 -10.273 1 95 101 GLU B N 1
ATOM 2509 C CA . GLU B 1 101 ? 6.977 8.891 -11.398 1 95 101 GLU B CA 1
ATOM 2510 C C . GLU B 1 101 ? 7.523 7.551 -10.922 1 95 101 GLU B C 1
ATOM 2512 O O . GLU B 1 101 ? 7.133 6.5 -11.43 1 95 101 GLU B O 1
ATOM 2517 N N . ALA B 1 102 ? 8.414 7.594 -9.938 1 94.81 102 ALA B N 1
ATOM 2518 C CA . ALA B 1 102 ? 8.961 6.359 -9.383 1 94.81 102 ALA B CA 1
ATOM 2519 C C . ALA B 1 102 ? 7.871 5.512 -8.734 1 94.81 102 ALA B C 1
ATOM 2521 O O . ALA B 1 102 ? 7.844 4.293 -8.898 1 94.81 102 ALA B O 1
ATOM 2522 N N . LEU B 1 103 ? 7 6.176 -8.023 1 97.12 103 LEU B N 1
ATOM 2523 C CA . LEU B 1 103 ? 5.887 5.469 -7.402 1 97.12 103 LEU B CA 1
ATOM 2524 C C . LEU B 1 103 ? 4.984 4.84 -8.461 1 97.12 103 LEU B C 1
ATOM 2526 O O . LEU B 1 103 ? 4.66 3.652 -8.375 1 97.12 103 LEU B O 1
ATOM 2530 N N . ARG B 1 104 ? 4.652 5.641 -9.461 1 97.12 104 ARG B N 1
ATOM 2531 C CA . ARG B 1 104 ? 3.783 5.152 -10.523 1 97.12 104 ARG B CA 1
ATOM 2532 C C . ARG B 1 104 ? 4.375 3.912 -11.188 1 97.12 104 ARG B C 1
ATOM 2534 O O . ARG B 1 104 ? 3.674 2.922 -11.398 1 97.12 104 ARG B O 1
ATOM 2541 N N . GLN B 1 105 ? 5.578 4.008 -11.453 1 95.5 105 GLN B N 1
ATOM 2542 C CA . GLN B 1 105 ? 6.242 2.904 -12.141 1 95.5 105 GLN B CA 1
ATOM 2543 C C . GLN B 1 105 ? 6.141 1.614 -11.336 1 95.5 105 GLN B C 1
ATOM 2545 O O . GLN B 1 105 ? 5.762 0.569 -11.867 1 95.5 105 GLN B O 1
ATOM 2550 N N . VAL B 1 106 ? 6.391 1.655 -10.086 1 96.94 106 VAL B N 1
ATOM 2551 C CA . VAL B 1 106 ? 6.457 0.47 -9.234 1 96.94 106 VAL B CA 1
ATOM 2552 C C . VAL B 1 106 ? 5.043 -0.034 -8.945 1 96.94 106 VAL B C 1
ATOM 2554 O O . VAL B 1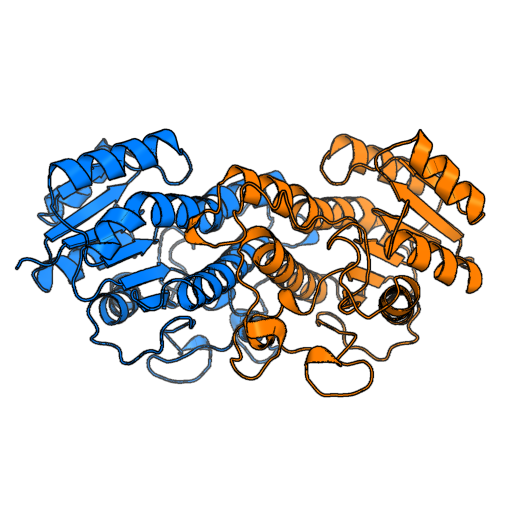 106 ? 4.77 -1.231 -9.062 1 96.94 106 VAL B O 1
ATOM 2557 N N . PHE B 1 107 ? 4.117 0.832 -8.664 1 98.5 107 PHE B N 1
ATOM 2558 C CA . PHE B 1 107 ? 2.771 0.422 -8.281 1 98.5 107 PHE B CA 1
ATOM 2559 C C . PHE B 1 107 ? 2.008 -0.126 -9.477 1 98.5 107 PHE B C 1
ATOM 2561 O O . PHE B 1 107 ? 1.186 -1.033 -9.336 1 98.5 107 PHE B O 1
ATOM 2568 N N . GLU B 1 108 ? 2.283 0.417 -10.664 1 98.31 108 GLU B N 1
ATOM 2569 C CA . GLU B 1 108 ? 1.625 -0.057 -11.875 1 98.31 108 GLU B CA 1
ATOM 2570 C C . GLU B 1 108 ? 1.894 -1.542 -12.102 1 98.31 108 GLU B C 1
ATOM 2572 O O . GLU B 1 108 ? 1.017 -2.271 -12.57 1 98.31 108 GLU B O 1
ATOM 2577 N N . THR B 1 109 ? 3.012 -1.921 -11.742 1 98 109 THR B N 1
ATOM 2578 C CA . THR B 1 109 ? 3.42 -3.305 -11.961 1 98 109 THR B CA 1
ATOM 2579 C C . THR B 1 109 ? 3.115 -4.16 -10.734 1 98 109 THR B C 1
ATOM 2581 O O . THR B 1 109 ? 2.369 -5.137 -10.82 1 98 109 THR B O 1
ATOM 2584 N N . ASN B 1 110 ? 3.568 -3.746 -9.547 1 98.56 110 ASN B N 1
ATOM 2585 C CA . ASN B 1 110 ? 3.604 -4.594 -8.359 1 98.56 110 ASN B CA 1
ATOM 2586 C C . ASN B 1 110 ? 2.215 -4.77 -7.758 1 98.56 110 ASN B C 1
ATOM 2588 O O . ASN B 1 110 ? 1.95 -5.758 -7.074 1 98.56 110 ASN B O 1
ATOM 2592 N N . VAL B 1 111 ? 1.37 -3.758 -7.984 1 98.94 111 VAL B N 1
ATOM 2593 C CA . VAL B 1 111 ? 0.083 -3.781 -7.297 1 98.94 111 VAL B CA 1
ATOM 2594 C C . VAL B 1 111 ? -1.051 -3.785 -8.32 1 98.94 111 VAL B C 1
ATOM 2596 O O . VAL B 1 111 ? -1.834 -4.734 -8.383 1 98.94 111 VAL B O 1
ATOM 2599 N N . PHE B 1 112 ? -1.093 -2.764 -9.18 1 98.81 112 PHE B N 1
ATOM 2600 C CA . PHE B 1 112 ? -2.201 -2.639 -10.117 1 98.81 112 PHE B CA 1
ATOM 2601 C C . PHE B 1 112 ? -2.199 -3.791 -11.109 1 98.81 112 PHE B C 1
ATOM 2603 O O . PHE B 1 112 ? -3.256 -4.328 -11.453 1 98.81 112 PHE B O 1
ATOM 2610 N N . GLY B 1 113 ? -1 -4.133 -11.531 1 98.88 113 GLY B N 1
ATOM 2611 C CA . GLY B 1 113 ? -0.863 -5.262 -12.438 1 98.88 113 GLY B CA 1
ATOM 2612 C C . GLY B 1 113 ? -1.349 -6.57 -11.844 1 98.88 113 GLY B C 1
ATOM 2613 O O . GLY B 1 113 ? -2.066 -7.328 -12.5 1 98.88 113 GLY B O 1
ATOM 2614 N N . ALA B 1 114 ? -0.993 -6.844 -10.594 1 98.94 114 ALA B N 1
ATOM 2615 C CA . ALA B 1 114 ? -1.4 -8.078 -9.922 1 98.94 114 ALA B CA 1
ATOM 2616 C C . ALA B 1 114 ? -2.92 -8.156 -9.789 1 98.94 114 ALA B C 1
ATOM 2618 O O . ALA B 1 114 ? -3.512 -9.219 -9.992 1 98.94 114 ALA B O 1
ATOM 2619 N N . VAL B 1 115 ? -3.566 -7.035 -9.469 1 98.75 115 VAL B N 1
ATOM 2620 C CA . VAL B 1 115 ? -5.02 -6.996 -9.336 1 98.75 115 VAL B CA 1
ATOM 2621 C C . VAL B 1 115 ? -5.672 -7.219 -10.695 1 98.75 115 VAL B C 1
ATOM 2623 O O . VAL B 1 115 ? -6.602 -8.016 -10.82 1 98.75 115 VAL B O 1
ATOM 2626 N N . ALA B 1 116 ? -5.152 -6.535 -11.719 1 98.81 116 ALA B N 1
ATOM 2627 C CA . ALA B 1 116 ? -5.719 -6.648 -13.062 1 98.81 116 ALA B CA 1
ATOM 2628 C C . ALA B 1 116 ? -5.598 -8.078 -13.586 1 98.81 116 ALA B C 1
ATOM 2630 O O . ALA B 1 116 ? -6.551 -8.625 -14.141 1 98.81 116 ALA B O 1
ATOM 2631 N N . VAL B 1 117 ? -4.449 -8.648 -13.398 1 98.94 117 VAL B N 1
ATOM 2632 C CA . VAL B 1 117 ? -4.219 -10.023 -13.852 1 98.94 117 VAL B CA 1
ATOM 2633 C C . VAL B 1 117 ? -5.129 -10.977 -13.086 1 98.94 117 VAL B C 1
ATOM 2635 O O . VAL B 1 117 ? -5.781 -11.836 -13.68 1 98.94 117 VAL B O 1
ATOM 2638 N N . THR B 1 118 ? -5.184 -10.836 -11.766 1 98.94 118 THR B N 1
ATOM 2639 C CA . THR B 1 118 ? -6.016 -11.703 -10.938 1 98.94 118 THR B CA 1
ATOM 2640 C C . THR B 1 118 ? -7.465 -11.672 -11.414 1 98.94 118 THR B C 1
ATOM 2642 O O . THR B 1 118 ? -8.078 -12.719 -11.633 1 98.94 118 THR B O 1
ATOM 2645 N N . ASN B 1 119 ? -7.98 -10.492 -11.625 1 98.38 119 ASN B N 1
ATOM 2646 C CA . ASN B 1 119 ? -9.383 -10.359 -12 1 98.38 119 ASN B CA 1
ATOM 2647 C C . ASN B 1 119 ? -9.641 -10.914 -13.398 1 98.38 119 ASN B C 1
ATOM 2649 O O . ASN B 1 119 ? -10.703 -11.477 -13.656 1 98.38 119 ASN B O 1
ATOM 2653 N N . ALA B 1 120 ? -8.688 -10.758 -14.281 1 98.81 120 ALA B N 1
ATOM 2654 C CA . ALA B 1 120 ? -8.844 -11.258 -15.648 1 98.81 120 ALA B CA 1
ATOM 2655 C C . ALA B 1 120 ? -8.867 -12.789 -15.664 1 98.81 120 ALA B C 1
ATOM 2657 O O . ALA B 1 120 ? -9.531 -13.391 -16.516 1 98.81 120 ALA B O 1
ATOM 2658 N N . PHE B 1 121 ? -8.188 -13.445 -14.758 1 98.88 121 PHE B N 1
ATOM 2659 C CA . PHE B 1 121 ? -8.047 -14.898 -14.805 1 98.88 121 PHE B CA 1
ATOM 2660 C C . PHE B 1 121 ? -8.977 -15.562 -13.805 1 98.88 121 PHE B C 1
ATOM 2662 O O . PHE B 1 121 ? -9.047 -16.797 -13.734 1 98.88 121 PHE B O 1
ATOM 2669 N N . LEU B 1 122 ? -9.695 -14.766 -13.039 1 98.69 122 LEU B N 1
ATOM 2670 C CA . LEU B 1 122 ? -10.547 -15.281 -11.977 1 98.69 1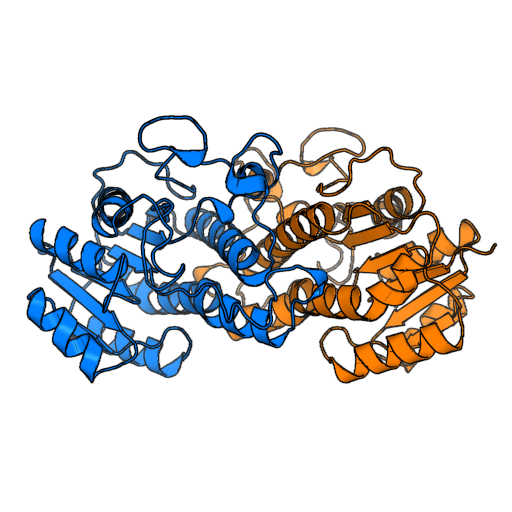22 LEU B CA 1
ATOM 2671 C C . LEU B 1 122 ? -11.594 -16.234 -12.531 1 98.69 122 LEU B C 1
ATOM 2673 O O . LEU B 1 122 ? -11.852 -17.281 -11.938 1 98.69 122 LEU B O 1
ATOM 2677 N N . PRO B 1 123 ? -12.156 -15.977 -13.703 1 98.56 123 PRO B N 1
ATOM 2678 C CA . PRO B 1 123 ? -13.133 -16.938 -14.234 1 98.56 123 PRO B CA 1
ATOM 2679 C C . PRO B 1 123 ? -12.539 -18.312 -14.453 1 98.56 123 PRO B C 1
ATOM 2681 O O . PRO B 1 123 ? -13.203 -19.328 -14.211 1 98.56 123 PRO B O 1
ATOM 2684 N N . LEU B 1 124 ? -11.328 -18.422 -14.867 1 98.81 124 LEU B N 1
ATOM 2685 C CA . LEU B 1 124 ? -10.68 -19.719 -15.086 1 98.81 124 LEU B CA 1
ATOM 2686 C C . LEU B 1 124 ? -10.312 -20.359 -13.758 1 98.81 124 LEU B C 1
ATOM 2688 O O . LEU B 1 124 ? -10.391 -21.594 -13.617 1 98.81 124 LEU B O 1
ATOM 2692 N N . LEU B 1 125 ? -9.906 -19.547 -12.797 1 98.81 125 LEU B N 1
ATOM 2693 C CA . LEU B 1 125 ? -9.555 -20.047 -11.477 1 98.81 125 LEU B CA 1
ATOM 2694 C C . LEU B 1 125 ? -10.773 -20.672 -10.797 1 98.81 125 LEU B C 1
ATOM 2696 O O . LEU B 1 125 ? -10.664 -21.734 -10.18 1 98.81 125 LEU B O 1
ATOM 2700 N N . ARG B 1 126 ? -11.898 -20.094 -10.961 1 98.06 126 ARG B N 1
ATOM 2701 C CA . ARG B 1 126 ? -13.117 -20.531 -10.297 1 98.06 126 ARG B CA 1
ATOM 2702 C C . ARG B 1 126 ? -13.594 -21.875 -10.852 1 98.06 126 ARG B C 1
ATOM 2704 O O . ARG B 1 126 ? -14.445 -22.531 -10.258 1 98.06 126 ARG B O 1
ATOM 2711 N N . LYS B 1 127 ? -13.023 -22.266 -11.961 1 98.12 127 LYS B N 1
ATOM 2712 C CA . LYS B 1 127 ? -13.383 -23.547 -12.562 1 98.12 127 LYS B CA 1
ATOM 2713 C C . LYS B 1 127 ? -12.508 -24.672 -12.031 1 98.12 127 LYS B C 1
ATOM 2715 O O . LYS B 1 127 ? -12.797 -25.859 -12.258 1 98.12 127 LYS B O 1
ATOM 2720 N N . ALA B 1 128 ? -11.461 -24.375 -11.328 1 98.25 128 ALA B N 1
ATOM 2721 C CA . ALA B 1 128 ? -10.562 -25.391 -10.766 1 98.25 128 ALA B CA 1
ATOM 2722 C C . ALA B 1 128 ? -11.102 -25.938 -9.445 1 98.25 128 ALA B C 1
ATOM 2724 O O . ALA B 1 128 ? -11.789 -25.219 -8.711 1 98.25 128 ALA B O 1
ATOM 2725 N N . PRO B 1 129 ? -10.797 -27.141 -9.102 1 96.88 129 PRO B N 1
ATOM 2726 C CA . PRO B 1 129 ? -11.312 -27.734 -7.871 1 96.88 129 PRO B CA 1
ATOM 2727 C C . PRO B 1 129 ? -10.734 -27.094 -6.613 1 96.88 129 PRO B C 1
ATOM 2729 O O . PRO B 1 129 ? -11.438 -26.969 -5.605 1 96.88 129 PRO B O 1
ATOM 2732 N N . SER B 1 130 ? -9.453 -26.766 -6.605 1 96.88 130 SER B N 1
ATOM 2733 C CA . SER B 1 130 ? -8.766 -26.156 -5.473 1 96.88 130 SER B CA 1
ATOM 2734 C C . SER B 1 130 ? -7.816 -25.047 -5.926 1 96.88 130 SER B C 1
ATOM 2736 O O . SER B 1 130 ? -6.598 -25.172 -5.766 1 96.88 130 SER B O 1
ATOM 2738 N N . PRO B 1 131 ? -8.352 -23.938 -6.445 1 98.69 131 PRO B N 1
ATOM 2739 C CA . PRO B 1 131 ? -7.516 -22.891 -7.031 1 98.69 131 PRO B CA 1
ATOM 2740 C C . PRO B 1 131 ? -6.703 -22.125 -5.98 1 98.69 131 PRO B C 1
ATOM 2742 O O . PRO B 1 131 ? -7.141 -22 -4.836 1 98.69 131 PRO B O 1
ATOM 2745 N N . ARG B 1 132 ? -5.527 -21.672 -6.379 1 98.88 132 ARG B N 1
ATOM 2746 C CA . ARG B 1 132 ? -4.637 -20.922 -5.512 1 98.88 132 ARG B CA 1
ATOM 2747 C C . ARG B 1 132 ? -4.07 -19.703 -6.242 1 98.88 132 ARG B C 1
ATOM 2749 O O . ARG B 1 132 ? -3.75 -19.781 -7.43 1 98.88 132 ARG B O 1
ATOM 2756 N N . ILE B 1 133 ? -3.982 -18.609 -5.551 1 98.94 133 ILE B N 1
ATOM 2757 C CA . ILE B 1 133 ? -3.295 -17.406 -5.996 1 98.94 133 ILE B CA 1
ATOM 2758 C C . ILE B 1 133 ? -2.111 -17.109 -5.074 1 98.94 133 ILE B C 1
ATOM 2760 O O . ILE B 1 133 ? -2.258 -17.109 -3.848 1 98.94 133 ILE B O 1
ATOM 2764 N N . VAL B 1 134 ? -0.942 -16.969 -5.629 1 99 134 VAL B N 1
ATOM 2765 C CA . VAL B 1 134 ? 0.234 -16.562 -4.871 1 99 134 VAL B CA 1
ATOM 2766 C C . VAL B 1 134 ? 0.736 -15.219 -5.383 1 99 134 VAL B C 1
ATOM 2768 O O . VAL B 1 134 ? 1.18 -15.109 -6.527 1 99 134 VAL B O 1
ATOM 2771 N N . ASN B 1 135 ? 0.588 -14.195 -4.57 1 98.94 135 ASN B N 1
ATOM 2772 C CA . ASN B 1 135 ? 1.21 -12.898 -4.816 1 98.94 135 ASN B CA 1
ATOM 2773 C C . ASN B 1 135 ? 2.625 -12.836 -4.246 1 98.94 135 ASN B C 1
ATOM 2775 O O . ASN B 1 135 ? 2.816 -12.953 -3.035 1 98.94 135 ASN B O 1
ATOM 2779 N N . VAL B 1 136 ? 3.615 -12.633 -5.094 1 98.88 136 VAL B N 1
ATOM 2780 C CA . VAL B 1 136 ? 4.988 -12.602 -4.605 1 98.88 136 VAL B CA 1
ATOM 2781 C C . VAL B 1 136 ? 5.285 -11.242 -3.979 1 98.88 136 VAL B C 1
ATOM 2783 O O . VAL B 1 136 ? 5.473 -10.25 -4.688 1 98.88 136 VAL B O 1
ATOM 2786 N N . SER B 1 137 ? 5.301 -11.242 -2.693 1 98.44 137 SER B N 1
ATOM 2787 C CA . SER B 1 137 ? 5.609 -10.055 -1.898 1 98.44 137 SER B CA 1
ATOM 2788 C C . SER B 1 137 ? 7.043 -10.102 -1.371 1 98.44 137 SER B C 1
ATOM 2790 O O . SER B 1 137 ? 7.98 -10.367 -2.127 1 98.44 137 SER B O 1
ATOM 2792 N N . SER B 1 138 ? 7.25 -9.672 -0.208 1 96.19 138 SER B N 1
ATOM 2793 C CA . SER B 1 138 ? 8.578 -9.562 0.381 1 96.19 138 SER B CA 1
ATOM 2794 C C . SER B 1 138 ? 8.5 -9.273 1.876 1 96.19 138 SER B C 1
ATOM 2796 O O . SER B 1 138 ? 7.488 -8.766 2.361 1 96.19 138 SER B O 1
ATOM 2798 N N . GLU B 1 139 ? 9.562 -9.625 2.572 1 94.56 139 GLU B N 1
ATOM 2799 C CA . GLU B 1 139 ? 9.664 -9.234 3.975 1 94.56 139 GLU B CA 1
ATOM 2800 C C . GLU B 1 139 ? 9.68 -7.715 4.121 1 94.56 139 GLU B C 1
ATOM 2802 O O . GLU B 1 139 ? 9.273 -7.18 5.152 1 94.56 139 GLU B O 1
ATOM 2807 N N . VAL B 1 140 ? 10.07 -7.023 3.096 1 94.62 140 VAL B N 1
ATOM 2808 C CA . VAL B 1 140 ? 10.133 -5.566 3.199 1 94.62 140 VAL B CA 1
ATOM 2809 C C . VAL B 1 140 ? 8.727 -4.98 3.078 1 94.62 140 VAL B C 1
ATOM 2811 O O . VAL B 1 140 ? 8.516 -3.797 3.348 1 94.62 140 VAL B O 1
ATOM 2814 N N . GLY B 1 141 ? 7.734 -5.789 2.699 1 97.5 141 GLY B N 1
ATOM 2815 C CA . GLY B 1 141 ? 6.34 -5.371 2.697 1 97.5 141 GLY B CA 1
ATOM 2816 C C . GLY B 1 141 ? 5.691 -5.457 4.062 1 97.5 141 GLY B C 1
ATOM 2817 O O . GLY B 1 141 ? 4.555 -5.012 4.246 1 97.5 141 GLY B O 1
ATOM 2818 N N . SER B 1 142 ? 6.355 -6.113 5 1 98.06 142 SER B N 1
ATOM 2819 C CA . SER B 1 142 ? 5.918 -6.129 6.391 1 98.06 142 SER B CA 1
ATOM 2820 C C . SER B 1 142 ? 6.352 -4.863 7.121 1 98.06 142 SER B C 1
ATOM 2822 O O . SER B 1 142 ? 7.539 -4.684 7.406 1 98.06 142 SER B O 1
ATOM 2824 N N . ILE B 1 143 ? 5.41 -4.023 7.465 1 98.31 143 ILE B N 1
ATOM 2825 C CA . ILE B 1 143 ? 5.758 -2.801 8.18 1 98.31 143 ILE B CA 1
ATOM 2826 C C . ILE B 1 143 ? 6.348 -3.154 9.547 1 98.31 143 ILE B C 1
ATOM 2828 O O . ILE B 1 143 ? 7.312 -2.531 9.992 1 98.31 143 ILE B O 1
ATOM 2832 N N . THR B 1 144 ? 5.793 -4.191 10.172 1 97 144 THR B N 1
ATOM 2833 C CA . THR B 1 144 ? 6.27 -4.652 11.469 1 97 144 THR B CA 1
ATOM 2834 C C . THR B 1 144 ? 7.754 -5.008 11.406 1 97 144 THR B C 1
ATOM 2836 O O . THR B 1 144 ? 8.539 -4.574 12.25 1 97 144 THR B O 1
ATOM 2839 N N . THR B 1 145 ? 8.133 -5.719 10.367 1 94.69 145 THR B N 1
ATOM 2840 C CA . THR B 1 145 ? 9.492 -6.215 10.25 1 94.69 145 THR B CA 1
ATOM 2841 C C . THR B 1 145 ? 10.461 -5.074 9.93 1 94.69 145 THR B C 1
ATOM 2843 O O . THR B 1 145 ? 11.484 -4.918 10.594 1 94.69 145 THR B O 1
ATOM 2846 N N . ILE B 1 146 ? 10.07 -4.254 9.023 1 94.25 146 ILE B N 1
ATOM 2847 C CA . ILE B 1 146 ? 11.062 -3.312 8.516 1 94.25 146 ILE B CA 1
ATOM 2848 C C . ILE B 1 146 ? 11.156 -2.102 9.438 1 94.25 146 ILE B C 1
ATOM 2850 O O . ILE B 1 146 ? 12.102 -1.317 9.359 1 94.25 146 ILE B O 1
ATOM 2854 N N . SER B 1 147 ? 10.141 -1.942 10.344 1 95.44 147 SER B N 1
ATOM 2855 C CA . SER B 1 147 ? 10.164 -0.814 11.266 1 95.44 147 SER B CA 1
ATOM 2856 C C . SER B 1 147 ? 10.773 -1.215 12.609 1 95.44 147 SER B C 1
ATOM 2858 O O . SER B 1 147 ? 10.875 -0.391 13.516 1 95.44 147 SER B O 1
ATOM 2860 N N . ASP B 1 148 ? 11.172 -2.455 12.766 1 94.44 148 ASP B N 1
ATOM 2861 C CA . ASP B 1 148 ? 11.836 -2.949 13.969 1 94.44 148 ASP B CA 1
ATOM 2862 C C . ASP B 1 148 ? 13.328 -2.627 13.945 1 94.44 148 ASP B C 1
ATOM 2864 O O . ASP B 1 148 ? 14.07 -3.18 13.133 1 94.44 148 ASP B O 1
ATOM 2868 N N . PRO B 1 149 ? 13.781 -1.797 14.898 1 94.44 149 PRO B N 1
ATOM 2869 C CA . PRO B 1 149 ? 15.188 -1.393 14.883 1 94.44 149 PRO B CA 1
ATOM 2870 C C . PRO B 1 149 ? 16.141 -2.568 15.078 1 94.44 149 PRO B C 1
ATOM 2872 O O . PRO B 1 149 ? 17.328 -2.461 14.766 1 94.44 149 PRO B O 1
ATOM 2875 N N . GLU B 1 150 ? 15.617 -3.699 15.578 1 94.19 150 GLU B N 1
ATOM 2876 C CA . GLU B 1 150 ? 16.469 -4.855 15.828 1 94.19 150 GLU B CA 1
ATOM 2877 C C . GLU B 1 150 ? 16.562 -5.75 14.594 1 94.19 150 GLU B C 1
ATOM 2879 O O . GLU B 1 150 ? 17.359 -6.695 14.562 1 94.19 150 GLU B O 1
ATOM 2884 N N . ASN B 1 151 ? 15.742 -5.488 13.602 1 92.75 151 ASN B N 1
ATOM 2885 C CA . ASN B 1 151 ? 15.797 -6.262 12.367 1 92.75 151 ASN B CA 1
ATOM 2886 C C . ASN B 1 151 ? 16.891 -5.762 11.43 1 92.75 151 ASN B C 1
ATOM 2888 O O . ASN B 1 151 ? 17.062 -4.551 11.266 1 92.75 151 ASN B O 1
ATOM 2892 N N . PRO B 1 152 ? 17.641 -6.68 10.805 1 88.62 152 PRO B N 1
ATOM 2893 C CA . PRO B 1 152 ? 18.703 -6.266 9.898 1 88.62 152 PRO B CA 1
ATOM 2894 C C . PRO B 1 152 ? 18.188 -5.406 8.742 1 88.62 152 PRO B C 1
ATOM 2896 O O . PRO B 1 152 ? 18.953 -4.629 8.156 1 88.62 152 PRO B O 1
ATOM 2899 N N . LEU B 1 153 ? 16.938 -5.504 8.461 1 88.44 153 LEU B N 1
ATOM 2900 C CA . LEU B 1 153 ? 16.375 -4.766 7.344 1 88.44 153 LEU B CA 1
ATOM 2901 C C . LEU B 1 153 ? 15.992 -3.348 7.762 1 88.44 153 LEU B C 1
ATOM 2903 O O . LEU B 1 153 ? 15.562 -2.545 6.93 1 88.44 153 LEU B O 1
ATOM 2907 N N . TYR B 1 154 ? 16.219 -3.039 8.984 1 92.62 154 TYR B N 1
ATOM 2908 C CA . TYR B 1 154 ? 15.828 -1.725 9.477 1 92.62 154 TYR B CA 1
ATOM 2909 C C . TYR B 1 154 ? 16.531 -0.615 8.703 1 92.62 154 TYR B C 1
ATOM 2911 O O . TYR B 1 154 ? 15.969 0.468 8.516 1 92.62 154 TYR B O 1
ATOM 2919 N N . GLN B 1 155 ? 17.688 -0.915 8.195 1 89.88 155 GLN B N 1
ATOM 2920 C CA . GLN B 1 155 ? 18.484 0.099 7.527 1 89.88 155 GLN B CA 1
ATOM 2921 C C . GLN B 1 155 ? 17.938 0.409 6.137 1 89.88 155 GLN B C 1
ATOM 2923 O O . GLN B 1 155 ? 18.297 1.422 5.531 1 89.88 155 GLN B O 1
ATOM 2928 N N . LEU B 1 156 ? 17.125 -0.49 5.594 1 88.12 156 LEU B N 1
ATOM 2929 C CA . LEU B 1 156 ? 16.5 -0.229 4.297 1 88.12 156 LEU B CA 1
ATOM 2930 C C . LEU B 1 156 ? 15.477 0.895 4.402 1 88.12 156 LEU B C 1
ATOM 2932 O O . LEU B 1 156 ? 14.547 0.821 5.207 1 88.12 156 LEU B O 1
ATOM 2936 N N . VAL B 1 157 ? 15.883 1.889 3.615 1 90.94 157 VAL B N 1
ATOM 2937 C CA . VAL B 1 157 ? 14.984 3.041 3.596 1 90.94 157 VAL B CA 1
ATOM 2938 C C . VAL B 1 157 ? 14.578 3.355 2.16 1 90.94 157 VAL B C 1
ATOM 2940 O O . VAL B 1 157 ? 15.414 3.377 1.258 1 90.94 157 VAL B O 1
ATOM 2943 N N . GLY B 1 158 ? 13.359 3.33 1.852 1 92.81 158 GLY B N 1
ATOM 2944 C CA . GLY B 1 158 ? 12.773 3.613 0.552 1 92.81 158 GLY B CA 1
ATOM 2945 C C . GLY B 1 158 ? 11.258 3.459 0.536 1 92.81 158 GLY B C 1
ATOM 2946 O O . GLY B 1 158 ? 10.695 2.758 1.377 1 92.81 158 GLY B O 1
ATOM 2947 N N . ILE B 1 159 ? 10.68 4.09 -0.429 1 96 159 ILE B N 1
ATOM 2948 C CA . ILE B 1 159 ? 9.219 4.086 -0.363 1 96 159 ILE B CA 1
ATOM 2949 C C . ILE B 1 159 ? 8.656 3.223 -1.489 1 96 159 ILE B C 1
ATOM 2951 O O . ILE B 1 159 ? 7.84 2.332 -1.247 1 96 159 ILE B O 1
ATOM 2955 N N . PRO B 1 160 ? 9.102 3.365 -2.738 1 96.38 160 PRO B N 1
ATOM 2956 C CA . PRO B 1 160 ? 8.32 2.768 -3.824 1 96.38 160 PRO B CA 1
ATOM 2957 C C . PRO B 1 160 ? 8.156 1.258 -3.67 1 96.38 160 PRO B C 1
ATOM 2959 O O . PRO B 1 160 ? 7.035 0.751 -3.672 1 96.38 160 PRO B O 1
ATOM 2962 N N . TYR B 1 161 ? 9.219 0.57 -3.436 1 95.56 161 TYR B N 1
ATOM 2963 C CA . TYR B 1 161 ? 9.156 -0.887 -3.416 1 95.56 161 TYR B CA 1
ATOM 2964 C C . TYR B 1 161 ? 8.508 -1.386 -2.131 1 95.56 161 TYR B C 1
ATOM 2966 O O . TYR B 1 161 ? 7.492 -2.088 -2.172 1 95.56 161 TYR B O 1
ATOM 2974 N N . PRO B 1 162 ? 8.922 -0.988 -0.913 1 96.44 162 PRO B N 1
ATOM 2975 C CA . PRO B 1 162 ? 8.281 -1.474 0.31 1 96.44 162 PRO B CA 1
ATOM 2976 C C . PRO B 1 162 ? 6.793 -1.134 0.37 1 96.44 162 PRO B C 1
ATOM 2978 O O . PRO B 1 162 ? 5.977 -1.98 0.74 1 96.44 162 PRO B O 1
ATOM 2981 N N . ALA B 1 163 ? 6.469 0.049 -0.029 1 98.12 163 ALA B N 1
ATOM 2982 C CA . ALA B 1 163 ? 5.062 0.45 0.017 1 98.12 163 ALA B CA 1
ATOM 2983 C C . ALA B 1 163 ? 4.23 -0.356 -0.976 1 98.12 163 ALA B C 1
ATOM 2985 O O . ALA B 1 163 ? 3.07 -0.678 -0.705 1 98.12 163 ALA B O 1
ATOM 2986 N N . SER B 1 164 ? 4.762 -0.644 -2.111 1 98.38 164 SER B N 1
ATOM 2987 C CA . SER B 1 164 ? 4.047 -1.465 -3.082 1 98.38 164 SER B CA 1
ATOM 2988 C C . SER B 1 164 ? 3.801 -2.869 -2.543 1 98.38 164 SER B C 1
ATOM 2990 O O . SER B 1 164 ? 2.709 -3.42 -2.703 1 98.38 164 SER B O 1
ATOM 2992 N N . LYS B 1 165 ? 4.816 -3.422 -1.933 1 98.44 165 LYS B N 1
ATOM 2993 C CA . LYS B 1 165 ? 4.668 -4.777 -1.416 1 98.44 165 LYS B CA 1
ATOM 2994 C C . LYS B 1 165 ? 3.74 -4.805 -0.204 1 98.44 165 LYS B C 1
ATOM 2996 O O . LYS B 1 165 ? 3.004 -5.773 -0.001 1 98.44 165 LYS B O 1
ATOM 3001 N N . THR B 1 166 ? 3.727 -3.74 0.56 1 98.88 166 THR B N 1
ATOM 3002 C CA . THR B 1 166 ? 2.758 -3.633 1.645 1 98.88 166 THR B CA 1
ATOM 3003 C C . THR B 1 166 ? 1.337 -3.553 1.095 1 98.88 166 THR B C 1
ATOM 3005 O O . THR B 1 166 ? 0.424 -4.191 1.62 1 98.88 166 THR B O 1
ATOM 3008 N N . ALA B 1 167 ? 1.162 -2.756 0.089 1 98.94 167 ALA B N 1
ATOM 3009 C CA . ALA B 1 167 ? -0.143 -2.682 -0.562 1 98.94 167 ALA B CA 1
ATOM 3010 C C . ALA B 1 167 ? -0.558 -4.039 -1.117 1 98.94 167 ALA B C 1
ATOM 3012 O O . ALA B 1 167 ? -1.724 -4.43 -1.019 1 98.94 167 ALA B O 1
ATOM 3013 N N . LEU B 1 168 ? 0.378 -4.754 -1.687 1 98.94 168 LEU B N 1
ATOM 3014 C CA . LEU B 1 168 ? 0.1 -6.082 -2.219 1 98.94 168 LEU B CA 1
ATOM 3015 C C . LEU B 1 168 ? -0.336 -7.035 -1.109 1 98.94 168 LEU B C 1
ATOM 3017 O O . LEU B 1 168 ? -1.183 -7.902 -1.327 1 98.94 168 LEU B O 1
ATOM 3021 N N . ASN B 1 169 ? 0.25 -6.879 0.102 1 98.94 169 ASN B N 1
ATOM 3022 C CA . ASN B 1 169 ? -0.191 -7.652 1.256 1 98.94 169 ASN B CA 1
ATOM 3023 C C . ASN B 1 169 ? -1.657 -7.387 1.584 1 98.94 169 ASN B C 1
ATOM 3025 O O . ASN B 1 169 ? -2.418 -8.32 1.853 1 98.94 169 ASN B O 1
ATOM 3029 N N . MET B 1 170 ? -2.047 -6.133 1.517 1 98.81 170 MET B N 1
ATOM 3030 C CA . MET B 1 170 ? -3.451 -5.812 1.756 1 98.81 170 MET B CA 1
ATOM 3031 C C . MET B 1 170 ? -4.336 -6.395 0.659 1 98.81 170 MET B C 1
ATOM 3033 O O . MET B 1 170 ? -5.406 -6.941 0.942 1 98.81 170 MET B O 1
ATOM 3037 N N . VAL B 1 171 ? -3.906 -6.277 -0.56 1 98.81 171 VAL B N 1
ATOM 3038 C CA . VAL B 1 171 ? -4.617 -6.867 -1.69 1 98.81 171 VAL B CA 1
ATOM 3039 C C . VAL B 1 171 ? -4.852 -8.352 -1.433 1 98.81 171 VAL B C 1
ATOM 3041 O O . VAL B 1 171 ? -5.957 -8.859 -1.645 1 98.81 171 VAL B O 1
ATOM 3044 N N . THR B 1 172 ? -3.869 -9.016 -0.939 1 98.88 172 THR B N 1
ATOM 3045 C CA . THR B 1 172 ? -3.943 -10.445 -0.638 1 98.88 172 THR B CA 1
ATOM 3046 C C . THR B 1 172 ? -5.008 -10.719 0.421 1 98.88 172 THR B C 1
ATOM 3048 O O . THR B 1 172 ? -5.863 -11.586 0.237 1 98.88 172 THR B O 1
ATOM 3051 N N . ALA B 1 173 ? -4.949 -9.961 1.49 1 98.56 173 ALA B N 1
ATOM 3052 C CA . ALA B 1 173 ? -5.906 -10.148 2.578 1 98.56 173 ALA B CA 1
ATOM 3053 C C . ALA B 1 173 ? -7.336 -9.906 2.1 1 98.56 173 ALA B C 1
ATOM 3055 O O . ALA B 1 173 ? -8.25 -10.641 2.469 1 98.56 173 ALA B O 1
ATOM 3056 N N . MET B 1 174 ? -7.527 -8.922 1.264 1 97.81 174 MET B N 1
ATOM 3057 C CA . MET B 1 174 ? -8.867 -8.562 0.801 1 97.81 174 MET B CA 1
ATOM 3058 C C . MET B 1 174 ? -9.422 -9.617 -0.141 1 97.81 174 MET B C 1
ATOM 3060 O O . MET B 1 174 ? -10.594 -9.984 -0.049 1 97.81 174 MET B O 1
ATOM 3064 N N . TYR B 1 175 ? -8.578 -10.109 -1.048 1 98.62 175 TYR B N 1
ATOM 3065 C CA . TYR B 1 175 ? -9.039 -11.188 -1.918 1 98.62 175 TYR B CA 1
ATOM 3066 C C . TYR B 1 175 ? -9.438 -12.406 -1.105 1 98.62 175 TYR B C 1
ATOM 3068 O O . TYR B 1 175 ? -10.438 -13.062 -1.41 1 98.62 175 TYR B O 1
ATOM 3076 N N . ALA B 1 176 ? -8.656 -12.75 -0.109 1 98.44 176 ALA B N 1
ATOM 3077 C CA . ALA B 1 176 ? -8.938 -13.938 0.699 1 98.44 176 ALA B CA 1
ATOM 3078 C C . ALA B 1 176 ? -10.297 -13.82 1.386 1 98.44 176 ALA B C 1
ATOM 3080 O O . ALA B 1 176 ? -10.969 -14.828 1.616 1 98.44 176 ALA B O 1
ATOM 3081 N N . LYS B 1 177 ? -10.664 -12.641 1.741 1 96.75 177 LYS B N 1
ATOM 3082 C CA . LYS B 1 177 ? -11.945 -12.422 2.395 1 96.75 177 LYS B CA 1
ATOM 3083 C C . LYS B 1 177 ? -13.102 -12.625 1.417 1 96.75 177 LYS B C 1
ATOM 3085 O O . LYS B 1 177 ? -14.148 -13.156 1.789 1 96.75 177 LYS B O 1
ATOM 3090 N N . GLU B 1 178 ? -12.883 -12.227 0.194 1 95.88 178 GLU B N 1
ATOM 3091 C CA . GLU B 1 178 ? -13.953 -12.383 -0.783 1 95.88 178 GLU B CA 1
ATOM 3092 C C . GLU B 1 178 ? -13.992 -13.797 -1.344 1 95.88 178 GLU B C 1
ATOM 3094 O O . GLU B 1 178 ? -15.062 -14.391 -1.485 1 95.88 178 GLU B O 1
ATOM 3099 N N . LEU B 1 179 ? -12.797 -14.289 -1.721 1 97.81 179 LEU B N 1
ATOM 3100 C CA . LEU B 1 179 ? -12.703 -15.523 -2.48 1 97.81 179 LEU B CA 1
ATOM 3101 C C . LEU B 1 179 ? -12.5 -16.719 -1.552 1 97.81 179 LEU B C 1
ATOM 3103 O O . LEU B 1 179 ? -11.438 -17.359 -1.574 1 97.81 179 LEU B O 1
ATOM 3107 N N . THR B 1 180 ? -13.547 -17.141 -0.925 1 95.69 180 THR B N 1
ATOM 3108 C CA . THR B 1 180 ? -13.43 -18.219 0.061 1 95.69 180 THR B CA 1
ATOM 3109 C C . THR B 1 180 ? -13.172 -19.562 -0.622 1 95.69 180 THR B C 1
ATOM 3111 O O . THR B 1 180 ? -12.734 -20.516 0.023 1 95.69 180 THR B O 1
ATOM 3114 N N . GLU B 1 181 ? -13.391 -19.594 -1.939 1 97.25 181 GLU B N 1
ATOM 3115 C CA . GLU B 1 181 ? -13.172 -20.812 -2.709 1 97.25 181 GLU B CA 1
ATOM 3116 C C . GLU B 1 181 ? -11.758 -20.859 -3.27 1 97.25 181 GLU B C 1
ATOM 3118 O O . GLU B 1 181 ? -11.352 -21.875 -3.846 1 97.25 181 GLU B O 1
ATOM 3123 N N . VAL B 1 182 ? -10.984 -19.844 -3.143 1 98.38 182 VAL B N 1
ATOM 3124 C CA . VAL B 1 182 ? -9.609 -19.719 -3.629 1 98.38 182 VAL B CA 1
ATOM 3125 C C . VAL B 1 182 ? -8.672 -19.422 -2.463 1 98.38 182 VAL B C 1
ATOM 3127 O O . VAL B 1 182 ? -8.906 -18.5 -1.684 1 98.38 182 VAL B O 1
ATOM 3130 N N . ASP B 1 183 ? -7.641 -20.234 -2.25 1 98.69 183 ASP B N 1
ATOM 3131 C CA . ASP B 1 183 ? -6.602 -19.828 -1.308 1 98.69 183 ASP B CA 1
ATOM 3132 C C . ASP B 1 183 ? -5.719 -18.734 -1.9 1 98.69 183 ASP B C 1
ATOM 3134 O O . ASP B 1 183 ? -5.227 -18.859 -3.023 1 98.69 183 ASP B O 1
ATOM 3138 N N . VAL B 1 184 ? -5.559 -17.641 -1.198 1 98.88 184 VAL B N 1
ATOM 3139 C CA . VAL B 1 184 ? -4.77 -16.5 -1.648 1 98.88 184 VAL B CA 1
ATOM 3140 C C . VAL B 1 184 ? -3.629 -16.234 -0.665 1 98.88 184 VAL B C 1
ATOM 3142 O O . VAL B 1 184 ? -3.859 -16.094 0.539 1 98.88 184 VAL B O 1
ATOM 3145 N N . PHE B 1 185 ? -2.381 -16.156 -1.22 1 98.88 185 PHE B N 1
ATOM 3146 C CA . PHE B 1 185 ? -1.217 -16 -0.356 1 98.88 185 PHE B CA 1
ATOM 3147 C C . PHE B 1 185 ? -0.34 -14.852 -0.838 1 98.88 185 PHE B C 1
ATOM 3149 O O . PHE B 1 185 ? -0.241 -14.602 -2.041 1 98.88 185 PHE B O 1
ATOM 3156 N N . ALA B 1 186 ? 0.241 -14.195 0.111 1 98.88 186 ALA B N 1
ATOM 3157 C CA . ALA B 1 186 ? 1.461 -13.438 -0.17 1 98.88 186 ALA B CA 1
ATOM 3158 C C . ALA B 1 186 ? 2.703 -14.258 0.181 1 98.88 186 ALA B C 1
ATOM 3160 O O . ALA B 1 186 ? 2.781 -14.844 1.263 1 98.88 186 ALA B O 1
ATOM 3161 N N . ALA B 1 187 ? 3.662 -14.297 -0.698 1 98.88 187 ALA B N 1
ATOM 3162 C CA . ALA B 1 187 ? 4.859 -15.109 -0.483 1 98.88 187 ALA B CA 1
ATOM 3163 C C . ALA B 1 187 ? 6.078 -14.227 -0.221 1 98.88 187 ALA B C 1
ATOM 3165 O O . ALA B 1 187 ? 6.273 -13.211 -0.897 1 98.88 187 ALA B O 1
ATOM 3166 N N . ASN B 1 188 ? 6.836 -14.594 0.718 1 98.44 188 ASN B N 1
ATOM 3167 C CA . ASN B 1 188 ? 8.156 -14.016 0.97 1 98.44 188 ASN B CA 1
ATOM 3168 C C . ASN B 1 188 ? 9.273 -14.969 0.561 1 98.44 188 ASN B C 1
ATOM 3170 O O . ASN B 1 188 ? 9.688 -15.828 1.347 1 98.44 188 ASN B O 1
ATOM 3174 N N . PRO B 1 189 ? 9.781 -14.727 -0.615 1 97.44 189 PRO B N 1
ATOM 3175 C CA . PRO B 1 189 ? 10.836 -15.625 -1.095 1 97.44 189 PRO B CA 1
ATOM 3176 C C . PRO B 1 189 ? 12.148 -15.453 -0.329 1 97.44 189 PRO B C 1
ATOM 3178 O O . PRO B 1 189 ? 13.055 -16.281 -0.46 1 97.44 189 PRO B O 1
ATOM 3181 N N . GLY B 1 190 ? 12.242 -14.352 0.455 1 94.75 190 GLY B N 1
ATOM 3182 C CA . GLY B 1 190 ? 13.5 -14.008 1.094 1 94.75 190 GLY B CA 1
ATOM 3183 C C . GLY B 1 190 ? 14.398 -13.156 0.219 1 94.75 190 GLY B C 1
ATOM 3184 O O . GLY B 1 190 ? 14.016 -12.773 -0.888 1 94.75 190 GLY B O 1
ATOM 3185 N N . TYR B 1 191 ? 15.547 -12.805 0.7 1 91.19 191 TYR B N 1
ATOM 3186 C CA . TYR B 1 191 ? 16.484 -11.914 0.015 1 91.19 191 TYR B CA 1
ATOM 3187 C C . TYR B 1 191 ? 17.312 -12.68 -1.005 1 91.19 191 TYR B C 1
ATOM 3189 O O . TYR B 1 191 ? 18.453 -13.062 -0.725 1 91.19 191 TYR B O 1
ATOM 3197 N N . CYS B 1 192 ? 16.75 -12.773 -2.203 1 87.31 192 CYS B N 1
ATOM 3198 C CA . CYS B 1 192 ? 17.359 -13.602 -3.242 1 87.31 192 CYS B CA 1
ATOM 3199 C C . CYS B 1 192 ? 18.234 -12.766 -4.156 1 87.31 192 CYS B C 1
ATOM 3201 O O . CYS B 1 192 ? 17.906 -11.633 -4.5 1 87.31 192 CYS B O 1
ATOM 3203 N N . ALA B 1 193 ? 19.297 -13.328 -4.562 1 83.5 193 ALA B N 1
ATOM 3204 C CA . ALA B 1 193 ? 20.203 -12.688 -5.516 1 83.5 193 ALA B CA 1
ATOM 3205 C C . ALA B 1 193 ? 19.609 -12.695 -6.922 1 83.5 193 ALA B C 1
ATOM 3207 O O . ALA B 1 193 ? 19.594 -13.734 -7.594 1 83.5 193 ALA B O 1
ATOM 3208 N N . THR B 1 194 ? 19.047 -11.555 -7.344 1 81.38 194 THR B N 1
ATOM 3209 C CA . THR B 1 194 ? 18.469 -11.398 -8.664 1 81.38 194 THR B CA 1
ATOM 3210 C C . THR B 1 194 ? 18.844 -10.047 -9.266 1 81.38 194 THR B C 1
ATOM 3212 O O . THR B 1 194 ? 19.484 -9.227 -8.609 1 81.38 194 THR B O 1
ATOM 3215 N N . ASP B 1 195 ? 18.484 -9.836 -10.516 1 76.25 195 ASP B N 1
ATOM 3216 C CA . ASP B 1 195 ? 18.688 -8.547 -11.164 1 76.25 195 ASP B CA 1
ATOM 3217 C C . ASP B 1 195 ? 18.031 -7.418 -10.375 1 76.25 195 ASP B C 1
ATOM 3219 O O . ASP B 1 195 ? 18.516 -6.285 -10.375 1 76.25 195 ASP B O 1
ATOM 3223 N N . LEU B 1 196 ? 17.047 -7.77 -9.625 1 73 196 LEU B N 1
ATOM 3224 C CA . LEU B 1 196 ? 16.25 -6.785 -8.906 1 73 196 LEU B CA 1
ATOM 3225 C C . LEU B 1 196 ? 17.094 -6.035 -7.883 1 73 196 LEU B C 1
ATOM 3227 O O . LEU B 1 196 ? 16.859 -4.852 -7.629 1 73 196 LEU B O 1
ATOM 3231 N N . ASN B 1 197 ? 18.094 -6.734 -7.348 1 73.94 197 ASN B N 1
ATOM 3232 C CA . ASN B 1 197 ? 18.906 -6.121 -6.305 1 73.94 197 ASN B CA 1
ATOM 3233 C C . ASN B 1 197 ? 20.391 -6.176 -6.648 1 73.94 197 ASN B C 1
ATOM 3235 O O . ASN B 1 197 ? 21.25 -6.172 -5.754 1 73.94 197 ASN B O 1
ATOM 3239 N N . GLY B 1 198 ? 20.719 -6.375 -7.902 1 76 198 GLY B N 1
ATOM 3240 C CA . GLY B 1 198 ? 22.094 -6.469 -8.328 1 76 198 GLY B CA 1
ATOM 3241 C C . GLY B 1 198 ? 22.828 -7.676 -7.762 1 76 198 GLY B C 1
ATOM 3242 O O . GLY B 1 198 ? 24.016 -7.609 -7.461 1 76 198 GLY B O 1
ATOM 3243 N N . HIS B 1 199 ? 22.031 -8.68 -7.449 1 81.88 199 HIS B N 1
ATOM 3244 C CA . HIS B 1 199 ? 22.516 -9.977 -6.98 1 81.88 199 HIS B CA 1
ATOM 3245 C C . HIS B 1 199 ? 23.188 -9.852 -5.617 1 81.88 199 HIS B C 1
ATOM 3247 O O . HIS B 1 199 ? 24.188 -10.531 -5.352 1 81.88 199 HIS B O 1
ATOM 3253 N N . SER B 1 200 ? 22.625 -8.977 -4.762 1 78.5 200 SER B N 1
ATOM 3254 C CA . SER B 1 200 ? 23.219 -8.758 -3.441 1 78.5 200 SER B CA 1
ATOM 3255 C C . SER B 1 200 ? 22.578 -9.672 -2.398 1 78.5 200 SER B C 1
ATOM 3257 O O . SER B 1 200 ? 23.047 -9.75 -1.264 1 78.5 200 SER B O 1
ATOM 3259 N N . GLY B 1 201 ? 21.609 -10.461 -2.785 1 84.19 201 GLY B N 1
ATOM 3260 C CA . GLY B 1 201 ? 20.938 -11.336 -1.845 1 84.19 201 GLY B CA 1
ATOM 3261 C C . GLY B 1 201 ? 21.75 -12.555 -1.466 1 84.19 201 GLY B C 1
ATOM 3262 O O . GLY B 1 201 ? 22.688 -12.93 -2.186 1 84.19 201 GLY B O 1
ATOM 3263 N N . PHE B 1 202 ? 21.328 -13.219 -0.344 1 87.25 202 PHE B N 1
ATOM 3264 C CA . PHE B 1 202 ? 22.109 -14.359 0.123 1 87.25 202 PHE B CA 1
ATOM 3265 C C . PHE B 1 202 ? 21.406 -15.672 -0.215 1 87.25 202 PHE B C 1
ATOM 3267 O O . PHE B 1 202 ? 21.984 -16.75 -0.048 1 87.25 202 PHE B O 1
ATOM 3274 N N . ARG B 1 203 ? 20.188 -15.539 -0.769 1 91.5 203 ARG B N 1
ATOM 3275 C CA . ARG B 1 203 ? 19.469 -16.734 -1.245 1 91.5 203 ARG B CA 1
ATOM 3276 C C . ARG B 1 203 ? 19.531 -16.828 -2.768 1 91.5 203 ARG B C 1
ATOM 3278 O O . ARG B 1 203 ? 19.594 -15.797 -3.455 1 91.5 203 ARG B O 1
ATOM 3285 N N . THR B 1 204 ? 19.516 -18.062 -3.246 1 94.12 204 THR B N 1
ATOM 3286 C CA . THR B 1 204 ? 19.406 -18.25 -4.688 1 94.12 204 THR B CA 1
ATOM 3287 C C . THR B 1 204 ? 17.969 -18.062 -5.148 1 94.12 204 THR B C 1
ATOM 3289 O O . THR B 1 204 ? 17.031 -18.234 -4.363 1 94.12 204 THR B O 1
ATOM 3292 N N . PRO B 1 205 ? 17.766 -17.766 -6.422 1 95.5 205 PRO B N 1
ATOM 3293 C CA . PRO B 1 205 ? 16.406 -17.703 -6.953 1 95.5 205 PRO B CA 1
ATOM 3294 C C . PRO B 1 205 ? 15.633 -19 -6.75 1 95.5 205 PRO B C 1
ATOM 3296 O O . PRO B 1 205 ? 14.43 -18.969 -6.48 1 95.5 205 PRO B O 1
ATOM 3299 N N . ALA B 1 206 ? 16.312 -20.125 -6.789 1 97 206 ALA B N 1
ATOM 3300 C CA . ALA B 1 206 ? 15.672 -21.422 -6.605 1 97 206 ALA B CA 1
ATOM 3301 C C . ALA B 1 206 ? 15.156 -21.578 -5.176 1 97 206 ALA B C 1
ATOM 3303 O O . ALA B 1 206 ? 14.078 -22.125 -4.961 1 97 206 ALA B O 1
ATOM 3304 N N . GLN B 1 207 ? 15.922 -21.094 -4.23 1 96.5 207 GLN B N 1
ATOM 3305 C CA . GLN B 1 207 ? 15.492 -21.156 -2.84 1 96.5 207 GLN B CA 1
ATOM 3306 C C . GLN B 1 207 ? 14.25 -20.297 -2.619 1 96.5 207 GLN B C 1
ATOM 3308 O O . GLN B 1 207 ? 13.32 -20.703 -1.916 1 96.5 207 GLN B O 1
ATOM 3313 N N . GLY B 1 208 ? 14.219 -19.125 -3.203 1 97.62 208 GLY B N 1
ATOM 3314 C CA . GLY B 1 208 ? 13.039 -18.281 -3.143 1 97.62 208 GLY B CA 1
ATOM 3315 C C . GLY B 1 208 ? 11.836 -18.891 -3.826 1 97.62 208 GLY B C 1
ATOM 3316 O O . GLY B 1 208 ? 10.719 -18.844 -3.295 1 97.62 208 GLY B O 1
ATOM 3317 N N . ALA B 1 209 ? 12.078 -19.469 -4.953 1 98.56 209 ALA B N 1
ATOM 3318 C CA . ALA B 1 209 ? 11.023 -20.109 -5.734 1 98.56 209 ALA B CA 1
ATOM 3319 C C . ALA B 1 209 ? 10.383 -21.25 -4.961 1 98.56 209 ALA B C 1
ATOM 3321 O O . ALA B 1 209 ? 9.188 -21.516 -5.09 1 98.56 209 ALA B O 1
ATOM 3322 N N . ALA B 1 210 ? 11.156 -21.938 -4.168 1 98.5 210 ALA B N 1
ATOM 3323 C CA . ALA B 1 210 ? 10.648 -23.078 -3.406 1 98.5 210 ALA B CA 1
ATOM 3324 C C . ALA B 1 210 ? 9.523 -22.656 -2.463 1 98.5 210 ALA B C 1
ATOM 3326 O O . ALA B 1 210 ? 8.57 -23.406 -2.244 1 98.5 210 ALA B O 1
ATOM 3327 N N . VAL B 1 211 ? 9.641 -21.469 -1.902 1 98.5 211 VAL B N 1
ATOM 3328 C CA . VAL B 1 211 ? 8.609 -20.938 -1.021 1 98.5 211 VAL B CA 1
ATOM 3329 C C . VAL B 1 211 ? 7.316 -20.719 -1.803 1 98.5 211 VAL B C 1
ATOM 3331 O O . VAL B 1 211 ? 6.238 -21.109 -1.345 1 98.5 211 VAL B O 1
ATOM 3334 N N . ILE B 1 212 ? 7.41 -20.156 -2.977 1 98.88 212 ILE B N 1
ATOM 3335 C CA . ILE B 1 212 ? 6.273 -19.859 -3.842 1 98.88 212 ILE B CA 1
ATOM 3336 C C . ILE B 1 212 ? 5.598 -21.172 -4.27 1 98.88 212 ILE B C 1
ATOM 3338 O O . ILE B 1 212 ? 4.371 -21.281 -4.207 1 98.88 212 ILE B O 1
ATOM 3342 N N . VAL B 1 213 ? 6.391 -22.156 -4.602 1 98.88 213 VAL B N 1
ATOM 3343 C CA . VAL B 1 213 ? 5.895 -23.438 -5.082 1 98.88 213 VAL B CA 1
ATOM 3344 C C . VAL B 1 213 ? 5.207 -24.188 -3.941 1 98.88 213 VAL B C 1
ATOM 3346 O O . VAL B 1 213 ? 4.172 -24.828 -4.145 1 98.88 213 VAL B O 1
ATOM 3349 N N . ALA B 1 214 ? 5.77 -24.094 -2.76 1 98.81 214 ALA B N 1
ATOM 3350 C CA . ALA B 1 214 ? 5.145 -24.75 -1.609 1 98.81 214 ALA B CA 1
ATOM 3351 C C . ALA B 1 214 ? 3.734 -24.219 -1.377 1 98.81 214 ALA B C 1
ATOM 3353 O O . ALA B 1 214 ? 2.82 -24.984 -1.061 1 98.81 214 ALA B O 1
ATOM 3354 N N . LEU B 1 215 ? 3.523 -22.938 -1.557 1 98.81 215 LEU B N 1
ATOM 3355 C CA . LEU B 1 215 ? 2.203 -22.344 -1.428 1 98.81 215 LEU B CA 1
ATOM 3356 C C . LEU B 1 215 ? 1.31 -22.734 -2.6 1 98.81 215 LEU B C 1
ATOM 3358 O O . LEU B 1 215 ? 0.143 -23.078 -2.406 1 98.81 215 LEU B O 1
ATOM 3362 N N . ALA B 1 216 ? 1.843 -22.734 -3.771 1 98.81 216 ALA B N 1
ATOM 3363 C CA . ALA B 1 216 ? 1.104 -22.969 -5.008 1 98.81 216 ALA B CA 1
ATOM 3364 C C . ALA B 1 216 ? 0.578 -24.391 -5.074 1 98.81 216 ALA B C 1
ATOM 3366 O O . ALA B 1 216 ? -0.49 -24.641 -5.637 1 98.81 216 ALA B O 1
ATOM 3367 N N . THR B 1 217 ? 1.312 -25.359 -4.48 1 98.12 217 THR B N 1
ATOM 3368 C CA . THR B 1 217 ? 1.005 -26.781 -4.66 1 98.12 217 THR B CA 1
ATOM 3369 C C . THR B 1 217 ? 0.301 -27.344 -3.43 1 98.12 217 THR B C 1
ATOM 3371 O O . THR B 1 217 ? -0.149 -28.484 -3.436 1 98.12 217 THR B O 1
ATOM 3374 N N . GLY B 1 218 ? 0.313 -26.609 -2.389 1 97.31 218 GLY B N 1
ATOM 3375 C CA . GLY B 1 218 ? -0.309 -27.078 -1.162 1 97.31 218 GLY B CA 1
ATOM 3376 C C . GLY B 1 218 ? 0.645 -27.859 -0.268 1 97.31 218 GLY B C 1
ATOM 3377 O O . GLY B 1 218 ? 0.223 -28.469 0.709 1 97.31 218 GLY B O 1
ATOM 3378 N N . GLU B 1 219 ? 1.903 -27.734 -0.615 1 96.94 219 GLU B N 1
ATOM 3379 C CA . GLU B 1 219 ? 2.914 -28.375 0.222 1 96.94 219 GLU B CA 1
ATOM 3380 C C . GLU B 1 219 ? 3.104 -27.625 1.534 1 96.94 219 GLU B C 1
ATOM 3382 O O . GLU B 1 219 ? 3.514 -28.219 2.539 1 96.94 219 GLU B O 1
ATOM 3387 N N . ALA B 1 220 ? 2.844 -26.344 1.508 1 96 220 ALA B N 1
ATOM 3388 C CA . ALA B 1 220 ? 2.906 -25.516 2.715 1 96 220 ALA B CA 1
ATOM 3389 C C . ALA B 1 220 ? 1.554 -25.484 3.42 1 96 220 ALA B C 1
ATOM 3391 O O . ALA B 1 220 ? 0.51 -25.375 2.771 1 96 220 ALA B O 1
ATOM 3392 N N . SER B 1 221 ? 1.544 -25.703 4.723 1 93.69 221 SER B N 1
ATOM 3393 C CA . SER B 1 221 ? 0.343 -25.5 5.527 1 93.69 221 SER B CA 1
ATOM 3394 C C . SER B 1 221 ? 0.206 -24.047 5.957 1 93.69 221 SER B C 1
ATOM 3396 O O . SER B 1 221 ? 0.475 -23.719 7.113 1 93.69 221 SER B O 1
ATOM 3398 N N . ALA B 1 222 ? -0.125 -23.234 5.102 1 96.69 222 ALA B N 1
ATOM 3399 C CA . ALA B 1 222 ? -0.269 -21.812 5.367 1 96.69 222 ALA B CA 1
ATOM 3400 C C . ALA B 1 222 ? -1.734 -21.391 5.305 1 96.69 222 ALA B C 1
ATOM 3402 O O . ALA B 1 222 ? -2.488 -21.859 4.449 1 96.69 222 ALA B O 1
ATOM 3403 N N . PRO B 1 223 ? -2.154 -20.578 6.215 1 97.06 223 PRO B N 1
ATOM 3404 C CA . PRO B 1 223 ? -3.514 -20.047 6.098 1 97.06 223 PRO B CA 1
ATOM 3405 C C . PRO B 1 223 ? -3.66 -19.047 4.949 1 97.06 223 PRO B C 1
ATOM 3407 O O . PRO B 1 223 ? -2.752 -18.25 4.699 1 97.06 223 PRO B O 1
ATOM 3410 N N . SER B 1 224 ? -4.793 -19.109 4.234 1 98.25 224 SER B N 1
ATOM 3411 C CA . SER B 1 224 ? -5.102 -18.141 3.189 1 98.25 224 SER B CA 1
ATOM 3412 C C . SER B 1 224 ? -5.133 -16.719 3.746 1 98.25 224 SER B C 1
ATOM 3414 O O . SER B 1 224 ? -5.504 -16.516 4.902 1 98.25 224 SER B O 1
ATOM 3416 N N . GLY B 1 225 ? -4.703 -15.766 2.998 1 98.38 225 GLY B N 1
ATOM 3417 C CA . GLY B 1 225 ? -4.828 -14.352 3.332 1 98.38 225 GLY B CA 1
ATOM 3418 C C . GLY B 1 225 ? -3.674 -13.836 4.168 1 98.38 225 GLY B C 1
ATOM 3419 O O . GLY B 1 225 ? -3.789 -12.797 4.82 1 98.38 225 GLY B O 1
ATOM 3420 N N . ARG B 1 226 ? -2.557 -14.586 4.164 1 98.25 226 ARG B N 1
ATOM 3421 C CA . ARG B 1 226 ? -1.44 -14.203 5.023 1 98.25 226 ARG B CA 1
ATOM 3422 C C . ARG B 1 226 ? -0.165 -14.016 4.207 1 98.25 226 ARG B C 1
ATOM 3424 O O . ARG B 1 226 ? -0.066 -14.5 3.078 1 98.25 226 ARG B O 1
ATOM 3431 N N . LEU B 1 227 ? 0.739 -13.258 4.773 1 98.69 227 LEU B N 1
ATOM 3432 C CA . LEU B 1 227 ? 2.123 -13.242 4.312 1 98.69 227 LEU B CA 1
ATOM 3433 C C . LEU B 1 227 ? 2.908 -14.406 4.91 1 98.69 227 LEU B C 1
ATOM 3435 O O . LEU B 1 227 ? 2.959 -14.562 6.133 1 98.69 227 LEU B O 1
ATOM 3439 N N . TRP B 1 228 ? 3.469 -15.203 4.012 1 98.69 228 TRP B N 1
ATOM 3440 C CA . TRP B 1 228 ? 4.102 -16.438 4.461 1 98.69 228 TRP B CA 1
ATOM 3441 C C . TRP B 1 228 ? 5.395 -16.703 3.695 1 98.69 228 TRP B C 1
ATOM 3443 O O . TRP B 1 228 ? 5.473 -16.438 2.492 1 98.69 228 TRP B O 1
ATOM 3453 N N . GLY B 1 229 ? 6.422 -17.25 4.328 1 98.31 229 GLY B N 1
ATOM 3454 C CA . GLY B 1 229 ? 7.633 -17.672 3.65 1 98.31 229 GLY B CA 1
ATOM 3455 C C . GLY B 1 229 ? 8.867 -17.609 4.531 1 98.31 229 GLY B C 1
ATOM 3456 O O . GLY B 1 229 ? 8.812 -17.953 5.711 1 98.31 229 GLY B O 1
ATOM 3457 N N . ASP B 1 230 ? 9.969 -17.234 3.975 1 97.5 230 ASP B N 1
ATOM 3458 C CA . ASP B 1 230 ? 11.273 -17.281 4.621 1 97.5 230 ASP B CA 1
ATOM 3459 C C . ASP B 1 230 ? 11.305 -16.391 5.867 1 97.5 230 ASP B C 1
ATOM 3461 O O . ASP B 1 230 ? 10.938 -15.211 5.805 1 97.5 230 ASP B O 1
ATOM 3465 N N . LEU B 1 231 ? 11.781 -16.922 6.961 1 96.19 231 LEU B N 1
ATOM 3466 C CA . LEU B 1 231 ? 11.797 -16.219 8.234 1 96.19 231 LEU B CA 1
ATOM 3467 C C . LEU B 1 231 ? 13.227 -15.875 8.648 1 96.19 231 LEU B C 1
ATOM 3469 O O . LEU B 1 231 ? 13.453 -15.367 9.75 1 96.19 231 LEU B O 1
ATOM 3473 N N . SER B 1 232 ? 14.156 -16.062 7.77 1 92.56 232 SER B N 1
ATOM 3474 C CA . SER B 1 232 ? 15.562 -15.969 8.141 1 92.56 232 SER B CA 1
ATOM 3475 C C . SER B 1 232 ? 15.898 -14.578 8.664 1 92.56 232 SER B C 1
ATOM 3477 O O . SER B 1 232 ? 16.609 -14.438 9.656 1 92.56 232 SER B O 1
ATOM 3479 N N . LEU B 1 233 ? 15.305 -13.594 8.047 1 90.25 233 LEU B N 1
ATOM 3480 C CA . LEU B 1 233 ? 15.641 -12.227 8.438 1 90.25 233 LEU B CA 1
ATOM 3481 C C . LEU B 1 233 ? 14.82 -11.789 9.648 1 90.25 233 LEU B C 1
ATOM 3483 O O . LEU B 1 233 ? 14.961 -10.664 10.125 1 90.25 233 LEU B O 1
ATOM 3487 N N . LEU B 1 234 ? 13.984 -12.68 10.102 1 89.62 234 LEU B N 1
ATOM 3488 C CA . LEU B 1 234 ? 13.258 -12.453 11.352 1 89.62 234 LEU B CA 1
ATOM 3489 C C . LEU B 1 234 ? 13.891 -13.234 12.492 1 89.62 234 LEU B C 1
ATOM 3491 O O . LEU B 1 234 ? 13.336 -13.297 13.594 1 89.62 234 LEU B O 1
ATOM 3495 N N . GLY B 1 235 ? 14.984 -13.914 12.18 1 88.19 235 GLY B N 1
ATOM 3496 C CA . GLY B 1 235 ? 15.75 -14.609 13.203 1 88.19 235 GLY B CA 1
ATOM 3497 C C . GLY B 1 235 ? 15.258 -16.016 13.461 1 88.19 235 GLY B C 1
ATOM 3498 O O . GLY B 1 235 ? 15.602 -16.625 14.477 1 88.19 235 GLY B O 1
ATOM 3499 N N . THR B 1 236 ? 14.328 -16.516 12.695 1 90.38 236 THR B N 1
ATOM 3500 C CA . THR B 1 236 ? 13.766 -17.859 12.812 1 90.38 236 THR B CA 1
ATOM 3501 C C . THR B 1 236 ? 14.102 -18.688 11.578 1 90.38 236 THR B C 1
ATOM 3503 O O . THR B 1 236 ? 13.891 -18.25 10.453 1 90.38 236 THR B O 1
ATOM 3506 N N . PRO B 1 237 ? 14.641 -19.891 11.797 1 91.69 237 PRO B N 1
ATOM 3507 C CA . PRO B 1 237 ? 14.867 -20.766 10.641 1 91.69 237 PRO B CA 1
ATOM 3508 C C . PRO B 1 237 ? 13.578 -21.281 10.023 1 91.69 237 PRO B C 1
ATOM 3510 O O . PRO B 1 237 ? 12.578 -21.453 10.734 1 91.69 237 PRO B O 1
ATOM 3513 N N . GLY B 1 238 ? 13.641 -21.469 8.711 1 94.88 238 GLY B N 1
ATOM 3514 C CA . GLY B 1 238 ? 12.5 -22.078 8.047 1 94.88 238 GLY B CA 1
ATOM 3515 C C . GLY B 1 238 ? 11.5 -21.062 7.531 1 94.88 238 GLY B C 1
ATOM 3516 O O . GLY B 1 238 ? 11.852 -19.906 7.266 1 94.88 238 GLY B O 1
ATOM 3517 N N . ASP B 1 239 ? 10.32 -21.516 7.176 1 97.38 239 ASP B N 1
ATOM 3518 C CA . ASP B 1 239 ? 9.25 -20.703 6.617 1 97.38 239 ASP B CA 1
ATOM 3519 C C . ASP B 1 239 ? 8.062 -20.625 7.578 1 97.38 239 ASP B C 1
ATOM 3521 O O . ASP B 1 239 ? 7.875 -21.5 8.414 1 97.38 239 ASP B O 1
ATOM 3525 N N . GLY B 1 240 ? 7.328 -19.578 7.512 1 97.94 240 GLY B N 1
ATOM 3526 C CA . GLY B 1 240 ? 6.145 -19.391 8.336 1 97.94 240 GLY B CA 1
ATOM 3527 C C . GLY B 1 240 ? 5.426 -18.094 8.055 1 97.94 240 GLY B C 1
ATOM 3528 O O . GLY B 1 240 ? 5.707 -17.422 7.055 1 97.94 240 GLY B O 1
ATOM 3529 N N . VAL B 1 241 ? 4.453 -17.797 8.883 1 97.88 241 VAL B N 1
ATOM 3530 C CA . VAL B 1 241 ? 3.682 -16.578 8.758 1 97.88 241 VAL B CA 1
ATOM 3531 C C . VAL B 1 241 ? 4.531 -15.383 9.195 1 97.88 241 VAL B C 1
ATOM 3533 O O . VAL B 1 241 ? 5.219 -15.445 10.219 1 97.88 241 VAL B O 1
ATOM 3536 N N . ILE B 1 242 ? 4.566 -14.367 8.43 1 97.25 242 ILE B N 1
ATOM 3537 C CA . ILE B 1 242 ? 5.242 -13.109 8.742 1 97.25 242 ILE B CA 1
ATOM 3538 C C . ILE B 1 242 ? 4.215 -12.07 9.172 1 97.25 242 ILE B C 1
ATOM 3540 O O . ILE B 1 242 ? 3.156 -11.938 8.555 1 97.25 242 ILE B O 1
ATOM 3544 N N . PRO B 1 243 ? 4.484 -11.359 10.305 1 96 243 PRO B N 1
ATOM 3545 C CA . PRO B 1 243 ? 3.557 -10.289 10.672 1 96 243 PRO B CA 1
ATOM 3546 C C . PRO B 1 243 ? 3.402 -9.234 9.578 1 96 243 PRO B C 1
ATOM 3548 O O . PRO B 1 243 ? 4.297 -9.086 8.734 1 96 243 PRO B O 1
ATOM 3551 N N . TRP B 1 244 ? 2.305 -8.57 9.609 1 96.19 244 TRP B N 1
ATOM 3552 C CA . TRP B 1 244 ? 2.055 -7.578 8.57 1 96.19 244 TRP B CA 1
ATOM 3553 C C . TRP B 1 244 ? 3.006 -6.395 8.703 1 96.19 244 TRP B C 1
ATOM 3555 O O . TRP B 1 244 ? 3.316 -5.961 9.82 1 96.19 244 TRP B O 1
#

Radius of gyration: 22.54 Å; Cα contacts (8 Å, |Δi|>4): 1185; chains: 2; bounding box: 46×68×52 Å

InterPro domains:
  IPR002347 Short-chain dehydrogenase/reductase SDR [PF00106] (3-198)
  IPR002347 Short-chain dehydrogenase/reductase SDR [PR00080] (73-84)
  IPR002347 Short-chain dehydrogenase/reductase SDR [PR00080] (131-139)
  IPR002347 Short-chain dehydrogenase/reductase SDR [PR00080] (161-180)
  IPR002347 Short-chain dehydrogenase/reductase SDR [PR00081] (4-21)
  IPR002347 Short-chain dehydrogenase/reductase SDR [PR00081] (73-84)
  IPR002347 Short-chain dehydrogenase/reductase SDR [PR00081] (125-141)
  IPR002347 Short-chain dehydrogenase/reductase SDR [PR00081] (161-180)
  IPR002347 Short-chain dehydrogenase/reductase SDR [PR00081] (180-197)
  IPR020904 Short-chain dehydrogenase/reductase, conserved site [PS00061] (148-176)
  IPR036291 NAD(P)-binding domain superfamily [SSF51735] (3-230)

Sequence (488 aa):
MTQIALVTGSNKGIGHETARLLGERGYTVLAAARDSSRGTAAADALGATFVQLDVTDDESIRGAAARVAAEHDHLDVLINNAGLIGDHEEARGRPSGTSREALRQVFETNVFGAVAVTNAFLPLLRKAPSPRIVNVSSEVGSITTISDPENPLYQLVGIPYPASKTALNMVTAMYAKELTEVDVFAANPGYCATDLNGHSGFRTPAQGAAVIVALATGEASAPSGRLWGDLSLLGTPGDGVIPWMTQIALVTGSNKGIGHETARLLGERGYTVLAAARDSSRGTAAADALGATFVQLDVTDDESIRGAAARVAAEHDHLDVLINNAGLIGDHEEARGRPSGTSREALRQVFETNVFGAVAVTNAFLPLLRKAPSPRIVNVSSEVGSITTISDPENPLYQLVGIPYPASKTALNMVTAMYAKELTEVDVFAANPGYCATDLNGHSGFRTPAQGAAVIVALATGEASAPSGRLWGDLSLLGTPGDGVIPW